Protein AF-A0A7T1BYD0-F1 (afdb_monomer_lite)

Radius of gyration: 29.26 Å; chains: 1; bounding box: 54×96×106 Å

pLDDT: mean 76.44, std 24.26, range [24.11, 98.69]

Secondary structure (DSSP, 8-state):
-----PPPEEEEEEESS-HHHHHHHHHH-HHHHS-TT--SSSS-EEEEEE-SSTT-EEEEEETT--EEEEEEEEEEETTTEEEEEE-B-TTSPBPSSSSS-EEEEEEEEE-TTSSEEEEEEEE-GGGG-HHHHHHHHHHHSSSTTHHHHHHHHHHHHHHHTT-SS-SS-EEEETTEEEEPPPSSSSS---EEEEEETTEEEEE---SSHHHHHHHHHHHHHHSTT--SEEE-SSS-HHHHTTHHHHTTTSEEEEEHHHHHHHHHHTTHHHHH-TTS---S------SEEESSEEEEEETTEEEEEEE--SSSSTT-EEEEETTTTEEE-SSS----S----GGGGGGS-S---S-----------------------------PPPPPPPPPPP----PPPP------

Sequence (408 aa):
MAPHAIPDVRKSVVVAASPDVCFRAFTERLSDWWPPTHVLLTTPRVGLAMEPRVGGRYHEWDAEGREAVWGRVLEWEPSRLLRLTWRVDGTFRPLPDDERASEIEVTFTPEPGGGTRVELAHTRLDKLGDSDGERIFKALDGPSPGETLARFAEAGVMAVAHTVAGPGLLEIADGVYAREQLPGGWCLNNAGLVAGGGRAVLVDTAATRARARHLAAAVDAVAPGGPDVVVNTHFHGDHVFGNVEFAPRATVVAHEQTRSDVAESGHGLCRLWPTVDWGDIPLVLPDVTFEDELTFHAGDLTAHLLHVGPAHTPGDVVAWVPERKVLFARGRRVVPGHAVRPDGLGAGLSGGTGAPARSPARGGGRRARTGVRHRGTGRHRGVPPPPRRRRPGRAARRPHPARRRTGG

Structure (mmCIF, N/CA/C/O backbone):
data_AF-A0A7T1BYD0-F1
#
_entry.id   AF-A0A7T1BYD0-F1
#
loop_
_atom_site.group_PDB
_atom_site.id
_atom_site.type_symbol
_atom_site.label_atom_id
_atom_site.label_alt_id
_atom_site.label_comp_id
_atom_site.label_asym_id
_atom_site.label_entity_id
_atom_site.label_seq_id
_atom_site.pdbx_PDB_ins_code
_atom_site.Cartn_x
_atom_site.Cartn_y
_atom_site.Cartn_z
_atom_site.occupancy
_atom_site.B_iso_or_equiv
_atom_site.auth_seq_id
_atom_site.auth_comp_id
_atom_site.auth_asym_id
_atom_site.auth_atom_id
_atom_site.pdbx_PDB_model_num
ATOM 1 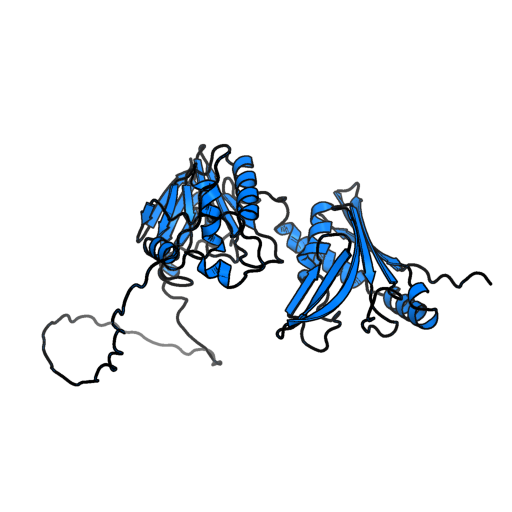N N . MET A 1 1 ? 23.513 -1.634 -48.567 1.00 43.38 1 MET A N 1
ATOM 2 C CA . MET A 1 1 ? 23.025 -2.809 -47.815 1.00 43.38 1 MET A CA 1
ATOM 3 C C . MET A 1 1 ? 21.963 -2.297 -46.864 1.00 43.38 1 MET A C 1
ATOM 5 O O . MET A 1 1 ? 22.208 -1.260 -46.260 1.00 43.38 1 MET A O 1
ATOM 9 N N . ALA A 1 2 ? 20.785 -2.922 -46.796 1.00 43.59 2 ALA A N 1
ATOM 10 C CA . ALA A 1 2 ? 19.831 -2.582 -45.741 1.00 43.59 2 ALA A CA 1
ATOM 11 C C . ALA A 1 2 ? 20.523 -2.826 -44.386 1.00 43.59 2 ALA A C 1
ATOM 13 O O . ALA A 1 2 ? 21.236 -3.830 -44.284 1.00 43.59 2 ALA A O 1
ATOM 1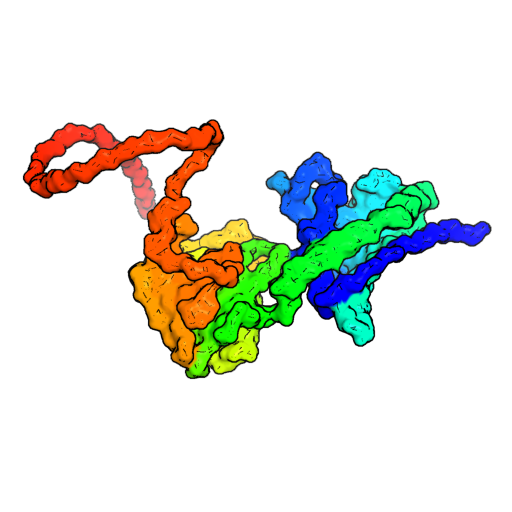4 N N . PRO A 1 3 ? 20.408 -1.918 -43.401 1.00 52.09 3 PRO A N 1
ATOM 15 C CA . PRO A 1 3 ? 20.984 -2.153 -42.083 1.00 52.09 3 PRO A CA 1
ATOM 16 C C . PRO A 1 3 ? 20.456 -3.489 -41.556 1.00 52.09 3 PRO A C 1
ATOM 18 O O . PRO A 1 3 ? 19.271 -3.791 -41.712 1.00 52.09 3 PRO A O 1
ATOM 21 N N . HIS A 1 4 ? 21.351 -4.317 -41.018 1.00 60.53 4 HIS A N 1
ATOM 22 C CA . HIS A 1 4 ? 20.994 -5.599 -40.425 1.00 60.53 4 HIS A CA 1
ATOM 23 C C . HIS A 1 4 ? 20.099 -5.319 -39.211 1.00 60.53 4 HIS A C 1
ATOM 25 O O . HIS A 1 4 ? 20.578 -4.947 -38.146 1.00 60.53 4 HIS A O 1
ATOM 31 N N . ALA A 1 5 ? 18.782 -5.381 -39.404 1.00 77.31 5 ALA A N 1
ATOM 32 C CA . ALA A 1 5 ? 17.825 -5.086 -38.351 1.00 77.31 5 ALA A CA 1
ATOM 33 C C . ALA A 1 5 ? 17.766 -6.285 -37.402 1.00 77.31 5 ALA A C 1
ATOM 35 O O . ALA A 1 5 ? 17.257 -7.346 -37.766 1.00 77.31 5 ALA A O 1
ATOM 36 N N . ILE A 1 6 ? 18.313 -6.113 -36.201 1.00 87.31 6 ILE A N 1
ATOM 37 C CA . ILE A 1 6 ? 18.219 -7.109 -35.135 1.00 87.31 6 ILE A CA 1
ATOM 38 C C . ILE A 1 6 ? 16.747 -7.173 -34.697 1.00 87.31 6 ILE A C 1
ATOM 40 O O . ILE A 1 6 ? 16.201 -6.129 -34.332 1.00 87.31 6 ILE A O 1
ATOM 44 N N . PRO A 1 7 ? 16.081 -8.342 -34.760 1.00 90.75 7 PRO A N 1
ATOM 45 C CA . PRO A 1 7 ? 14.666 -8.442 -34.419 1.00 90.75 7 PRO A CA 1
ATOM 46 C C . PRO A 1 7 ? 14.394 -8.137 -32.943 1.00 90.75 7 PRO A C 1
ATOM 48 O O . PRO A 1 7 ? 15.221 -8.414 -32.072 1.00 90.75 7 PRO A O 1
ATOM 51 N N . ASP A 1 8 ? 13.191 -7.639 -32.660 1.00 93.62 8 ASP A N 1
ATOM 52 C CA . ASP A 1 8 ? 12.688 -7.533 -31.293 1.00 93.62 8 ASP A CA 1
ATOM 53 C C . ASP A 1 8 ? 12.469 -8.928 -30.692 1.00 93.62 8 ASP A C 1
ATOM 55 O O . ASP A 1 8 ? 12.006 -9.850 -31.370 1.00 93.62 8 ASP A O 1
ATOM 59 N N . VAL A 1 9 ? 12.706 -9.063 -29.389 1.00 93.94 9 VAL A N 1
ATOM 60 C CA . VAL A 1 9 ? 12.379 -10.284 -28.644 1.00 93.94 9 VAL A CA 1
ATOM 61 C C . VAL A 1 9 ? 11.161 -10.027 -27.776 1.00 93.94 9 VAL A C 1
ATOM 63 O O . VAL A 1 9 ? 11.232 -9.244 -26.829 1.00 93.94 9 VAL A O 1
ATOM 66 N N . ARG A 1 10 ? 10.049 -10.707 -28.073 1.00 94.62 10 ARG A N 1
ATOM 67 C CA . ARG A 1 10 ? 8.765 -10.542 -27.373 1.00 94.62 10 ARG A CA 1
ATOM 68 C C . ARG A 1 10 ? 8.375 -11.817 -26.643 1.00 94.62 10 ARG A C 1
ATOM 70 O O . ARG A 1 10 ? 8.430 -12.907 -27.209 1.00 94.62 10 ARG A O 1
ATOM 77 N N . LYS A 1 11 ? 7.965 -11.684 -25.385 1.00 94.31 11 LYS A N 1
ATOM 78 C CA . LYS A 1 11 ? 7.408 -12.772 -24.571 1.00 94.31 11 LYS A CA 1
ATOM 79 C C . LYS A 1 11 ? 6.164 -12.241 -23.861 1.00 94.31 11 LYS A C 1
ATOM 81 O O . LYS A 1 11 ? 6.117 -11.069 -23.496 1.00 94.31 11 LYS A O 1
ATOM 86 N N . SER A 1 12 ? 5.157 -13.085 -23.655 1.00 94.31 12 SER A N 1
ATOM 87 C CA . SER A 1 12 ? 3.938 -12.688 -22.947 1.00 94.31 12 SER A CA 1
ATOM 88 C C . SER A 1 12 ? 3.458 -13.754 -21.975 1.00 94.31 12 SER A C 1
ATOM 90 O O . SER A 1 12 ? 3.772 -14.937 -22.112 1.00 94.31 12 SER A O 1
ATOM 92 N N . VAL A 1 13 ? 2.687 -13.311 -20.987 1.00 91.62 13 VAL A N 1
ATOM 93 C CA . VAL A 1 13 ? 1.990 -14.159 -20.022 1.00 91.62 13 VAL A CA 1
ATOM 94 C C . VAL A 1 13 ? 0.598 -13.590 -19.764 1.00 91.62 13 VAL A C 1
ATOM 96 O O . VAL A 1 13 ? 0.392 -12.380 -19.858 1.00 91.62 13 VAL A O 1
ATOM 99 N N . VAL A 1 14 ? -0.368 -14.451 -19.453 1.00 87.69 14 VAL A N 1
ATOM 100 C CA . VAL A 1 14 ? -1.706 -14.021 -19.029 1.00 87.69 14 VAL A CA 1
ATOM 101 C C . VAL A 1 14 ? -1.783 -14.112 -17.513 1.00 87.69 14 VAL A C 1
ATOM 103 O O . VAL A 1 14 ? -1.531 -15.167 -16.934 1.00 87.69 14 VAL A O 1
ATOM 106 N N . VAL A 1 15 ? -2.134 -13.000 -16.876 1.00 82.81 15 VAL A N 1
ATOM 107 C CA . VAL A 1 15 ? -2.310 -12.892 -15.428 1.00 82.81 15 VAL A CA 1
ATOM 108 C C . VAL A 1 15 ? -3.793 -12.720 -15.134 1.00 82.81 15 VAL A C 1
ATOM 110 O O . VAL A 1 15 ? -4.464 -11.902 -15.761 1.00 82.81 15 VAL A O 1
ATOM 113 N N . ALA A 1 16 ? -4.317 -13.467 -14.163 1.00 78.94 16 ALA A N 1
ATOM 114 C CA . ALA A 1 16 ? -5.714 -13.391 -13.734 1.00 78.94 16 ALA A CA 1
ATOM 115 C C . ALA A 1 16 ? -5.996 -12.130 -12.884 1.00 78.94 16 ALA A C 1
ATOM 117 O O . ALA A 1 16 ? -6.470 -12.220 -11.758 1.00 78.94 16 ALA A O 1
ATOM 118 N N . ALA A 1 17 ? -5.667 -10.949 -13.409 1.00 72.25 17 ALA A N 1
ATOM 119 C CA . ALA A 1 17 ? -5.840 -9.652 -12.763 1.00 72.25 17 ALA A CA 1
ATOM 120 C C . ALA A 1 17 ? -6.175 -8.563 -13.792 1.00 72.25 17 ALA A C 1
ATOM 122 O O . ALA A 1 17 ? -6.003 -8.768 -14.995 1.00 72.25 17 ALA A O 1
ATOM 123 N N . SER A 1 18 ? -6.645 -7.400 -13.331 1.00 79.31 18 SER A N 1
ATOM 124 C CA . SER A 1 18 ? -6.897 -6.251 -14.209 1.00 79.31 18 SER A CA 1
ATOM 125 C C . SER A 1 18 ? -5.588 -5.617 -14.712 1.00 79.31 18 SER A C 1
ATOM 127 O O . SER A 1 18 ? -4.536 -5.804 -14.085 1.00 79.31 18 SER A O 1
ATOM 129 N N . PRO A 1 19 ? -5.634 -4.827 -15.803 1.00 82.94 19 PRO A N 1
ATOM 130 C CA . PRO A 1 19 ? -4.445 -4.149 -16.310 1.00 82.94 19 PRO A CA 1
ATOM 131 C C . PRO A 1 19 ? -3.807 -3.200 -15.290 1.00 82.94 19 PRO A C 1
ATOM 133 O O . PRO A 1 19 ? -2.584 -3.143 -15.206 1.00 82.94 19 PRO A O 1
ATOM 136 N N . ASP A 1 20 ? -4.611 -2.532 -14.456 1.00 78.81 20 ASP A N 1
ATOM 137 C CA . ASP A 1 20 ? -4.125 -1.665 -13.370 1.00 78.81 20 ASP A CA 1
ATOM 138 C C . ASP A 1 20 ? -3.309 -2.442 -12.333 1.00 78.81 20 ASP A C 1
ATOM 140 O O . ASP A 1 20 ? -2.192 -2.054 -11.986 1.00 78.81 20 ASP A O 1
ATOM 144 N N . VAL A 1 21 ? -3.832 -3.590 -11.889 1.00 70.38 21 VAL A N 1
ATOM 145 C CA . VAL A 1 21 ? -3.144 -4.452 -10.920 1.00 70.38 21 VAL A CA 1
ATOM 146 C C . VAL A 1 21 ? -1.836 -4.971 -11.504 1.00 70.38 21 VAL A C 1
ATOM 148 O O . VAL A 1 21 ? -0.805 -4.928 -10.834 1.00 70.38 21 VAL A O 1
ATOM 151 N N . CYS A 1 22 ? -1.853 -5.416 -12.761 1.00 81.19 22 CYS A N 1
ATOM 152 C CA . CYS A 1 22 ? -0.649 -5.888 -13.435 1.00 81.19 22 CYS A CA 1
ATOM 153 C C . CYS A 1 22 ? 0.390 -4.770 -13.585 1.00 81.19 22 CYS A C 1
ATOM 155 O O . CYS A 1 22 ? 1.561 -4.988 -13.282 1.00 81.19 22 CYS A O 1
ATOM 157 N N . PHE A 1 23 ? -0.033 -3.571 -13.995 1.00 85.31 23 PHE A N 1
ATOM 158 C CA . PHE A 1 23 ? 0.844 -2.414 -14.173 1.00 85.31 23 PHE A CA 1
ATOM 159 C C . PHE A 1 23 ? 1.520 -2.007 -12.861 1.00 85.31 23 PHE A C 1
ATOM 161 O O . PHE A 1 23 ? 2.733 -1.796 -12.815 1.00 85.31 23 PHE A O 1
ATOM 168 N N . ARG A 1 24 ? 0.755 -1.949 -11.769 1.00 78.19 24 ARG A N 1
ATOM 169 C CA . ARG A 1 24 ? 1.276 -1.617 -10.438 1.00 78.19 24 ARG A CA 1
ATOM 170 C C . ARG A 1 24 ? 2.172 -2.714 -9.883 1.00 78.19 24 ARG A C 1
ATOM 172 O O . ARG A 1 24 ? 3.254 -2.422 -9.391 1.00 78.19 24 ARG A O 1
ATOM 179 N N . ALA A 1 25 ? 1.801 -3.986 -10.025 1.00 77.12 25 ALA A N 1
ATOM 180 C CA . ALA A 1 25 ? 2.678 -5.091 -9.635 1.00 77.12 25 ALA A CA 1
ATOM 181 C C . ALA A 1 25 ? 4.012 -5.050 -10.402 1.00 77.12 25 ALA A C 1
ATOM 183 O O . ALA A 1 25 ? 5.080 -5.260 -9.824 1.00 77.12 25 ALA A O 1
ATOM 184 N N . PHE A 1 26 ? 3.966 -4.721 -11.693 1.00 87.94 26 PHE A N 1
ATOM 185 C CA . PHE A 1 26 ? 5.161 -4.616 -12.518 1.00 87.94 26 PHE A CA 1
ATOM 186 C C . PHE A 1 26 ? 6.043 -3.429 -12.098 1.00 87.94 26 PHE A C 1
ATOM 188 O O . PHE A 1 26 ? 7.255 -3.569 -11.989 1.00 87.94 26 PHE A O 1
ATOM 195 N N . THR A 1 27 ? 5.459 -2.266 -11.813 1.00 86.31 27 THR A N 1
ATOM 196 C CA . THR A 1 27 ? 6.225 -1.022 -11.598 1.00 86.31 27 THR A CA 1
ATOM 197 C C . THR A 1 27 ? 6.510 -0.671 -10.136 1.00 86.31 27 THR A C 1
ATOM 199 O O . THR A 1 27 ? 7.466 0.046 -9.857 1.00 86.31 27 THR A O 1
ATOM 202 N N . GLU A 1 28 ? 5.731 -1.186 -9.187 1.00 79.12 28 GLU A N 1
ATOM 203 C CA . GLU A 1 28 ? 5.832 -0.853 -7.757 1.00 79.12 28 GLU A CA 1
ATOM 204 C C . GLU A 1 28 ? 6.387 -2.028 -6.935 1.00 79.12 28 GLU A C 1
ATOM 206 O O . GLU A 1 28 ? 6.937 -1.830 -5.853 1.00 79.12 28 GLU A O 1
ATOM 211 N N . ARG A 1 29 ? 6.288 -3.262 -7.454 1.00 74.81 29 ARG A N 1
ATOM 212 C CA . ARG A 1 29 ? 6.668 -4.498 -6.747 1.00 74.81 29 ARG A CA 1
ATOM 213 C C . ARG A 1 29 ? 7.781 -5.281 -7.445 1.00 74.81 29 ARG A C 1
ATOM 215 O O . ARG A 1 29 ? 7.804 -6.507 -7.382 1.00 74.81 29 ARG A O 1
ATOM 222 N N . LEU A 1 30 ? 8.730 -4.586 -8.080 1.00 82.25 30 LEU A N 1
ATOM 223 C CA . LEU A 1 30 ? 9.819 -5.221 -8.837 1.00 82.25 30 LEU A CA 1
ATOM 224 C C . LEU A 1 30 ? 10.556 -6.286 -8.013 1.00 82.25 30 LEU A C 1
ATOM 226 O O . LEU A 1 30 ? 10.807 -7.377 -8.508 1.00 82.25 30 LEU A O 1
ATOM 230 N N . SER A 1 31 ? 10.852 -6.005 -6.741 1.00 79.06 31 SER A N 1
ATOM 231 C CA . SER A 1 31 ? 11.568 -6.936 -5.853 1.00 79.06 31 SER A CA 1
ATOM 232 C C . SER A 1 31 ? 10.870 -8.289 -5.652 1.00 79.06 31 SER A C 1
ATOM 234 O O . SER A 1 31 ? 11.536 -9.254 -5.284 1.00 79.06 31 SER A O 1
ATOM 236 N N . ASP A 1 32 ? 9.559 -8.376 -5.893 1.00 76.06 32 ASP A N 1
ATOM 237 C CA . ASP A 1 32 ? 8.780 -9.590 -5.634 1.00 76.06 32 ASP A CA 1
ATOM 238 C C . ASP A 1 32 ? 8.872 -10.607 -6.775 1.00 76.06 32 ASP A C 1
ATOM 240 O O . ASP A 1 32 ? 8.750 -11.811 -6.547 1.00 76.06 32 ASP A O 1
ATOM 244 N N . TRP A 1 33 ? 9.106 -10.140 -8.002 1.00 80.94 33 TRP A N 1
ATOM 245 C CA . TRP A 1 33 ? 9.145 -10.991 -9.192 1.00 80.94 33 TRP A CA 1
ATOM 246 C C . TRP A 1 33 ? 10.476 -10.942 -9.941 1.00 80.94 33 TRP A C 1
ATOM 248 O O . TRP A 1 33 ? 10.842 -11.919 -10.600 1.00 80.94 33 TRP A O 1
ATOM 258 N N . TRP A 1 34 ? 11.229 -9.847 -9.821 1.00 84.50 34 TRP A N 1
ATOM 259 C CA . TRP A 1 34 ? 12.515 -9.685 -10.485 1.00 84.50 34 TRP A CA 1
ATOM 260 C C . TRP A 1 34 ? 13.544 -10.655 -9.889 1.00 84.50 34 TRP A C 1
ATOM 262 O O . TRP A 1 34 ? 13.792 -10.629 -8.677 1.00 84.50 34 TRP A O 1
ATOM 272 N N . PRO A 1 35 ? 14.188 -11.513 -10.700 1.00 84.69 35 PRO A N 1
ATOM 273 C CA . PRO A 1 35 ? 15.096 -12.519 -10.175 1.00 84.69 35 PRO A CA 1
ATOM 274 C C . PRO A 1 35 ? 16.245 -11.907 -9.349 1.00 84.69 35 PRO A C 1
ATOM 276 O O . PRO A 1 35 ? 16.912 -10.975 -9.809 1.00 84.69 35 PRO A O 1
ATOM 279 N N . PRO A 1 36 ? 16.565 -12.460 -8.162 1.00 79.69 36 PRO A N 1
ATOM 280 C CA . PRO A 1 36 ? 17.731 -12.047 -7.374 1.00 79.69 36 PRO A CA 1
ATOM 281 C C . PRO A 1 36 ? 19.063 -12.167 -8.127 1.00 79.69 36 PRO A C 1
ATOM 283 O O . PRO A 1 36 ? 20.016 -11.468 -7.811 1.00 79.69 36 PRO A O 1
ATOM 286 N N . THR A 1 37 ? 19.120 -13.044 -9.133 1.00 81.50 37 THR A N 1
ATOM 287 C CA . THR A 1 37 ? 20.292 -13.270 -9.989 1.00 81.50 37 THR A CA 1
ATOM 288 C C . THR A 1 37 ? 20.474 -12.210 -11.074 1.00 81.50 37 THR A C 1
ATOM 290 O O . THR A 1 37 ? 21.565 -12.093 -11.618 1.00 81.50 37 THR A O 1
ATOM 293 N N . HIS A 1 38 ? 19.427 -11.449 -11.408 1.00 85.38 38 HIS A N 1
ATOM 294 C CA . HIS A 1 38 ? 19.502 -10.362 -12.382 1.00 85.38 38 HIS A CA 1
ATOM 295 C C . HIS A 1 38 ? 19.867 -9.086 -11.629 1.00 85.38 38 HIS A C 1
ATOM 297 O O . HIS A 1 38 ? 18.977 -8.360 -11.186 1.00 85.38 38 HIS A O 1
ATOM 303 N N . VAL A 1 39 ? 21.165 -8.880 -11.415 1.00 87.06 39 VAL A N 1
ATOM 304 C CA . VAL A 1 39 ? 21.756 -7.819 -10.588 1.00 87.06 39 VAL A CA 1
ATOM 305 C C . VAL A 1 39 ? 22.944 -7.204 -11.337 1.00 87.06 39 VAL A C 1
ATOM 307 O O . VAL A 1 39 ? 23.724 -7.925 -11.957 1.00 87.06 39 VAL A O 1
ATOM 310 N N . LEU A 1 40 ? 23.054 -5.877 -11.318 1.00 87.00 40 LEU A N 1
ATOM 311 C CA . LEU A 1 40 ? 24.175 -5.105 -11.869 1.00 87.00 40 LEU A CA 1
ATOM 312 C C . LEU A 1 40 ? 25.229 -4.794 -10.799 1.00 87.00 40 LEU A C 1
ATOM 314 O O . LEU A 1 40 ? 26.400 -4.584 -11.122 1.00 87.00 40 LEU A O 1
ATOM 318 N N . LEU A 1 41 ? 24.824 -4.751 -9.529 1.00 83.88 41 LEU A N 1
ATOM 319 C CA . LEU A 1 41 ? 25.721 -4.598 -8.389 1.00 83.88 41 LEU A CA 1
ATOM 320 C C . LEU A 1 41 ? 26.604 -5.839 -8.199 1.00 83.88 41 LEU A C 1
ATOM 322 O O . LEU A 1 41 ? 26.185 -6.981 -8.381 1.00 83.88 41 LEU A O 1
ATOM 326 N N . THR A 1 42 ? 27.842 -5.609 -7.763 1.00 84.62 42 THR A N 1
ATOM 327 C CA . THR A 1 42 ? 28.782 -6.677 -7.377 1.00 84.62 42 THR A CA 1
ATOM 328 C C . THR A 1 42 ? 28.541 -7.199 -5.957 1.00 84.62 42 THR A C 1
ATOM 330 O O . THR A 1 42 ? 29.206 -8.134 -5.511 1.00 84.62 42 THR A O 1
ATOM 333 N N . THR A 1 43 ? 27.594 -6.595 -5.244 1.00 84.38 43 THR A N 1
ATOM 334 C CA . THR A 1 43 ? 27.196 -6.881 -3.866 1.00 84.38 43 THR A CA 1
ATOM 335 C C . THR A 1 43 ? 25.722 -7.276 -3.794 1.00 84.38 43 THR A C 1
ATOM 337 O O . THR A 1 43 ? 24.960 -7.001 -4.724 1.00 84.38 43 THR A O 1
ATOM 340 N N . PRO A 1 44 ? 25.289 -7.951 -2.711 1.00 82.56 44 PRO A N 1
ATOM 341 C CA . PRO A 1 44 ? 23.897 -8.351 -2.566 1.00 82.56 44 PRO A CA 1
ATOM 342 C C . PRO A 1 44 ? 22.951 -7.148 -2.607 1.00 82.56 44 PRO A C 1
ATOM 344 O O . PRO A 1 44 ? 23.050 -6.231 -1.790 1.00 82.56 44 PRO A O 1
ATOM 347 N N . ARG A 1 45 ? 21.998 -7.187 -3.539 1.00 84.06 45 ARG A N 1
ATOM 348 C CA . ARG A 1 45 ? 20.928 -6.198 -3.638 1.00 84.06 45 ARG A CA 1
ATOM 349 C C . ARG A 1 45 ? 20.049 -6.224 -2.388 1.00 84.06 45 ARG A C 1
ATOM 351 O O . ARG A 1 45 ? 19.561 -7.278 -1.986 1.00 84.06 45 ARG A O 1
ATOM 358 N N . VAL A 1 46 ? 19.797 -5.043 -1.836 1.00 75.88 46 VAL A N 1
ATOM 359 C CA . VAL A 1 46 ? 18.863 -4.808 -0.727 1.00 75.88 46 VAL A CA 1
ATOM 360 C C . VAL A 1 46 ? 17.539 -4.241 -1.226 1.00 75.88 46 VAL A C 1
ATOM 362 O O . VAL A 1 46 ? 16.498 -4.542 -0.644 1.00 75.88 46 VAL A O 1
ATOM 365 N N . GLY A 1 47 ? 17.543 -3.474 -2.317 1.00 75.56 47 GLY A N 1
ATOM 366 C CA . GLY A 1 47 ? 16.302 -2.983 -2.904 1.00 75.56 47 GLY A CA 1
ATOM 367 C C . GLY A 1 47 ? 16.380 -2.674 -4.392 1.00 75.56 47 GLY A C 1
ATOM 368 O O . GLY A 1 47 ? 17.456 -2.609 -4.983 1.00 75.56 47 GLY A O 1
ATOM 369 N N . LEU A 1 48 ? 15.195 -2.550 -4.986 1.00 82.69 48 LEU A N 1
ATOM 370 C CA . LEU A 1 48 ? 14.942 -2.297 -6.400 1.00 82.69 48 LEU A CA 1
ATOM 371 C C . LEU A 1 48 ? 13.673 -1.449 -6.503 1.00 82.69 48 LEU A C 1
ATOM 373 O O . LEU A 1 48 ? 12.655 -1.799 -5.899 1.00 82.69 48 LEU A O 1
ATOM 377 N N . ALA A 1 49 ? 13.725 -0.351 -7.253 1.00 81.56 49 ALA A N 1
ATOM 378 C CA . ALA A 1 49 ? 12.589 0.551 -7.414 1.00 81.56 49 ALA A CA 1
ATOM 379 C C . ALA A 1 49 ? 12.577 1.237 -8.782 1.00 81.56 49 ALA A C 1
ATOM 381 O O . ALA A 1 49 ? 13.599 1.322 -9.466 1.00 81.56 49 ALA A O 1
ATOM 382 N N . MET A 1 50 ? 11.410 1.773 -9.139 1.00 88.75 50 MET A N 1
ATOM 383 C CA . MET A 1 50 ? 11.175 2.585 -10.328 1.00 88.75 50 MET A CA 1
ATOM 384 C C . MET A 1 50 ? 10.505 3.901 -9.928 1.00 88.75 50 MET A C 1
ATOM 386 O O . MET A 1 50 ? 9.536 3.916 -9.174 1.00 88.75 50 MET A O 1
ATOM 390 N N . GLU A 1 51 ? 11.031 5.020 -10.417 1.00 82.25 51 GLU A N 1
ATOM 391 C CA . GLU A 1 51 ? 10.423 6.337 -10.228 1.00 82.25 51 GLU A CA 1
ATOM 392 C C . GLU A 1 51 ? 9.231 6.499 -11.203 1.00 82.25 51 GLU A C 1
ATOM 394 O O . GLU A 1 51 ? 9.444 6.428 -12.415 1.00 82.25 51 GLU A O 1
ATOM 399 N N . PRO A 1 52 ? 7.992 6.748 -10.726 1.00 87.06 52 PRO A N 1
ATOM 400 C CA . PRO A 1 52 ? 6.767 6.621 -11.526 1.00 87.06 52 PRO A CA 1
ATOM 401 C C . PRO A 1 52 ? 6.470 7.864 -12.380 1.00 87.06 52 PRO A C 1
ATOM 403 O O . PRO A 1 52 ? 5.470 8.559 -12.192 1.00 87.06 52 PRO A O 1
ATOM 406 N N . ARG A 1 53 ? 7.391 8.211 -13.279 1.00 82.88 53 ARG A N 1
ATOM 407 C CA . ARG A 1 53 ? 7.281 9.361 -14.188 1.00 82.88 53 ARG A CA 1
ATOM 408 C C . ARG A 1 53 ? 8.210 9.196 -15.380 1.00 82.88 53 ARG A C 1
ATOM 410 O O . ARG A 1 53 ? 9.272 8.592 -15.253 1.00 82.88 53 ARG A O 1
ATOM 417 N N . VAL A 1 54 ? 7.878 9.836 -16.498 1.00 94.06 54 VAL A N 1
ATOM 418 C CA . VAL A 1 54 ? 8.809 9.997 -17.625 1.00 94.06 54 VAL A CA 1
ATOM 419 C C . VAL A 1 54 ? 10.105 10.667 -17.144 1.00 94.06 54 VAL A C 1
ATOM 421 O O . VAL A 1 54 ? 10.080 11.615 -16.358 1.00 94.06 54 VAL A O 1
ATOM 424 N N . GLY A 1 55 ? 11.248 10.128 -17.571 1.00 92.00 55 GLY A N 1
ATOM 425 C CA . GLY A 1 55 ? 12.591 10.509 -17.124 1.00 92.00 55 GLY A CA 1
ATOM 426 C C . GLY A 1 55 ? 13.024 9.897 -15.784 1.00 92.00 55 GLY A C 1
ATOM 427 O O . GLY A 1 55 ? 14.204 9.993 -15.423 1.00 92.00 55 GLY A O 1
ATOM 428 N N . GLY A 1 56 ? 12.102 9.252 -15.064 1.00 89.38 56 GLY A N 1
ATOM 429 C CA . GLY A 1 56 ? 12.367 8.555 -13.811 1.00 89.38 56 GLY A CA 1
ATOM 430 C C . GLY A 1 56 ? 13.338 7.391 -13.991 1.00 89.38 56 GLY A C 1
ATOM 431 O O . GLY A 1 56 ? 13.364 6.751 -15.040 1.00 89.38 56 GLY A O 1
ATOM 432 N N . ARG A 1 57 ? 14.173 7.122 -12.986 1.00 92.19 57 ARG A N 1
ATOM 433 C CA . ARG A 1 57 ? 15.112 5.987 -13.005 1.00 92.19 57 ARG A CA 1
ATOM 434 C C . ARG A 1 57 ? 14.446 4.715 -12.498 1.00 92.19 57 ARG A C 1
ATOM 436 O O . ARG A 1 57 ? 13.653 4.774 -11.560 1.00 92.19 57 ARG A O 1
ATOM 443 N N . TYR A 1 58 ? 14.868 3.567 -13.016 1.00 92.88 58 TYR A N 1
ATOM 444 C CA . TYR A 1 58 ? 14.701 2.294 -12.317 1.00 92.88 58 TYR A CA 1
ATOM 445 C C . TYR A 1 58 ? 16.072 1.716 -11.979 1.00 92.88 58 TYR A C 1
ATOM 447 O O . TYR A 1 58 ? 16.981 1.674 -12.813 1.00 92.88 58 TYR A O 1
ATOM 455 N N . HIS A 1 59 ? 16.262 1.418 -10.699 1.00 88.62 59 HIS A N 1
ATOM 456 C CA . HIS A 1 59 ? 17.579 1.250 -10.099 1.00 88.62 59 HIS A CA 1
ATOM 457 C C . HIS A 1 59 ? 17.520 0.327 -8.887 1.00 88.62 59 HIS A C 1
ATOM 459 O O . HIS A 1 59 ? 16.476 0.169 -8.251 1.00 88.62 59 HIS A O 1
ATOM 465 N N . GLU A 1 60 ? 18.662 -0.269 -8.577 1.00 84.75 60 GLU A N 1
ATOM 466 C CA . GLU A 1 60 ? 18.875 -1.117 -7.411 1.00 84.75 60 GLU A CA 1
ATOM 467 C C . GLU A 1 60 ? 19.943 -0.539 -6.490 1.00 84.75 60 GLU A C 1
ATOM 469 O O . GLU A 1 60 ? 20.795 0.231 -6.935 1.00 84.75 60 GLU A O 1
ATOM 474 N N . TRP A 1 61 ? 19.903 -0.932 -5.217 1.00 85.19 61 TRP A N 1
ATOM 475 C CA . TRP A 1 61 ? 20.901 -0.555 -4.220 1.00 85.19 61 TRP A CA 1
ATOM 476 C C . TRP A 1 61 ? 21.250 -1.705 -3.276 1.00 85.19 61 TRP A C 1
ATOM 478 O O . TRP A 1 61 ? 20.454 -2.629 -3.077 1.00 85.19 61 TRP A O 1
ATOM 488 N N . ASP A 1 62 ? 22.439 -1.640 -2.680 1.00 81.31 62 ASP A N 1
ATOM 489 C CA . ASP A 1 62 ? 22.911 -2.574 -1.653 1.00 81.31 62 ASP A CA 1
ATOM 490 C C . ASP A 1 62 ? 22.805 -2.011 -0.224 1.00 81.31 62 ASP A C 1
ATOM 492 O O . ASP A 1 62 ? 22.251 -0.934 0.010 1.00 81.31 62 ASP A O 1
ATOM 496 N N . ALA A 1 63 ? 23.311 -2.767 0.756 1.00 73.62 63 ALA A N 1
ATOM 497 C CA . ALA A 1 63 ? 23.267 -2.403 2.173 1.00 73.62 63 ALA A CA 1
ATOM 498 C C . ALA A 1 63 ? 24.096 -1.151 2.501 1.00 73.62 63 ALA A C 1
ATOM 500 O O . ALA A 1 63 ? 23.821 -0.470 3.488 1.00 73.62 63 ALA A O 1
ATOM 501 N N . GLU A 1 64 ? 25.092 -0.839 1.672 1.00 74.06 64 GLU A N 1
ATOM 502 C CA . GLU A 1 64 ? 25.947 0.337 1.801 1.00 74.06 64 GLU A CA 1
ATOM 503 C C . GLU A 1 64 ? 25.381 1.562 1.061 1.00 74.06 64 GLU A C 1
ATOM 505 O O . GLU A 1 64 ? 25.968 2.643 1.129 1.00 74.06 64 GLU A O 1
ATOM 510 N N . GLY A 1 65 ? 24.243 1.417 0.373 1.00 73.56 65 GLY A N 1
ATOM 511 C CA . GLY A 1 65 ? 23.590 2.486 -0.382 1.00 73.56 65 GLY A CA 1
ATOM 512 C C . GLY A 1 65 ? 24.242 2.781 -1.734 1.00 73.56 65 GLY A C 1
ATOM 513 O O . GLY A 1 65 ? 23.995 3.841 -2.308 1.00 73.56 65 GLY A O 1
ATOM 514 N N . ARG A 1 66 ? 25.081 1.879 -2.259 1.00 82.81 66 ARG A N 1
ATOM 515 C CA . ARG A 1 66 ? 25.603 1.999 -3.628 1.00 82.81 66 ARG A CA 1
ATOM 516 C C . ARG A 1 66 ? 24.484 1.680 -4.607 1.00 82.81 66 ARG A C 1
ATOM 518 O O . ARG A 1 66 ? 23.841 0.645 -4.473 1.00 82.81 66 ARG A O 1
ATOM 525 N N . GLU A 1 67 ? 24.281 2.546 -5.595 1.00 87.56 67 GLU A N 1
ATOM 526 C CA . GLU A 1 67 ? 23.215 2.404 -6.591 1.00 87.56 67 GLU A CA 1
ATOM 527 C C . GLU A 1 67 ? 23.746 1.928 -7.950 1.00 87.56 67 GLU A C 1
ATOM 529 O O . GLU A 1 67 ? 24.807 2.364 -8.404 1.00 87.56 67 GLU A O 1
ATOM 534 N N . ALA A 1 68 ? 22.955 1.108 -8.645 1.00 88.12 68 ALA A N 1
ATOM 535 C CA . ALA A 1 68 ? 23.114 0.819 -10.068 1.00 88.12 68 ALA A CA 1
ATOM 536 C C . ALA A 1 68 ? 21.809 1.125 -10.816 1.00 88.12 68 ALA A C 1
ATOM 538 O O . ALA A 1 68 ? 20.726 0.700 -10.413 1.00 88.12 68 ALA A O 1
ATOM 539 N N . VAL A 1 69 ? 21.908 1.877 -11.914 1.00 92.88 69 VAL A N 1
ATOM 540 C CA . VAL A 1 69 ? 20.753 2.307 -12.716 1.00 92.88 69 VAL A CA 1
ATOM 541 C C . VAL A 1 69 ? 20.602 1.388 -13.920 1.00 92.88 69 VAL A C 1
ATOM 543 O O . VAL A 1 69 ? 21.462 1.372 -14.796 1.00 92.88 69 VAL A O 1
ATOM 546 N N . TRP A 1 70 ? 19.482 0.673 -13.987 1.00 95.38 70 TRP A N 1
ATOM 547 C CA . TRP A 1 70 ? 19.140 -0.190 -15.118 1.00 95.38 70 TRP A CA 1
ATOM 548 C C . TRP A 1 70 ? 18.690 0.611 -16.345 1.00 95.38 70 TRP A C 1
ATOM 550 O O . TRP A 1 70 ? 18.904 0.185 -17.476 1.00 95.38 70 TRP A O 1
ATOM 560 N N . GLY A 1 71 ? 18.099 1.787 -16.127 1.00 96.56 71 GLY A N 1
ATOM 561 C CA . GLY A 1 71 ? 17.724 2.721 -17.182 1.00 96.56 71 GLY A CA 1
ATOM 562 C C . GLY A 1 71 ? 16.723 3.773 -16.716 1.00 96.56 71 GLY A C 1
ATOM 563 O O . GLY A 1 71 ? 16.613 4.073 -15.520 1.00 96.56 71 GLY A O 1
ATOM 564 N N . ARG A 1 72 ? 15.999 4.353 -17.674 1.00 97.44 72 ARG A N 1
ATOM 565 C CA . ARG A 1 72 ? 15.028 5.430 -17.461 1.00 97.44 72 ARG A CA 1
ATOM 566 C C . ARG A 1 72 ? 13.693 5.142 -18.120 1.00 97.44 72 ARG A C 1
ATOM 568 O O . ARG A 1 72 ? 13.641 4.509 -19.165 1.00 97.44 72 ARG A O 1
ATOM 575 N N . VAL A 1 73 ? 12.631 5.677 -17.537 1.00 97.38 73 VAL A N 1
ATOM 576 C CA . VAL A 1 73 ? 11.281 5.644 -18.092 1.00 97.38 73 VAL A CA 1
ATOM 577 C C . VAL A 1 73 ? 11.186 6.606 -19.276 1.00 97.38 73 VAL A C 1
ATOM 579 O O . VAL A 1 73 ? 11.414 7.807 -19.127 1.00 97.38 73 VAL A O 1
ATOM 582 N N . LEU A 1 74 ? 10.837 6.075 -20.441 1.00 97.88 74 LEU A N 1
ATOM 583 C CA . LEU A 1 74 ? 10.569 6.820 -21.670 1.00 97.88 74 LEU A CA 1
ATOM 584 C C . LEU A 1 74 ? 9.084 7.165 -21.793 1.00 97.88 74 LEU A C 1
ATOM 586 O O . LEU A 1 74 ? 8.741 8.306 -22.086 1.00 97.88 74 LEU A O 1
ATOM 590 N N . GLU A 1 75 ? 8.210 6.199 -21.510 1.00 97.88 75 GLU A N 1
ATOM 591 C CA . GLU A 1 75 ? 6.756 6.369 -21.542 1.00 97.88 75 GLU A CA 1
ATOM 592 C C . GLU A 1 75 ? 6.137 5.719 -20.304 1.00 97.88 75 GLU A C 1
ATOM 594 O O . GLU A 1 75 ? 6.546 4.631 -19.891 1.00 97.88 75 GLU A O 1
ATOM 599 N N . TRP A 1 76 ? 5.160 6.404 -19.709 1.00 94.19 76 TRP A N 1
ATOM 600 C CA . TRP A 1 76 ? 4.448 5.962 -18.515 1.00 94.19 76 TRP A CA 1
ATOM 601 C C . TRP A 1 76 ? 2.953 6.180 -18.712 1.00 94.19 76 TRP A C 1
ATOM 603 O O . TRP A 1 76 ? 2.434 7.273 -18.479 1.00 94.19 76 TRP A O 1
ATOM 613 N N . GLU A 1 77 ? 2.261 5.135 -19.143 1.00 94.31 77 GLU A N 1
ATOM 614 C CA . GLU A 1 77 ? 0.817 5.145 -19.318 1.00 94.31 77 GLU A CA 1
ATOM 615 C C . GLU A 1 77 ? 0.193 4.066 -18.434 1.00 94.31 77 GLU A C 1
ATOM 617 O O . GLU A 1 77 ? 0.182 2.884 -18.805 1.00 94.31 77 GLU A O 1
ATOM 622 N N . PRO A 1 78 ? -0.309 4.457 -17.247 1.00 87.38 78 PRO A N 1
ATOM 623 C CA . PRO A 1 78 ? -0.876 3.526 -16.284 1.00 87.38 78 PRO A CA 1
ATOM 624 C C . PRO A 1 78 ? -1.883 2.574 -16.922 1.00 87.38 78 PRO A C 1
ATOM 626 O O . PRO A 1 78 ? -2.712 2.984 -17.733 1.00 87.38 78 PRO A O 1
ATOM 629 N N . SER A 1 79 ? -1.822 1.301 -16.529 1.00 87.25 79 SER A N 1
ATOM 630 C CA . SER A 1 79 ? -2.687 0.224 -17.036 1.00 87.25 79 SER A CA 1
ATOM 631 C C . SER A 1 79 ? -2.553 -0.106 -18.527 1.00 87.25 79 SER A C 1
ATOM 633 O O . SER A 1 79 ? -3.301 -0.958 -19.000 1.00 87.25 79 SER A O 1
ATOM 635 N N . ARG A 1 80 ? -1.647 0.537 -19.281 1.00 93.50 80 ARG A N 1
ATOM 636 C CA . ARG A 1 80 ? -1.560 0.358 -20.740 1.00 93.50 80 ARG A CA 1
ATOM 637 C C . ARG A 1 80 ? -0.153 0.063 -21.234 1.00 93.50 80 ARG A C 1
ATOM 639 O O . ARG A 1 80 ? 0.043 -0.945 -21.911 1.00 93.50 80 ARG A O 1
ATOM 646 N N . LEU A 1 81 ? 0.801 0.942 -20.934 1.00 97.06 81 LEU A N 1
ATOM 647 C CA . LEU A 1 81 ? 2.112 0.944 -21.575 1.00 97.06 81 LEU A CA 1
ATOM 648 C C . LEU A 1 81 ? 3.196 1.486 -20.641 1.00 97.06 81 LEU A C 1
ATOM 650 O O . LEU A 1 81 ? 3.043 2.528 -20.005 1.00 97.06 81 LEU A O 1
ATOM 654 N N . LEU A 1 82 ? 4.324 0.788 -20.617 1.00 97.94 82 LEU A N 1
ATOM 655 C CA . LEU A 1 82 ? 5.566 1.234 -20.007 1.00 97.94 82 LEU A CA 1
ATOM 656 C C . LEU A 1 82 ? 6.690 1.059 -21.027 1.00 97.94 82 LEU A C 1
ATOM 658 O O . LEU A 1 82 ? 6.892 -0.049 -21.521 1.00 97.94 82 LEU A O 1
ATOM 662 N N . ARG A 1 83 ? 7.450 2.119 -21.315 1.00 98.38 83 ARG A N 1
ATOM 663 C CA . ARG A 1 83 ? 8.701 2.009 -22.084 1.00 98.38 83 ARG A CA 1
ATOM 664 C C . ARG A 1 83 ? 9.874 2.500 -21.267 1.00 98.38 83 ARG A C 1
ATOM 666 O O . ARG A 1 83 ? 9.782 3.533 -20.606 1.00 98.38 83 ARG A O 1
ATOM 673 N N . LEU A 1 84 ? 10.975 1.764 -21.324 1.00 98.06 84 LEU A N 1
ATOM 674 C CA . LEU A 1 84 ? 12.184 1.992 -20.543 1.00 98.06 84 LEU A CA 1
ATOM 675 C C . LEU A 1 84 ? 13.411 1.939 -21.456 1.00 98.06 84 LEU A C 1
ATOM 677 O O . LEU A 1 84 ? 13.461 1.105 -22.355 1.00 98.06 84 LEU A O 1
ATOM 681 N N . THR A 1 85 ? 14.439 2.742 -21.190 1.00 98.25 85 THR A N 1
ATOM 682 C CA . THR A 1 85 ? 15.789 2.420 -21.679 1.00 98.25 85 THR A CA 1
ATOM 683 C C . THR A 1 85 ? 16.339 1.238 -20.896 1.00 98.25 85 THR A C 1
ATOM 685 O O . THR A 1 85 ? 16.027 1.094 -19.717 1.00 98.25 85 THR A O 1
ATOM 688 N N . TRP A 1 86 ? 17.179 0.414 -21.511 1.00 97.00 86 TRP A N 1
ATOM 689 C CA . TRP A 1 86 ? 17.857 -0.709 -20.874 1.00 97.00 86 TRP A CA 1
ATOM 690 C C . TRP A 1 86 ? 19.369 -0.599 -21.084 1.00 97.00 86 TRP A C 1
ATOM 692 O O . TRP A 1 86 ? 19.897 -0.761 -22.188 1.00 97.00 86 TRP A O 1
ATOM 702 N N . ARG A 1 87 ? 20.069 -0.242 -20.005 1.00 95.81 87 ARG A N 1
ATOM 703 C CA . ARG A 1 87 ? 21.494 0.113 -19.982 1.00 95.81 87 ARG A CA 1
ATOM 704 C C . ARG A 1 87 ? 22.368 -1.111 -19.758 1.00 95.81 87 ARG A C 1
ATOM 706 O O . ARG A 1 87 ? 23.114 -1.173 -18.784 1.00 95.81 87 ARG A O 1
ATOM 713 N N . VAL A 1 88 ? 22.266 -2.089 -20.647 1.00 93.81 88 VAL A N 1
ATOM 714 C CA . VAL A 1 88 ? 23.005 -3.348 -20.539 1.00 93.81 88 VAL A CA 1
ATOM 715 C C . VAL A 1 88 ? 23.697 -3.663 -21.861 1.00 93.81 88 VAL A C 1
ATOM 717 O O . VAL A 1 88 ? 23.073 -3.590 -22.915 1.00 93.81 88 VAL A O 1
ATOM 720 N N . ASP A 1 89 ? 24.990 -3.982 -21.806 1.00 91.88 89 ASP A N 1
ATOM 721 C CA . ASP A 1 89 ? 25.783 -4.365 -22.978 1.00 91.88 89 ASP A CA 1
ATOM 722 C C . ASP A 1 89 ? 25.673 -5.862 -23.328 1.00 91.88 89 ASP A C 1
ATOM 724 O O . ASP A 1 89 ? 25.061 -6.650 -22.605 1.00 91.88 89 ASP A O 1
ATOM 728 N N . GLY A 1 90 ? 26.328 -6.283 -24.417 1.00 88.50 90 GLY A N 1
ATOM 729 C CA . GLY A 1 90 ? 26.349 -7.676 -24.892 1.00 88.50 90 GLY A CA 1
ATOM 730 C C . GLY A 1 90 ? 26.944 -8.707 -23.925 1.00 88.50 90 GLY A C 1
ATOM 731 O O . GLY A 1 90 ? 26.917 -9.903 -24.216 1.00 88.50 90 GLY A O 1
ATOM 732 N N . THR A 1 91 ? 27.493 -8.264 -22.791 1.00 88.62 91 THR A N 1
ATOM 733 C CA . THR A 1 91 ? 28.069 -9.092 -21.722 1.00 88.62 91 THR A CA 1
ATOM 734 C C . THR A 1 91 ? 27.304 -8.983 -20.402 1.00 88.62 91 THR A C 1
ATOM 736 O O . THR A 1 91 ? 27.798 -9.440 -19.371 1.00 88.62 91 THR A O 1
ATOM 739 N N . PHE A 1 92 ? 26.098 -8.409 -20.429 1.00 89.12 92 PHE A N 1
ATOM 740 C CA . PHE A 1 92 ? 25.261 -8.152 -19.257 1.00 89.12 92 PHE A CA 1
ATOM 741 C C . PHE A 1 92 ? 25.879 -7.182 -18.237 1.00 89.12 92 PHE A C 1
ATOM 743 O O . PHE A 1 92 ? 25.609 -7.270 -17.039 1.00 89.12 92 PHE A O 1
ATOM 750 N N . ARG A 1 93 ? 26.709 -6.239 -18.698 1.00 90.31 93 ARG A N 1
ATOM 751 C CA . ARG A 1 93 ? 27.298 -5.194 -17.848 1.00 90.31 93 ARG A CA 1
ATOM 752 C C . ARG A 1 93 ? 26.581 -3.855 -18.019 1.00 90.31 93 ARG A C 1
ATOM 754 O O . ARG A 1 93 ? 26.046 -3.588 -19.096 1.00 90.31 93 ARG A O 1
ATOM 761 N N . PRO A 1 94 ? 26.571 -3.005 -16.975 1.00 91.88 94 PRO A N 1
ATOM 762 C CA . PRO A 1 94 ? 25.899 -1.716 -17.035 1.00 91.88 94 PRO A CA 1
ATOM 763 C C . PRO A 1 94 ? 26.573 -0.761 -18.028 1.00 91.88 94 PRO A C 1
ATOM 765 O O . PRO A 1 94 ? 27.793 -0.588 -18.010 1.00 91.88 94 PRO A O 1
ATOM 768 N N . LEU A 1 95 ? 25.764 -0.088 -18.845 1.00 92.88 95 LEU A N 1
ATOM 769 C CA . LEU A 1 95 ? 26.180 1.055 -19.661 1.00 92.88 95 LEU A CA 1
ATOM 770 C C . LEU A 1 95 ? 26.133 2.355 -18.830 1.00 92.88 95 LEU A C 1
ATOM 772 O O . LEU A 1 95 ? 25.261 2.502 -17.968 1.00 92.88 95 LEU A O 1
ATOM 776 N N . PRO A 1 96 ? 27.036 3.323 -19.078 1.00 90.44 96 PRO A N 1
ATOM 777 C CA . PRO A 1 96 ? 27.107 4.557 -18.287 1.00 90.44 96 PRO A CA 1
ATOM 778 C C . PRO A 1 96 ? 25.905 5.496 -18.509 1.00 90.44 96 PRO A C 1
ATOM 780 O O . PRO A 1 96 ? 25.492 6.218 -17.596 1.00 90.44 96 PRO A O 1
ATOM 783 N N . ASP A 1 97 ? 25.312 5.472 -19.702 1.00 91.62 97 ASP A N 1
ATOM 784 C CA . ASP A 1 97 ? 24.260 6.390 -20.141 1.00 91.62 97 ASP A CA 1
ATOM 785 C C . ASP A 1 97 ? 23.271 5.721 -21.120 1.00 91.62 97 ASP A C 1
ATOM 787 O O . ASP A 1 97 ? 23.279 4.503 -21.306 1.00 91.62 97 ASP A O 1
ATOM 791 N N . ASP A 1 98 ? 22.356 6.519 -21.683 1.00 93.31 98 ASP A N 1
ATOM 792 C CA . ASP A 1 98 ? 21.292 6.053 -22.582 1.00 93.31 98 ASP A CA 1
ATOM 793 C C . ASP A 1 98 ? 21.673 6.097 -24.078 1.00 93.31 98 ASP A C 1
ATOM 795 O O . ASP A 1 98 ? 20.859 5.696 -24.918 1.00 93.31 98 ASP A O 1
ATOM 799 N N . GLU A 1 99 ? 22.878 6.563 -24.445 1.00 93.19 99 GLU A N 1
ATOM 800 C CA . GLU A 1 99 ? 23.249 6.766 -25.856 1.00 93.19 99 GLU A CA 1
ATOM 801 C C . GLU A 1 99 ? 23.164 5.450 -26.636 1.00 93.19 99 GLU A C 1
ATOM 803 O O . GLU A 1 99 ? 22.487 5.364 -27.665 1.00 93.19 99 GLU A O 1
ATOM 808 N N . ARG A 1 100 ? 23.759 4.392 -26.074 1.00 93.81 100 ARG A N 1
ATOM 809 C CA . ARG A 1 100 ? 23.727 3.025 -26.620 1.00 93.81 100 ARG A CA 1
ATOM 810 C C . ARG A 1 100 ? 22.648 2.130 -26.016 1.00 93.81 100 ARG A C 1
ATOM 812 O O . ARG A 1 100 ? 22.503 0.995 -26.452 1.00 93.81 100 ARG A O 1
ATOM 819 N N . ALA A 1 101 ? 21.903 2.603 -25.017 1.00 95.56 101 ALA A N 1
ATOM 820 C CA . ALA A 1 101 ? 20.905 1.775 -24.346 1.00 95.56 101 ALA A CA 1
ATOM 821 C C . ALA A 1 101 ? 19.819 1.324 -25.332 1.00 95.56 101 ALA A C 1
ATOM 823 O O . ALA A 1 101 ? 19.276 2.149 -26.076 1.00 95.56 101 ALA A O 1
ATOM 824 N N . SER A 1 102 ? 19.507 0.030 -25.311 1.00 96.62 102 SER A N 1
ATOM 825 C CA . SER A 1 102 ? 18.339 -0.531 -25.997 1.00 96.62 102 SER A CA 1
ATOM 826 C C . SER A 1 102 ? 17.064 -0.182 -25.218 1.00 96.62 102 SER A C 1
ATOM 828 O O . SER A 1 102 ? 17.110 0.609 -24.271 1.00 96.62 102 SER A O 1
ATOM 830 N N . GLU A 1 103 ? 15.909 -0.708 -25.618 1.00 97.56 103 GLU A N 1
ATOM 831 C CA . GLU A 1 103 ? 14.627 -0.360 -25.007 1.00 97.56 103 GLU A CA 1
ATOM 832 C C . GLU A 1 103 ? 13.854 -1.604 -24.558 1.00 97.56 103 GLU A C 1
ATOM 834 O O . GLU A 1 103 ? 13.912 -2.660 -25.187 1.00 97.56 103 GLU A O 1
ATOM 839 N N . ILE A 1 104 ? 13.092 -1.466 -23.476 1.00 97.31 104 ILE A N 1
ATOM 840 C CA . ILE A 1 104 ? 12.095 -2.441 -23.036 1.00 97.31 104 ILE A CA 1
ATOM 841 C C . ILE A 1 104 ? 10.724 -1.789 -23.160 1.00 97.31 104 ILE A C 1
ATOM 843 O O . ILE A 1 104 ? 10.504 -0.694 -22.648 1.00 97.31 104 ILE A O 1
ATOM 847 N N . GLU A 1 105 ? 9.802 -2.477 -23.814 1.00 98.00 105 GLU A N 1
ATOM 848 C CA . GLU A 1 105 ? 8.394 -2.115 -23.912 1.00 98.00 105 GLU A CA 1
ATOM 849 C C . GLU A 1 105 ? 7.562 -3.162 -23.173 1.00 98.00 105 GLU A C 1
ATOM 851 O O . GLU A 1 105 ? 7.764 -4.361 -23.353 1.00 98.00 105 GLU A O 1
ATOM 856 N N . VAL A 1 106 ? 6.635 -2.713 -22.331 1.00 97.94 106 VAL A N 1
ATOM 857 C CA . VAL A 1 106 ? 5.707 -3.581 -21.607 1.00 97.94 106 VAL A CA 1
ATOM 858 C C . VAL A 1 106 ? 4.287 -3.100 -21.842 1.00 97.94 106 VAL A C 1
ATOM 860 O O . VAL A 1 106 ? 3.970 -1.941 -21.565 1.00 97.94 106 VAL A O 1
ATOM 863 N N . THR A 1 107 ? 3.428 -3.987 -22.335 1.00 97.94 107 THR A N 1
ATOM 864 C CA . THR A 1 107 ? 2.014 -3.698 -22.595 1.00 97.94 107 THR A CA 1
ATOM 865 C C . THR A 1 107 ? 1.105 -4.518 -21.690 1.00 97.94 107 THR A C 1
ATOM 867 O O . THR A 1 107 ? 1.417 -5.653 -21.329 1.00 97.94 107 THR A O 1
ATOM 870 N N . PHE A 1 108 ? -0.032 -3.928 -21.320 1.00 95.56 108 PHE A N 1
ATOM 871 C CA . PHE A 1 108 ? -1.027 -4.522 -20.427 1.00 95.56 108 PHE A CA 1
ATOM 872 C C . PHE A 1 108 ? -2.379 -4.534 -21.141 1.00 95.56 108 PHE A C 1
ATOM 874 O O . PHE A 1 108 ? -3.089 -3.531 -21.173 1.00 95.56 108 PHE A O 1
ATOM 881 N N . THR A 1 109 ? -2.721 -5.663 -21.761 1.00 96.44 109 THR A N 1
ATOM 882 C CA . THR A 1 109 ? -3.915 -5.778 -22.609 1.00 96.44 109 THR A CA 1
ATOM 883 C C . THR A 1 109 ? -4.974 -6.644 -21.927 1.00 96.44 109 THR A C 1
ATOM 885 O O . THR A 1 109 ? -4.673 -7.789 -21.591 1.00 96.44 109 THR A O 1
ATOM 888 N N . PRO A 1 110 ? -6.208 -6.155 -21.706 1.00 90.12 110 PRO A N 1
ATOM 889 C CA . PRO A 1 110 ? -7.277 -6.978 -21.146 1.00 90.12 110 PRO A CA 1
ATOM 890 C C . PRO A 1 110 ? -7.651 -8.120 -22.102 1.00 90.12 110 PRO A C 1
ATOM 892 O O . PRO A 1 110 ? -7.784 -7.911 -23.308 1.00 90.12 110 PRO A O 1
ATOM 895 N N . GLU A 1 111 ? -7.844 -9.323 -21.562 1.00 88.75 111 GLU A N 1
ATOM 896 C CA . GLU A 1 111 ? -8.230 -10.506 -22.339 1.00 88.75 111 GLU A CA 1
ATOM 897 C C . GLU A 1 111 ? -9.759 -10.711 -22.326 1.00 88.75 111 GLU A C 1
ATOM 899 O O . GLU A 1 111 ? -10.387 -10.550 -21.275 1.00 88.75 111 GLU A O 1
ATOM 904 N N . PRO A 1 112 ? -10.389 -11.123 -23.448 1.00 80.38 112 PRO A N 1
ATOM 905 C CA . PRO A 1 112 ? -11.842 -11.329 -23.524 1.00 80.38 112 PRO A CA 1
ATOM 906 C C . PRO A 1 112 ? -12.401 -12.343 -22.512 1.00 80.38 112 PRO A C 1
ATOM 908 O O . PRO A 1 112 ? -13.561 -12.245 -22.122 1.00 80.38 112 PRO A O 1
ATOM 911 N N . GLY A 1 113 ? -11.585 -13.313 -22.084 1.00 76.62 113 GLY A N 1
ATOM 912 C CA . GLY A 1 113 ? -11.935 -14.327 -21.079 1.00 76.62 113 GLY A CA 1
ATOM 913 C C . GLY A 1 113 ? -11.690 -13.902 -19.627 1.00 76.62 113 GLY A C 1
ATOM 914 O O . GLY A 1 113 ? -11.825 -14.728 -18.726 1.00 76.62 113 GLY A O 1
ATOM 915 N N . GLY A 1 114 ? -11.321 -12.638 -19.398 1.00 77.44 114 GLY A N 1
ATOM 916 C CA . GLY A 1 114 ? -10.863 -12.132 -18.109 1.00 77.44 114 GLY A CA 1
ATOM 917 C C . GLY A 1 114 ? -9.344 -12.228 -17.946 1.00 77.44 114 GLY A C 1
ATOM 918 O O . GLY A 1 114 ? -8.671 -13.046 -18.572 1.00 77.44 114 GLY A O 1
ATOM 919 N N . GLY A 1 115 ? -8.801 -11.367 -17.085 1.00 82.69 115 GLY A N 1
ATOM 920 C CA . GLY A 1 115 ? -7.361 -11.218 -16.890 1.00 82.69 115 GLY A CA 1
ATOM 921 C C . GLY A 1 115 ? -6.707 -10.236 -17.866 1.00 82.69 115 GLY A C 1
ATOM 922 O O . GLY A 1 115 ? -7.374 -9.526 -18.620 1.00 82.69 115 GLY A O 1
ATOM 923 N N . THR A 1 116 ? -5.379 -10.190 -17.819 1.00 88.12 116 THR A N 1
ATOM 924 C CA . THR A 1 116 ? -4.542 -9.273 -18.596 1.00 88.12 116 THR A CA 1
ATOM 925 C C . THR A 1 116 ? -3.388 -10.038 -19.219 1.00 88.12 116 THR A C 1
ATOM 927 O O . THR A 1 116 ? -2.635 -10.717 -18.519 1.00 88.12 116 THR A O 1
ATOM 930 N N . ARG A 1 117 ? -3.204 -9.887 -20.528 1.00 94.12 117 ARG A N 1
ATOM 931 C CA . ARG A 1 117 ? -1.960 -10.238 -21.203 1.00 94.12 117 ARG A CA 1
ATOM 932 C C . ARG A 1 117 ? -0.925 -9.162 -20.920 1.00 94.12 117 ARG A C 1
ATOM 934 O O . ARG A 1 117 ? -1.092 -8.014 -21.329 1.00 94.12 117 ARG A O 1
ATOM 941 N N . VAL A 1 118 ? 0.140 -9.560 -20.238 1.00 95.00 118 VAL A N 1
ATOM 942 C CA . VAL A 1 118 ? 1.335 -8.745 -20.046 1.00 95.00 118 VAL A CA 1
ATOM 943 C C . VAL A 1 118 ? 2.375 -9.213 -21.049 1.00 95.00 118 VAL A C 1
ATOM 945 O O . VAL A 1 118 ? 2.824 -10.359 -20.989 1.00 95.00 118 VAL A O 1
ATOM 948 N N . GLU A 1 119 ? 2.721 -8.353 -22.000 1.00 96.81 119 GLU A N 1
ATOM 949 C CA . GLU A 1 119 ? 3.753 -8.622 -23.002 1.00 96.81 119 GLU A CA 1
ATOM 950 C C . GLU A 1 119 ? 4.958 -7.727 -22.744 1.00 96.81 119 GLU A C 1
ATOM 952 O O . GLU A 1 119 ? 4.805 -6.518 -22.610 1.00 96.81 119 GLU A O 1
ATOM 957 N N . LEU A 1 120 ? 6.144 -8.331 -22.683 1.00 96.19 120 LEU A N 1
ATOM 958 C CA . LEU A 1 120 ? 7.425 -7.646 -22.574 1.00 96.19 120 LEU A CA 1
ATOM 959 C C . LEU A 1 120 ? 8.211 -7.859 -23.864 1.00 96.19 120 LEU A C 1
ATOM 961 O O . LEU A 1 120 ? 8.456 -8.996 -24.280 1.00 96.19 120 LEU A O 1
ATOM 965 N N . ALA A 1 121 ? 8.639 -6.756 -24.461 1.00 95.81 121 ALA A N 1
ATOM 966 C CA . ALA A 1 121 ? 9.444 -6.709 -25.663 1.00 95.81 121 ALA A CA 1
ATOM 967 C C . ALA A 1 121 ? 10.782 -6.024 -25.382 1.00 95.81 121 ALA A C 1
ATOM 969 O O . ALA A 1 121 ? 10.817 -4.888 -24.916 1.00 95.81 121 ALA A O 1
ATOM 970 N N . HIS A 1 122 ? 11.884 -6.697 -25.702 1.00 95.88 122 HIS A N 1
ATOM 971 C CA . HIS A 1 122 ? 13.172 -6.029 -25.865 1.00 95.88 122 HIS A CA 1
ATOM 972 C C . HIS A 1 122 ? 13.268 -5.547 -27.304 1.00 95.88 122 HIS A C 1
ATOM 974 O O . HIS A 1 122 ? 13.161 -6.344 -28.238 1.00 95.88 122 HIS A O 1
ATOM 980 N N . THR A 1 123 ? 13.448 -4.245 -27.463 1.00 95.75 123 THR A N 1
ATOM 981 C CA . THR A 1 123 ? 13.438 -3.553 -28.748 1.00 95.75 123 THR A CA 1
ATOM 982 C C . THR A 1 123 ? 14.698 -2.711 -28.892 1.00 95.75 123 THR A C 1
ATOM 984 O O . THR A 1 123 ? 15.441 -2.492 -27.929 1.00 95.75 123 THR A O 1
ATOM 987 N N . ARG A 1 124 ? 14.962 -2.228 -30.108 1.00 94.31 124 ARG A N 1
ATOM 988 C CA . ARG A 1 124 ? 16.101 -1.337 -30.391 1.00 94.31 124 ARG A CA 1
ATOM 989 C C . ARG A 1 124 ? 17.461 -1.940 -30.011 1.00 94.31 124 ARG A C 1
ATOM 991 O O . ARG A 1 124 ? 18.362 -1.234 -29.553 1.00 94.31 124 ARG A O 1
ATOM 998 N N . LEU A 1 125 ? 17.613 -3.257 -30.180 1.00 93.88 125 LEU A N 1
ATOM 999 C CA . LEU A 1 125 ? 18.866 -3.972 -29.901 1.00 93.88 125 LEU A CA 1
ATOM 1000 C C . LEU A 1 125 ? 20.012 -3.524 -30.822 1.00 93.88 125 LEU A C 1
ATOM 1002 O O . LEU A 1 125 ? 21.176 -3.621 -30.444 1.00 93.88 125 LEU A O 1
ATOM 1006 N N . ASP A 1 126 ? 19.688 -2.954 -31.983 1.00 91.06 126 ASP A N 1
ATOM 1007 C CA . ASP A 1 126 ? 20.625 -2.299 -32.900 1.00 91.06 126 ASP A CA 1
ATOM 1008 C C . ASP A 1 126 ? 21.411 -1.153 -32.238 1.00 91.06 126 ASP A C 1
ATOM 1010 O O . ASP A 1 126 ? 22.568 -0.923 -32.590 1.00 91.06 126 ASP A O 1
ATOM 1014 N N . LYS A 1 127 ? 20.849 -0.481 -31.219 1.00 93.19 127 LYS A N 1
ATOM 1015 C CA . LYS A 1 127 ? 21.547 0.591 -30.482 1.00 93.19 127 LYS A CA 1
ATOM 1016 C C . LYS A 1 127 ? 22.786 0.105 -29.725 1.00 93.19 127 LYS A C 1
ATOM 1018 O O . LYS A 1 127 ? 23.693 0.896 -29.459 1.00 93.19 127 LYS A O 1
ATOM 1023 N N . LEU A 1 128 ? 22.853 -1.189 -29.413 1.00 90.69 128 LEU A N 1
ATOM 1024 C CA . LEU A 1 128 ? 24.025 -1.802 -28.793 1.00 90.69 128 LEU A CA 1
ATOM 1025 C C . LEU A 1 128 ? 25.176 -1.976 -29.798 1.00 90.69 128 LEU A C 1
ATOM 1027 O O . LEU A 1 128 ? 26.318 -2.144 -29.378 1.00 90.69 128 LEU A O 1
ATOM 1031 N N . GLY A 1 129 ? 24.907 -1.874 -31.102 1.00 89.88 129 GLY A N 1
ATOM 1032 C CA . GLY A 1 129 ? 25.819 -2.242 -32.182 1.00 89.88 129 GLY A CA 1
ATOM 1033 C C . GLY A 1 129 ? 25.755 -3.740 -32.493 1.00 89.88 129 GLY A C 1
ATOM 1034 O O . GLY A 1 129 ? 25.504 -4.548 -31.600 1.00 89.88 129 GLY A O 1
ATOM 1035 N N . ASP A 1 130 ? 26.010 -4.107 -33.752 1.00 85.75 130 ASP A N 1
ATOM 1036 C CA . ASP A 1 130 ? 25.727 -5.437 -34.320 1.00 85.75 130 ASP A CA 1
ATOM 1037 C C . ASP A 1 130 ? 26.178 -6.611 -33.431 1.00 85.75 130 ASP A C 1
ATOM 1039 O O . ASP A 1 130 ? 25.391 -7.493 -33.099 1.00 85.75 130 ASP A O 1
ATOM 1043 N N . SER A 1 131 ? 27.430 -6.587 -32.961 1.00 88.94 131 SER A N 1
ATOM 1044 C CA . SER A 1 131 ? 28.008 -7.662 -32.137 1.00 88.94 131 SER A CA 1
ATOM 1045 C C . SER A 1 131 ? 27.315 -7.832 -30.779 1.00 88.94 131 SER A C 1
ATOM 1047 O O . SER A 1 131 ? 27.000 -8.953 -30.373 1.00 88.94 131 SER A O 1
ATOM 1049 N N . ASP A 1 132 ? 27.073 -6.734 -30.059 1.00 91.06 132 ASP A N 1
ATOM 1050 C CA . ASP A 1 132 ? 26.450 -6.786 -28.732 1.00 91.06 132 ASP A CA 1
ATOM 1051 C C . ASP A 1 132 ? 24.944 -7.041 -28.844 1.00 91.06 132 ASP A C 1
ATOM 1053 O O . ASP A 1 132 ? 24.396 -7.834 -28.077 1.00 91.06 132 ASP A O 1
ATOM 1057 N N . GLY A 1 133 ? 24.292 -6.436 -29.838 1.00 91.31 133 GLY A N 1
ATOM 1058 C CA . GLY A 1 133 ? 22.879 -6.646 -30.121 1.00 91.31 133 GLY A CA 1
ATOM 1059 C C . GLY A 1 133 ? 22.572 -8.097 -30.493 1.00 91.31 133 GLY A C 1
ATOM 1060 O O . GLY A 1 133 ? 21.634 -8.671 -29.947 1.00 91.31 133 GLY A O 1
ATOM 1061 N N . GLU A 1 134 ? 23.385 -8.739 -31.341 1.00 91.69 134 GLU A N 1
ATOM 1062 C CA . GLU A 1 134 ? 23.206 -10.155 -31.690 1.00 91.69 134 GLU A CA 1
ATOM 1063 C C . GLU A 1 134 ? 23.403 -11.088 -30.487 1.00 91.69 134 GLU A C 1
ATOM 1065 O O . GLU A 1 134 ? 22.711 -12.104 -30.365 1.00 91.69 134 GLU A O 1
ATOM 1070 N N . ARG A 1 135 ? 24.352 -10.772 -29.594 1.00 91.88 135 ARG A N 1
ATOM 1071 C CA . ARG A 1 135 ? 24.572 -11.543 -28.358 1.00 91.88 135 ARG A CA 1
ATOM 1072 C C . ARG A 1 135 ? 23.374 -11.445 -27.427 1.00 91.88 135 ARG A C 1
ATOM 1074 O O . ARG A 1 135 ? 22.908 -12.476 -26.946 1.00 91.88 135 ARG A O 1
ATOM 1081 N N . ILE A 1 136 ? 22.870 -10.230 -27.208 1.00 91.81 136 ILE A N 1
ATOM 1082 C CA . ILE A 1 136 ? 21.668 -10.000 -26.405 1.00 91.81 136 ILE A CA 1
ATOM 1083 C C . ILE A 1 136 ? 20.463 -10.697 -27.029 1.00 91.81 136 ILE A C 1
ATOM 1085 O O . ILE A 1 136 ? 19.768 -11.421 -26.324 1.00 91.81 136 ILE A O 1
ATOM 1089 N N . PHE A 1 137 ? 20.255 -10.558 -28.341 1.00 92.19 137 PHE A N 1
ATOM 1090 C CA . PHE A 1 137 ? 19.170 -11.234 -29.049 1.00 92.19 137 PHE A CA 1
ATOM 1091 C C . PHE A 1 137 ? 19.197 -12.744 -28.789 1.00 92.19 137 PHE A C 1
ATOM 1093 O O . PHE A 1 137 ? 18.216 -13.298 -28.305 1.00 92.19 137 PHE A O 1
ATOM 1100 N N . LYS A 1 138 ? 20.344 -13.405 -29.003 1.00 90.06 138 LYS A N 1
ATOM 1101 C CA . LYS A 1 138 ? 20.491 -14.854 -28.765 1.00 90.06 138 LYS A CA 1
ATOM 1102 C C . LYS A 1 138 ? 20.249 -15.247 -27.307 1.00 90.06 138 LYS A C 1
ATOM 1104 O O . LYS A 1 138 ? 19.712 -16.321 -27.053 1.00 90.06 138 LYS A O 1
ATOM 1109 N N . ALA A 1 139 ? 20.651 -14.406 -26.355 1.00 88.06 139 ALA A N 1
ATOM 1110 C CA . ALA A 1 139 ? 20.430 -14.666 -24.936 1.00 88.06 139 ALA A CA 1
ATOM 1111 C C . ALA A 1 139 ? 18.947 -14.536 -24.540 1.00 88.06 139 ALA A C 1
ATOM 1113 O O . ALA A 1 139 ? 18.465 -15.328 -23.733 1.00 88.06 139 ALA A O 1
ATOM 1114 N N . LEU A 1 140 ? 18.233 -13.566 -25.121 1.00 87.94 140 LEU A N 1
ATOM 1115 C CA . LEU A 1 140 ? 16.823 -13.283 -24.834 1.00 87.94 140 LEU A CA 1
ATOM 1116 C C . LEU A 1 140 ? 15.841 -14.157 -25.634 1.00 87.94 140 LEU A C 1
ATOM 1118 O O . LEU A 1 140 ? 14.704 -14.371 -25.213 1.00 87.94 140 LEU A O 1
ATOM 1122 N N . ASP A 1 141 ? 16.243 -14.656 -26.804 1.00 85.75 141 ASP A N 1
ATOM 1123 C CA . ASP A 1 141 ? 15.407 -15.543 -27.624 1.00 85.75 141 ASP A CA 1
ATOM 1124 C C . ASP A 1 141 ? 15.194 -16.918 -26.950 1.00 85.75 141 ASP A C 1
ATOM 1126 O O . ASP A 1 141 ? 14.236 -1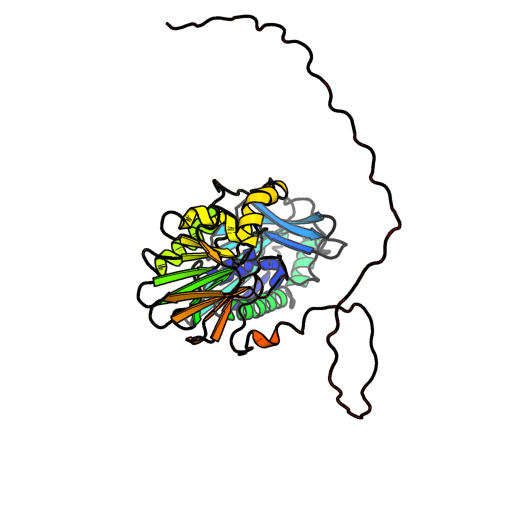7.639 -27.237 1.00 85.75 141 ASP A O 1
ATOM 1130 N N . GLY A 1 142 ? 16.020 -17.233 -25.947 1.00 82.00 142 GLY A N 1
ATOM 1131 C CA . GLY A 1 142 ? 15.871 -18.376 -25.051 1.00 82.00 142 GLY A CA 1
ATOM 1132 C C . GLY A 1 142 ? 14.715 -18.274 -24.029 1.00 82.00 142 GLY A C 1
ATOM 1133 O O . GLY A 1 142 ? 13.721 -17.568 -24.237 1.00 82.00 142 GLY A O 1
ATOM 1134 N N . PRO A 1 143 ? 14.802 -19.029 -22.911 1.00 78.00 143 PRO A N 1
ATOM 1135 C CA . PRO A 1 143 ? 13.754 -19.082 -21.885 1.00 78.00 143 PRO A CA 1
ATOM 1136 C C . PRO A 1 143 ? 13.544 -17.759 -21.137 1.00 78.00 143 PRO A C 1
ATOM 1138 O O . PRO A 1 143 ? 12.409 -17.397 -20.840 1.00 78.00 143 PRO A O 1
ATOM 1141 N N . SER A 1 144 ? 14.613 -17.012 -20.848 1.00 72.88 144 SER A N 1
ATOM 1142 C CA . SER A 1 144 ? 14.546 -15.641 -20.320 1.00 72.88 144 SER A CA 1
ATOM 1143 C C . SER A 1 144 ? 14.397 -14.665 -21.490 1.00 72.88 144 SER A C 1
ATOM 1145 O O . SER A 1 144 ? 15.108 -14.851 -22.469 1.00 72.88 144 SER A O 1
ATOM 1147 N N . PRO A 1 145 ? 13.501 -13.659 -21.441 1.00 75.25 145 PRO A N 1
ATOM 1148 C CA . PRO A 1 145 ? 12.792 -13.141 -20.263 1.00 75.25 145 PRO A CA 1
ATOM 1149 C C . PRO A 1 145 ? 11.457 -13.839 -19.945 1.00 75.25 145 PRO A C 1
ATOM 1151 O O . PRO A 1 145 ? 10.756 -13.417 -19.028 1.00 75.25 145 PRO A O 1
ATOM 1154 N N . GLY A 1 146 ? 11.089 -14.904 -20.664 1.00 79.69 146 GLY A N 1
ATOM 1155 C CA . GLY A 1 146 ? 9.855 -15.663 -20.426 1.00 79.69 146 GLY A CA 1
ATOM 1156 C C . GLY A 1 146 ? 9.763 -16.253 -19.014 1.00 79.69 146 GLY A C 1
ATOM 1157 O O . GLY A 1 146 ? 8.725 -16.131 -18.376 1.00 79.69 146 GLY A O 1
ATOM 1158 N N . GLU A 1 147 ? 10.854 -16.801 -18.477 1.00 83.88 147 GLU A N 1
ATOM 1159 C CA . GLU A 1 147 ? 10.924 -17.270 -17.081 1.00 83.88 147 GLU A CA 1
ATOM 1160 C C . GLU A 1 147 ? 10.726 -16.130 -16.070 1.00 83.88 147 GLU A C 1
ATOM 1162 O O . GLU A 1 147 ? 10.044 -16.299 -15.060 1.00 83.88 147 GLU A O 1
ATOM 1167 N N . THR A 1 148 ? 11.268 -14.942 -16.351 1.00 83.25 148 THR A N 1
ATOM 1168 C CA . THR A 1 148 ? 11.052 -13.743 -15.527 1.00 83.25 148 THR A CA 1
ATOM 1169 C C . THR A 1 148 ? 9.586 -13.309 -15.559 1.00 83.25 148 THR A C 1
ATOM 1171 O O . THR A 1 148 ? 9.018 -12.997 -14.514 1.00 83.25 148 THR A O 1
ATOM 1174 N N . LEU A 1 149 ? 8.941 -13.354 -16.729 1.00 84.44 149 LEU A N 1
ATOM 1175 C CA . LEU A 1 149 ? 7.503 -13.101 -16.850 1.00 84.44 149 LEU A CA 1
ATOM 1176 C C . LEU A 1 149 ? 6.653 -14.180 -16.172 1.00 84.44 149 LEU A C 1
ATOM 1178 O O . LEU A 1 149 ? 5.628 -13.855 -15.581 1.00 84.44 149 LEU A O 1
ATOM 1182 N N . ALA A 1 150 ? 7.071 -15.445 -16.205 1.00 84.38 150 ALA A N 1
ATOM 1183 C CA . ALA A 1 150 ? 6.397 -16.515 -15.479 1.00 84.38 150 ALA A CA 1
ATOM 1184 C C . ALA A 1 150 ? 6.468 -16.274 -13.964 1.00 84.38 150 ALA A C 1
ATOM 1186 O O . ALA A 1 150 ? 5.443 -16.338 -13.294 1.00 84.38 150 ALA A O 1
ATOM 1187 N N . ARG A 1 151 ? 7.632 -15.866 -13.436 1.00 81.88 151 ARG A N 1
ATOM 1188 C CA . ARG A 1 151 ? 7.767 -15.431 -12.033 1.00 81.88 151 ARG A CA 1
ATOM 1189 C C . ARG A 1 151 ? 6.893 -14.226 -11.714 1.00 81.88 151 ARG A C 1
ATOM 1191 O O . ARG A 1 151 ? 6.311 -14.179 -10.638 1.00 81.88 151 ARG A O 1
ATOM 1198 N N . PHE A 1 152 ? 6.780 -13.269 -12.633 1.00 84.00 152 PHE A N 1
ATOM 1199 C CA . PHE A 1 152 ? 5.838 -12.159 -12.498 1.00 84.00 152 PHE A CA 1
ATOM 1200 C C . PHE A 1 152 ? 4.388 -12.643 -12.449 1.00 84.00 152 PHE A C 1
ATOM 1202 O O . PHE A 1 152 ? 3.635 -12.167 -11.608 1.00 84.00 152 PHE A O 1
ATOM 1209 N N . ALA A 1 153 ? 3.995 -13.613 -13.272 1.00 78.12 153 ALA A N 1
ATOM 1210 C CA . ALA A 1 153 ? 2.656 -14.184 -13.214 1.00 78.12 153 ALA A CA 1
ATOM 1211 C C . ALA A 1 153 ? 2.416 -14.976 -11.921 1.00 78.12 153 ALA A C 1
ATOM 1213 O O . ALA A 1 153 ? 1.359 -14.829 -11.321 1.00 78.12 153 ALA A O 1
ATOM 1214 N N . GLU A 1 154 ? 3.389 -15.747 -11.432 1.00 69.00 154 GLU A N 1
ATOM 1215 C CA . GLU A 1 154 ? 3.299 -16.484 -10.162 1.00 69.00 154 GLU A CA 1
ATOM 1216 C C . GLU A 1 154 ? 3.244 -15.544 -8.945 1.00 69.00 154 GLU A C 1
ATOM 1218 O O . GLU A 1 154 ? 2.377 -15.682 -8.078 1.00 69.00 154 GLU A O 1
ATOM 1223 N N . ALA A 1 155 ? 4.124 -14.540 -8.898 1.00 62.44 155 ALA A N 1
ATOM 1224 C CA . ALA A 1 155 ? 4.096 -13.483 -7.888 1.00 62.44 155 ALA A CA 1
ATOM 1225 C C . ALA A 1 155 ? 2.824 -12.629 -8.010 1.00 62.44 155 ALA A C 1
ATOM 1227 O O . ALA A 1 155 ? 2.260 -12.215 -7.000 1.00 62.44 155 ALA A O 1
ATOM 1228 N N . GLY A 1 156 ? 2.338 -12.424 -9.236 1.00 50.97 156 GLY A N 1
ATOM 1229 C CA . GLY A 1 156 ? 1.073 -11.780 -9.565 1.00 50.97 156 GLY A CA 1
ATOM 1230 C C . GLY A 1 156 ? -0.119 -12.569 -9.032 1.00 50.97 156 GLY A C 1
ATOM 1231 O O . GLY A 1 156 ? -1.001 -11.977 -8.432 1.00 50.97 156 GLY A O 1
ATOM 1232 N N . VAL A 1 157 ? -0.117 -13.900 -9.121 1.00 46.91 157 VAL A N 1
ATOM 1233 C CA . VAL A 1 157 ? -1.159 -14.776 -8.553 1.00 46.91 157 VAL A CA 1
ATOM 1234 C C . VAL A 1 157 ? -1.140 -14.761 -7.017 1.00 46.91 157 VAL A C 1
ATOM 1236 O O . VAL A 1 157 ? -2.201 -14.723 -6.393 1.00 46.91 157 VAL A O 1
ATOM 1239 N N . MET A 1 158 ? 0.037 -14.684 -6.385 1.00 41.34 158 MET A N 1
ATOM 1240 C CA . MET A 1 158 ? 0.148 -14.517 -4.925 1.00 41.34 158 MET A CA 1
ATOM 1241 C C . MET A 1 158 ? -0.181 -13.097 -4.446 1.00 41.34 158 MET A C 1
ATOM 1243 O O . MET A 1 158 ? -0.684 -12.925 -3.335 1.00 41.34 158 MET A O 1
ATOM 1247 N N . ALA A 1 159 ? 0.036 -12.082 -5.284 1.00 42.34 159 ALA A N 1
ATOM 1248 C CA . ALA A 1 159 ? -0.490 -10.743 -5.063 1.00 42.34 159 ALA A CA 1
ATOM 1249 C C . ALA A 1 159 ? -2.019 -10.717 -5.233 1.00 42.34 159 ALA A C 1
ATOM 1251 O O . ALA A 1 159 ? -2.688 -9.997 -4.505 1.00 42.34 159 ALA A O 1
ATOM 1252 N N . VAL A 1 160 ? -2.601 -11.537 -6.110 1.00 42.03 160 VAL A N 1
ATOM 1253 C CA . VAL A 1 160 ? -4.039 -11.534 -6.444 1.00 42.03 160 VAL A CA 1
ATOM 1254 C C . VAL A 1 160 ? -4.922 -12.256 -5.420 1.00 42.03 160 VAL A C 1
ATOM 1256 O O . VAL A 1 160 ? -6.102 -11.936 -5.328 1.00 42.03 160 VAL A O 1
ATOM 1259 N N . ALA A 1 161 ? -4.371 -13.091 -4.534 1.00 34.50 161 ALA A N 1
ATOM 1260 C CA . ALA A 1 161 ? -5.094 -13.475 -3.312 1.00 34.50 161 ALA A CA 1
ATOM 1261 C C . ALA A 1 161 ? -5.275 -12.293 -2.325 1.00 34.50 161 ALA A C 1
ATOM 1263 O O . ALA A 1 161 ? -6.150 -12.346 -1.467 1.00 34.50 161 ALA A O 1
ATOM 1264 N N . HIS A 1 162 ? -4.487 -11.216 -2.470 1.00 35.12 162 HIS A N 1
ATOM 1265 C CA . HIS A 1 162 ? -4.537 -9.993 -1.650 1.00 35.12 162 HIS A CA 1
ATOM 1266 C C . HIS A 1 162 ? -4.951 -8.724 -2.427 1.00 35.12 162 HIS A C 1
ATOM 1268 O O . HIS A 1 162 ? -5.125 -7.667 -1.828 1.00 35.12 162 HIS A O 1
ATOM 1274 N N . THR A 1 163 ? -5.147 -8.803 -3.749 1.00 37.38 163 THR A N 1
ATOM 1275 C CA . THR A 1 163 ? -5.391 -7.639 -4.625 1.00 37.38 163 THR A CA 1
ATOM 1276 C C . THR A 1 163 ? -6.674 -7.821 -5.441 1.00 37.38 163 THR A C 1
ATOM 1278 O O . THR A 1 163 ? -6.671 -7.737 -6.665 1.00 37.38 163 THR A O 1
ATOM 1281 N N . VAL A 1 164 ? -7.789 -8.095 -4.755 1.00 33.59 164 VAL A N 1
ATOM 1282 C CA . VAL A 1 164 ? -9.149 -7.914 -5.308 1.00 33.59 164 VAL A CA 1
ATOM 1283 C C . VAL A 1 164 ? -9.734 -6.547 -4.916 1.00 33.59 164 VAL A C 1
ATOM 1285 O O . VAL A 1 164 ? -10.700 -6.092 -5.520 1.00 33.59 164 VAL A O 1
ATOM 1288 N N . ALA A 1 165 ? -9.116 -5.813 -3.988 1.00 34.75 165 ALA A N 1
ATOM 1289 C CA . ALA A 1 165 ? -9.484 -4.427 -3.722 1.00 34.75 165 ALA A CA 1
ATOM 1290 C C . ALA A 1 165 ? -8.515 -3.482 -4.441 1.00 34.75 165 ALA A C 1
ATOM 1292 O O . ALA A 1 165 ? -7.302 -3.669 -4.384 1.00 34.75 165 ALA A O 1
ATOM 1293 N N . GLY A 1 166 ? -9.047 -2.468 -5.128 1.00 45.72 166 GLY A N 1
ATOM 1294 C CA . GLY A 1 166 ? -8.259 -1.360 -5.678 1.00 45.72 166 GLY A CA 1
ATOM 1295 C C . GLY A 1 166 ? -7.573 -0.523 -4.574 1.00 45.72 166 GLY A C 1
ATOM 1296 O O . GLY A 1 166 ? -7.270 -1.033 -3.503 1.00 45.72 166 GLY A O 1
ATOM 1297 N N . PRO A 1 167 ? -7.339 0.792 -4.747 1.00 52.06 167 PRO A N 1
ATOM 1298 C CA . PRO A 1 167 ? -6.750 1.650 -3.697 1.00 52.06 167 PRO A CA 1
ATOM 1299 C C . PRO A 1 167 ? -7.585 1.765 -2.397 1.00 52.06 167 PRO A C 1
ATOM 1301 O O . PRO A 1 167 ? -7.179 2.470 -1.465 1.00 52.06 167 PRO A O 1
ATOM 1304 N N . GLY A 1 168 ? -8.750 1.113 -2.358 1.00 67.19 168 GLY A N 1
ATOM 1305 C CA . GLY A 1 168 ? -9.707 1.111 -1.264 1.00 67.19 168 GLY A CA 1
ATOM 1306 C C . GLY A 1 168 ? -9.419 0.076 -0.176 1.00 67.19 168 GLY A C 1
ATOM 1307 O O . GLY A 1 168 ? -8.346 -0.517 -0.094 1.00 67.19 168 GLY A O 1
ATOM 1308 N N . LEU A 1 169 ? -10.406 -0.105 0.690 1.00 78.81 169 LEU A N 1
ATOM 1309 C CA . LEU A 1 169 ? -10.404 -1.105 1.749 1.00 78.81 169 LEU A CA 1
ATOM 1310 C C . LEU A 1 169 ? -10.767 -2.484 1.175 1.00 78.81 169 LEU A C 1
ATOM 1312 O O . LEU A 1 169 ? -11.747 -2.610 0.444 1.00 78.81 169 LEU A O 1
ATOM 1316 N N . LEU A 1 170 ? -9.988 -3.511 1.514 1.00 81.19 170 LEU A N 1
ATOM 1317 C CA . LEU A 1 170 ? -10.285 -4.912 1.219 1.00 81.19 170 LEU A CA 1
ATOM 1318 C C . LEU A 1 170 ? -11.167 -5.482 2.320 1.00 81.19 170 LEU A C 1
ATOM 1320 O O . LEU A 1 170 ? -10.733 -5.548 3.466 1.00 81.19 170 LEU A O 1
ATOM 1324 N N . GLU A 1 171 ? -12.368 -5.937 1.984 1.00 84.00 171 GLU A N 1
ATOM 1325 C CA . GLU A 1 171 ? -13.190 -6.693 2.926 1.00 84.00 171 GLU A CA 1
ATOM 1326 C C . GLU A 1 171 ? -12.570 -8.080 3.157 1.00 84.00 171 GLU A C 1
ATOM 1328 O O . GLU A 1 171 ? -12.445 -8.884 2.234 1.00 84.00 171 GLU A O 1
ATOM 1333 N N . ILE A 1 172 ? -12.124 -8.340 4.387 1.00 83.12 172 ILE A N 1
ATOM 1334 C CA . ILE A 1 172 ? -11.460 -9.593 4.792 1.00 83.12 172 ILE A CA 1
ATOM 1335 C C . ILE A 1 172 ? -12.408 -10.536 5.540 1.00 83.12 172 ILE A C 1
ATOM 1337 O O . ILE A 1 172 ? -12.141 -11.732 5.654 1.00 83.12 172 ILE A O 1
ATOM 1341 N N . ALA A 1 173 ? -13.510 -9.993 6.049 1.00 81.19 173 ALA A N 1
ATOM 1342 C CA . ALA A 1 173 ? -14.681 -10.698 6.543 1.00 81.19 173 ALA A CA 1
A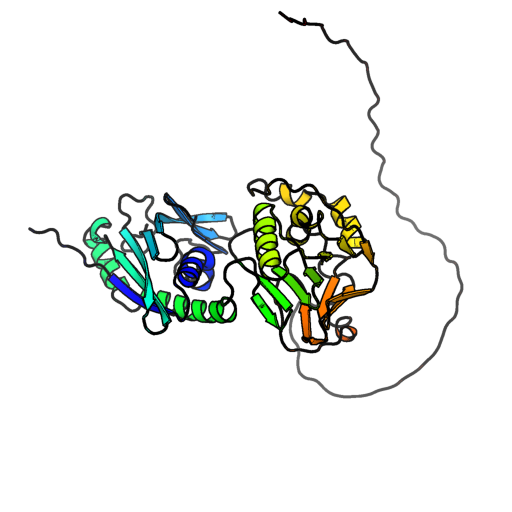TOM 1343 C C . ALA A 1 173 ? -15.868 -9.725 6.497 1.00 81.19 173 ALA A C 1
ATOM 1345 O O . ALA A 1 173 ? -15.651 -8.521 6.471 1.00 81.19 173 ALA A O 1
ATOM 1346 N N . ASP A 1 174 ? -17.100 -10.228 6.519 1.00 87.56 174 ASP A N 1
ATOM 1347 C CA . ASP A 1 174 ? -18.308 -9.389 6.463 1.00 87.56 174 ASP A CA 1
ATOM 1348 C C . ASP A 1 174 ? -18.277 -8.260 7.514 1.00 87.56 174 ASP A C 1
ATOM 1350 O O . ASP A 1 174 ? -18.197 -8.536 8.717 1.00 87.56 174 ASP A O 1
ATOM 1354 N N . GLY A 1 175 ? -18.272 -7.005 7.052 1.00 89.50 175 GLY A N 1
ATOM 1355 C CA . GLY A 1 175 ? -18.183 -5.805 7.895 1.00 89.50 175 GLY A CA 1
ATOM 1356 C C . GLY A 1 175 ? -16.792 -5.512 8.484 1.00 89.50 175 GLY A C 1
ATOM 1357 O O . GLY A 1 175 ? -16.644 -4.620 9.322 1.00 89.50 175 GLY A O 1
ATOM 1358 N N . VAL A 1 176 ? -15.749 -6.233 8.063 1.00 93.31 176 VAL A N 1
ATOM 1359 C CA . VAL A 1 176 ? -14.366 -6.073 8.533 1.00 93.31 176 VAL A CA 1
ATOM 1360 C C . VAL A 1 176 ? -13.416 -5.954 7.350 1.00 93.31 176 VAL A C 1
ATOM 1362 O O . VAL A 1 176 ? -13.295 -6.849 6.514 1.00 93.31 176 VAL A O 1
ATOM 1365 N N . TYR A 1 177 ? -12.667 -4.861 7.321 1.00 91.31 177 TYR A N 1
ATOM 1366 C CA . TYR A 1 177 ? -11.841 -4.477 6.195 1.00 91.31 177 TYR A CA 1
ATOM 1367 C C . TYR A 1 177 ? -10.393 -4.231 6.609 1.00 91.31 177 TYR A C 1
ATOM 1369 O O . TYR A 1 177 ? -10.103 -3.832 7.737 1.00 91.31 177 TYR A O 1
ATOM 1377 N N . ALA A 1 178 ? -9.476 -4.417 5.668 1.00 89.50 178 ALA A N 1
ATOM 1378 C CA . ALA A 1 178 ? -8.067 -4.098 5.803 1.00 89.50 178 ALA A CA 1
ATOM 1379 C C . ALA A 1 178 ? -7.605 -3.227 4.635 1.00 89.50 178 ALA A C 1
ATOM 1381 O O . ALA A 1 178 ? -8.027 -3.396 3.494 1.00 89.50 178 ALA A O 1
ATOM 1382 N N . ARG A 1 179 ? -6.691 -2.305 4.912 1.00 83.00 179 ARG A N 1
ATOM 1383 C CA . ARG A 1 179 ? -5.928 -1.587 3.900 1.00 83.00 179 ARG A CA 1
ATOM 1384 C C . ARG A 1 179 ? -4.470 -1.947 4.060 1.00 83.00 179 ARG A C 1
ATOM 1386 O O . ARG A 1 179 ? -3.842 -1.576 5.052 1.00 83.00 179 ARG A O 1
ATOM 1393 N N . GLU A 1 180 ? -3.934 -2.628 3.062 1.00 77.44 180 GLU A N 1
ATOM 1394 C CA . GLU A 1 180 ? -2.499 -2.832 2.956 1.00 77.44 180 GLU A CA 1
ATOM 1395 C C . GLU A 1 180 ? -1.879 -1.635 2.247 1.00 77.44 180 GLU A C 1
ATOM 1397 O O . GLU A 1 180 ? -2.304 -1.243 1.155 1.00 77.44 180 GLU A O 1
ATOM 1402 N N . GLN A 1 181 ? -0.889 -1.011 2.880 1.00 66.50 181 GLN A N 1
ATOM 1403 C CA . GLN A 1 181 ? -0.112 0.012 2.200 1.00 66.50 181 GLN A CA 1
ATOM 1404 C C . GLN A 1 181 ? 0.943 -0.677 1.347 1.00 66.50 181 GLN A C 1
ATOM 1406 O O . GLN A 1 181 ? 1.696 -1.522 1.830 1.00 66.50 181 GLN A O 1
ATOM 1411 N N . LEU A 1 182 ? 0.968 -0.330 0.062 1.00 53.59 182 LEU A N 1
ATOM 1412 C CA . LEU A 1 182 ? 1.866 -0.973 -0.882 1.00 53.59 182 LEU A CA 1
ATOM 1413 C C . LEU A 1 182 ? 3.339 -0.832 -0.461 1.00 53.59 182 LEU A C 1
ATOM 1415 O O . LEU A 1 182 ? 3.730 0.227 0.043 1.00 53.59 182 LEU A O 1
ATOM 1419 N N . PRO A 1 183 ? 4.169 -1.856 -0.729 1.00 46.38 183 PRO A N 1
ATOM 1420 C CA . PRO A 1 183 ? 5.621 -1.751 -0.624 1.00 46.38 183 PRO A CA 1
ATOM 1421 C C . PRO A 1 183 ? 6.183 -0.608 -1.490 1.00 46.38 183 PRO A C 1
ATOM 1423 O O . PRO A 1 183 ? 5.558 -0.198 -2.462 1.00 46.38 183 PRO A O 1
ATOM 1426 N N . GLY A 1 184 ? 7.383 -0.114 -1.162 1.00 40.97 184 GLY A N 1
ATOM 1427 C CA . GLY A 1 184 ? 8.088 0.891 -1.981 1.00 40.97 184 GLY A CA 1
ATOM 1428 C C . GLY A 1 184 ? 8.290 2.263 -1.328 1.00 40.97 184 GLY A C 1
ATOM 1429 O O . GLY A 1 184 ? 8.641 3.224 -2.006 1.00 40.97 184 GLY A O 1
ATOM 1430 N N . GLY A 1 185 ? 8.102 2.378 -0.010 1.00 51.50 185 GLY A N 1
ATOM 1431 C CA . GLY A 1 185 ? 8.389 3.606 0.732 1.00 51.50 185 GLY A CA 1
ATOM 1432 C C . GLY A 1 185 ? 8.707 3.364 2.206 1.00 51.50 185 GLY A C 1
ATOM 1433 O O . GLY A 1 185 ? 8.694 2.234 2.686 1.00 51.50 185 GLY A O 1
ATOM 1434 N N . TRP A 1 186 ? 8.987 4.447 2.928 1.00 55.59 186 TRP A N 1
ATOM 1435 C CA . TRP A 1 186 ? 9.215 4.437 4.376 1.00 55.59 186 TRP A CA 1
ATOM 1436 C C . TRP A 1 186 ? 7.891 4.570 5.142 1.00 55.59 186 TRP A C 1
ATOM 1438 O O . TRP A 1 186 ? 6.890 5.013 4.565 1.00 55.59 186 TRP A O 1
ATOM 1448 N N . CYS A 1 187 ? 7.899 4.225 6.438 1.00 68.88 187 CYS A N 1
ATOM 1449 C CA . CYS A 1 187 ? 6.754 4.420 7.342 1.00 68.88 187 CYS A CA 1
ATOM 1450 C C . CYS A 1 187 ? 5.467 3.761 6.800 1.00 68.88 187 CYS A C 1
ATOM 1452 O O . CYS A 1 187 ? 4.466 4.437 6.559 1.00 68.88 187 CYS A O 1
ATOM 1454 N N . LEU A 1 188 ? 5.551 2.459 6.498 1.00 74.31 188 LEU A N 1
ATOM 1455 C CA . LEU A 1 188 ? 4.439 1.666 5.974 1.00 74.31 188 LEU A CA 1
ATOM 1456 C C . LEU A 1 188 ? 3.666 1.028 7.125 1.00 74.31 188 LEU A C 1
ATOM 1458 O O . LEU A 1 188 ? 4.216 0.197 7.846 1.00 74.31 188 LEU A O 1
ATOM 1462 N N . ASN A 1 189 ? 2.378 1.339 7.210 1.00 79.88 189 ASN A N 1
ATOM 1463 C CA . ASN A 1 189 ? 1.438 0.665 8.090 1.00 79.88 189 ASN A CA 1
ATOM 1464 C C . ASN A 1 189 ? 0.287 0.065 7.277 1.00 79.88 189 ASN A C 1
ATOM 1466 O O . ASN A 1 189 ? -0.085 0.571 6.217 1.00 79.88 189 ASN A O 1
ATOM 1470 N N . ASN A 1 190 ? -0.338 -0.966 7.831 1.00 84.81 190 ASN A N 1
ATOM 1471 C CA . ASN A 1 190 ? -1.683 -1.342 7.420 1.00 84.81 190 ASN A CA 1
ATOM 1472 C C . ASN A 1 190 ? -2.698 -0.583 8.281 1.00 84.81 190 ASN A C 1
ATOM 1474 O O . ASN A 1 190 ? -2.387 -0.203 9.411 1.00 84.81 190 ASN A O 1
ATOM 1478 N N . ALA A 1 191 ? -3.903 -0.395 7.753 1.00 91.56 191 ALA A N 1
ATOM 1479 C CA . ALA A 1 191 ? -5.050 0.086 8.519 1.00 91.56 191 ALA A CA 1
ATOM 1480 C C . ALA A 1 191 ? -6.168 -0.963 8.500 1.00 91.56 191 ALA A C 1
ATOM 1482 O O . ALA A 1 191 ? -6.238 -1.779 7.579 1.00 91.56 191 ALA A O 1
ATOM 1483 N N . GLY A 1 192 ? -7.038 -0.952 9.503 1.00 94.00 192 GLY A N 1
ATOM 1484 C CA . GLY A 1 192 ? -8.209 -1.832 9.585 1.00 94.00 192 GLY A CA 1
ATOM 1485 C C . GLY A 1 192 ? -9.489 -1.031 9.776 1.00 94.00 192 GLY A C 1
ATOM 1486 O O . GLY A 1 192 ? -9.446 0.014 10.407 1.00 94.00 192 GLY A O 1
ATOM 1487 N N . LEU A 1 193 ? -10.625 -1.494 9.265 1.00 96.44 193 LEU A N 1
ATOM 1488 C CA . LEU A 1 193 ? -11.931 -0.880 9.519 1.00 96.44 193 LEU A CA 1
ATOM 1489 C C . LEU A 1 193 ? -12.917 -1.956 9.969 1.00 96.44 193 LEU A C 1
ATOM 1491 O O . LEU A 1 193 ? -13.050 -2.981 9.310 1.00 96.44 193 LEU A O 1
ATOM 1495 N N . VAL A 1 194 ? -13.632 -1.711 11.059 1.00 97.25 194 VAL A N 1
ATOM 1496 C CA . VAL A 1 194 ? -14.793 -2.508 11.474 1.00 97.25 194 VAL A CA 1
ATOM 1497 C C . VAL A 1 194 ? -16.022 -1.634 11.279 1.00 97.25 194 VAL A C 1
ATOM 1499 O O . VAL A 1 194 ? -16.101 -0.577 11.900 1.00 97.25 194 VAL A O 1
ATOM 1502 N N . ALA A 1 195 ? -16.948 -2.030 10.409 1.00 96.56 195 ALA A N 1
ATOM 1503 C CA . ALA A 1 195 ? -18.129 -1.250 10.053 1.00 96.56 195 ALA A CA 1
ATOM 1504 C C . ALA A 1 195 ? -19.396 -2.110 10.132 1.00 96.56 195 ALA A C 1
ATOM 1506 O O . ALA A 1 195 ? -19.502 -3.141 9.475 1.00 96.56 195 ALA A O 1
ATOM 1507 N N . GLY A 1 196 ? -20.369 -1.661 10.923 1.00 93.81 196 GLY A N 1
ATOM 1508 C CA . GLY A 1 196 ? -21.618 -2.381 11.160 1.00 93.81 196 GLY A CA 1
ATOM 1509 C C . GLY A 1 196 ? -22.650 -1.501 11.859 1.00 93.81 196 GLY A C 1
ATOM 1510 O O . GLY A 1 196 ? -22.307 -0.590 12.614 1.00 93.81 196 GLY A O 1
ATOM 1511 N N . GLY A 1 197 ? -23.938 -1.718 11.570 1.00 90.19 197 GLY A N 1
ATOM 1512 C CA . GLY A 1 197 ? -25.041 -0.970 12.196 1.00 90.19 197 GLY A CA 1
ATOM 1513 C C . GLY A 1 197 ? -24.969 0.556 12.041 1.00 90.19 197 GLY A C 1
ATOM 1514 O O . GLY A 1 197 ? -25.417 1.274 12.931 1.00 90.19 197 GLY A O 1
ATOM 1515 N N . GLY A 1 198 ? -24.373 1.055 10.951 1.00 91.62 198 GLY A N 1
ATOM 1516 C CA . GLY A 1 198 ? -24.181 2.492 10.707 1.00 91.62 198 GLY A CA 1
ATOM 1517 C C . GLY A 1 198 ? -23.060 3.141 11.527 1.00 91.62 198 GLY A C 1
ATOM 1518 O O . GLY A 1 198 ? -22.982 4.364 11.572 1.00 91.62 198 GLY A O 1
ATOM 1519 N N . ARG A 1 199 ? -22.212 2.339 12.179 1.00 95.44 199 ARG A N 1
ATOM 1520 C CA . ARG A 1 199 ? -21.062 2.777 12.978 1.00 95.44 199 ARG A CA 1
ATOM 1521 C C . ARG A 1 199 ? -19.776 2.198 12.407 1.00 95.44 199 ARG A C 1
ATOM 1523 O O . ARG A 1 199 ? -19.802 1.115 11.818 1.00 95.44 199 ARG A O 1
ATOM 1530 N N . ALA A 1 200 ? -18.656 2.882 12.612 1.00 97.19 200 ALA A N 1
ATOM 1531 C CA . ALA A 1 200 ? -17.358 2.404 12.156 1.00 97.19 200 ALA A CA 1
ATOM 1532 C C . ALA A 1 200 ? -16.196 2.741 13.105 1.00 97.19 200 ALA A C 1
ATOM 1534 O O . ALA A 1 200 ? -16.088 3.853 13.625 1.00 97.19 200 ALA A O 1
ATOM 1535 N N . VAL A 1 201 ? -15.297 1.770 13.278 1.00 98.12 201 VAL A N 1
ATOM 1536 C CA . VAL A 1 201 ? -14.060 1.861 14.065 1.00 98.12 201 VAL A CA 1
ATOM 1537 C C . VAL A 1 201 ? -12.873 1.655 13.130 1.00 98.12 201 VAL A C 1
ATOM 1539 O O . VAL A 1 201 ? -12.718 0.581 12.548 1.00 98.12 201 VAL A O 1
ATOM 1542 N N . LEU A 1 202 ? -12.040 2.681 12.976 1.00 98.00 202 LEU A N 1
ATOM 1543 C CA . LEU A 1 202 ? -10.809 2.636 12.186 1.00 98.00 202 LEU A CA 1
ATOM 1544 C C . LEU A 1 202 ? -9.618 2.308 13.091 1.00 98.00 202 LEU A C 1
ATOM 1546 O O . LEU A 1 202 ? -9.483 2.883 14.163 1.00 98.00 202 LEU A O 1
ATOM 1550 N N . VAL A 1 203 ? -8.729 1.430 12.643 1.00 97.50 203 VAL A N 1
ATOM 1551 C CA . VAL A 1 203 ? -7.477 1.058 13.307 1.00 97.50 203 VAL A CA 1
ATOM 1552 C C . VAL A 1 203 ? -6.313 1.630 12.495 1.00 97.50 203 VAL A C 1
ATOM 1554 O O . VAL A 1 203 ? -6.094 1.195 11.364 1.00 97.50 203 VAL A O 1
ATOM 1557 N N . ASP A 1 204 ? -5.574 2.569 13.095 1.00 96.69 204 ASP A N 1
ATOM 1558 C CA . ASP A 1 204 ? -4.421 3.318 12.561 1.00 96.69 204 ASP A CA 1
ATOM 1559 C C . ASP A 1 204 ? -4.692 4.222 11.334 1.00 96.69 204 ASP A C 1
ATOM 1561 O O . ASP A 1 204 ? -5.653 4.037 10.589 1.00 96.69 204 ASP A O 1
ATOM 1565 N N . THR A 1 205 ? -3.849 5.249 11.121 1.00 95.06 205 THR A N 1
ATOM 1566 C CA . THR A 1 205 ? -4.183 6.378 10.215 1.00 95.06 205 THR A CA 1
ATOM 1567 C C . THR A 1 205 ? -3.159 6.741 9.135 1.00 95.06 205 THR A C 1
ATOM 1569 O O . THR A 1 205 ? -3.407 7.661 8.354 1.00 95.06 205 THR A O 1
ATOM 1572 N N . ALA A 1 206 ? -2.071 5.982 8.989 1.00 91.69 206 ALA A N 1
ATOM 1573 C CA . ALA A 1 206 ? -0.979 6.238 8.042 1.00 91.69 206 ALA A CA 1
ATOM 1574 C C . ALA A 1 206 ? -0.068 7.436 8.364 1.00 91.69 206 ALA A C 1
ATOM 1576 O O . ALA A 1 206 ? -0.364 8.283 9.200 1.00 91.69 206 ALA A O 1
ATOM 1577 N N . ALA A 1 207 ? 1.085 7.473 7.685 1.00 89.69 207 ALA A N 1
ATOM 1578 C CA . ALA A 1 207 ? 2.209 8.347 8.030 1.00 89.69 207 ALA A CA 1
ATOM 1579 C C . ALA A 1 207 ? 2.151 9.775 7.462 1.00 89.69 207 ALA A C 1
ATOM 1581 O O . ALA A 1 207 ? 2.652 10.707 8.082 1.00 89.69 207 ALA A O 1
ATOM 1582 N N . THR A 1 208 ? 1.621 9.954 6.249 1.00 88.31 208 THR A N 1
ATOM 1583 C CA . THR A 1 208 ? 1.644 11.251 5.548 1.00 88.31 208 THR A CA 1
ATOM 1584 C C . THR A 1 208 ? 0.236 11.761 5.306 1.00 88.31 208 THR A C 1
ATOM 1586 O O . THR A 1 208 ? -0.694 10.969 5.129 1.00 88.31 208 THR A O 1
ATOM 1589 N N . ARG A 1 209 ? 0.079 13.087 5.211 1.00 87.50 209 ARG A N 1
ATOM 1590 C CA . ARG A 1 209 ? -1.218 13.719 4.925 1.00 87.50 209 ARG A CA 1
ATOM 1591 C C . ARG A 1 209 ? -1.859 13.152 3.657 1.00 87.50 209 ARG A C 1
ATOM 1593 O O . ARG A 1 209 ? -3.039 12.830 3.655 1.00 87.50 209 ARG A O 1
ATOM 1600 N N . ALA A 1 210 ? -1.077 12.957 2.594 1.00 82.62 210 ALA A N 1
ATOM 1601 C CA . ALA A 1 210 ? -1.569 12.372 1.347 1.00 82.62 210 ALA A CA 1
ATOM 1602 C C . ALA A 1 210 ? -2.077 10.927 1.531 1.00 82.62 210 ALA A C 1
ATOM 1604 O O . ALA A 1 210 ? -3.164 10.582 1.066 1.00 82.62 210 ALA A O 1
ATOM 1605 N N . ARG A 1 211 ? -1.331 10.080 2.258 1.00 85.50 211 ARG A N 1
ATOM 1606 C CA . ARG A 1 211 ? -1.740 8.691 2.539 1.00 85.50 211 ARG A CA 1
ATOM 1607 C C . ARG A 1 211 ? -2.987 8.625 3.419 1.00 85.50 211 ARG A C 1
ATOM 1609 O O . ARG A 1 211 ? -3.839 7.768 3.170 1.00 85.50 211 ARG A O 1
ATOM 1616 N N . ALA A 1 212 ? -3.091 9.527 4.394 1.00 91.31 212 ALA A N 1
ATOM 1617 C CA . ALA A 1 212 ? -4.244 9.664 5.274 1.00 91.31 212 ALA A CA 1
ATOM 1618 C C . ALA A 1 212 ? -5.498 10.111 4.501 1.00 91.31 212 ALA A C 1
ATOM 1620 O O . ALA A 1 212 ? -6.554 9.523 4.693 1.00 91.31 212 ALA A O 1
ATOM 1621 N N . ARG A 1 213 ? -5.385 11.041 3.537 1.00 85.75 213 ARG A N 1
ATOM 1622 C CA . ARG A 1 213 ? -6.498 11.412 2.629 1.00 85.75 213 ARG A CA 1
ATOM 1623 C C . ARG A 1 213 ? -7.000 10.244 1.810 1.00 85.75 213 ARG A C 1
ATOM 1625 O O . ARG A 1 213 ? -8.203 10.043 1.691 1.00 85.75 213 ARG A O 1
ATOM 1632 N N . HIS A 1 214 ? -6.079 9.465 1.249 1.00 83.50 214 HIS A N 1
ATOM 1633 C CA . HIS A 1 214 ? -6.456 8.277 0.492 1.00 83.50 214 HIS A CA 1
ATOM 1634 C C . HIS A 1 214 ? -7.127 7.228 1.387 1.00 83.50 214 HIS A C 1
ATOM 1636 O O . HIS A 1 214 ? -8.066 6.572 0.948 1.00 83.50 214 HIS A O 1
ATOM 1642 N N . LEU A 1 215 ? -6.677 7.081 2.641 1.00 89.94 215 LEU A N 1
ATOM 1643 C CA . LEU A 1 215 ? -7.356 6.230 3.618 1.00 89.94 215 LEU A CA 1
ATOM 1644 C C . LEU A 1 215 ? -8.756 6.769 3.940 1.00 89.94 215 LEU A C 1
ATOM 1646 O O . LEU A 1 215 ? -9.702 5.995 3.924 1.00 89.94 215 LEU A O 1
ATOM 1650 N N . ALA A 1 216 ? -8.904 8.073 4.177 1.00 90.62 216 ALA A N 1
ATOM 1651 C CA . ALA A 1 216 ? -10.189 8.699 4.479 1.00 90.62 216 ALA A CA 1
ATOM 1652 C C . ALA A 1 216 ? -11.200 8.511 3.342 1.00 90.62 216 ALA A C 1
ATOM 1654 O O . ALA A 1 216 ? -12.318 8.080 3.597 1.00 90.62 216 ALA A O 1
ATOM 1655 N N . ALA A 1 217 ? -10.779 8.711 2.090 1.00 85.38 217 ALA A N 1
ATOM 1656 C CA . ALA A 1 217 ? -11.620 8.453 0.923 1.00 85.38 217 ALA A CA 1
ATOM 1657 C C . ALA A 1 217 ? -12.040 6.974 0.817 1.00 85.38 217 ALA A C 1
ATOM 1659 O O . ALA A 1 217 ? -13.181 6.676 0.470 1.00 85.38 217 ALA A O 1
ATOM 1660 N N . ALA A 1 218 ? -11.137 6.042 1.141 1.00 86.00 218 ALA A N 1
ATOM 1661 C CA . ALA A 1 218 ? -11.457 4.616 1.175 1.00 86.00 218 ALA A CA 1
ATOM 1662 C C . ALA A 1 218 ? -12.454 4.271 2.292 1.00 86.00 218 ALA A C 1
ATOM 1664 O O . ALA A 1 218 ? -13.360 3.473 2.070 1.00 86.00 218 ALA A O 1
ATOM 1665 N N . VAL A 1 219 ? -12.309 4.886 3.470 1.00 93.50 219 VAL A N 1
ATOM 1666 C CA . VAL A 1 219 ? -13.260 4.738 4.580 1.00 93.50 219 VAL A CA 1
ATOM 1667 C C . VAL A 1 219 ? -14.619 5.320 4.204 1.00 93.50 219 VAL A C 1
ATOM 1669 O O . VAL A 1 219 ? -15.619 4.654 4.426 1.00 93.50 219 VAL A O 1
ATOM 1672 N N . ASP A 1 220 ? -14.670 6.493 3.572 1.00 89.69 220 ASP A N 1
ATOM 1673 C CA . ASP A 1 220 ? -15.922 7.142 3.158 1.00 89.69 220 ASP A CA 1
ATOM 1674 C C . ASP A 1 220 ? -16.720 6.306 2.152 1.00 89.69 220 ASP A C 1
ATOM 1676 O O . ASP A 1 220 ? -17.949 6.333 2.167 1.00 89.69 220 ASP A O 1
ATOM 1680 N N . ALA A 1 221 ? -16.036 5.539 1.300 1.00 86.50 221 ALA A N 1
ATOM 1681 C CA . ALA A 1 221 ? -16.680 4.634 0.353 1.00 86.50 221 ALA A CA 1
ATOM 1682 C C . ALA A 1 221 ? -17.373 3.436 1.033 1.00 86.50 221 ALA A C 1
ATOM 1684 O O . ALA A 1 221 ? -18.325 2.895 0.475 1.00 86.50 221 ALA A O 1
ATOM 1685 N N . VAL A 1 222 ? -16.904 3.025 2.216 1.00 88.62 222 VAL A N 1
ATOM 1686 C CA . VAL A 1 222 ? -17.430 1.872 2.972 1.00 88.62 222 VAL A CA 1
ATOM 1687 C C . VAL A 1 222 ? -18.391 2.309 4.078 1.00 88.62 222 VAL A C 1
ATOM 1689 O O . VAL A 1 222 ? -19.446 1.712 4.271 1.00 88.62 222 VAL A O 1
ATOM 1692 N N . ALA A 1 223 ? -18.036 3.366 4.802 1.00 92.31 223 ALA A N 1
ATOM 1693 C CA . ALA A 1 223 ? -18.770 3.913 5.931 1.00 92.31 223 ALA A CA 1
ATOM 1694 C C . ALA A 1 223 ? -18.949 5.433 5.749 1.00 92.31 223 ALA A C 1
ATOM 1696 O O . ALA A 1 223 ? -18.222 6.218 6.368 1.00 92.31 223 ALA A O 1
ATOM 1697 N N . PRO A 1 224 ? -19.905 5.871 4.905 1.00 88.94 224 PRO A N 1
ATOM 1698 C CA . PRO A 1 224 ? -20.173 7.288 4.686 1.00 88.94 224 PRO A CA 1
ATOM 1699 C C . PRO A 1 224 ? -20.459 8.021 6.003 1.00 88.94 224 PRO A C 1
ATOM 1701 O O . PRO A 1 224 ? -21.371 7.653 6.741 1.00 88.94 224 PRO A O 1
ATOM 1704 N N . GLY A 1 225 ? -19.680 9.064 6.299 1.00 80.88 225 GLY A N 1
ATOM 1705 C CA . GLY A 1 225 ? -19.796 9.838 7.542 1.00 80.88 225 GLY A CA 1
ATOM 1706 C C . GLY A 1 225 ? -19.020 9.270 8.738 1.00 80.88 225 GLY A C 1
ATOM 1707 O O . GLY A 1 225 ? -18.924 9.955 9.752 1.00 80.88 225 GLY A O 1
ATOM 1708 N N . GLY A 1 226 ? -18.432 8.076 8.614 1.00 86.69 226 GLY A N 1
ATOM 1709 C CA . GLY A 1 226 ? -17.510 7.493 9.590 1.00 86.69 226 GLY A CA 1
ATOM 1710 C C . GLY A 1 226 ? -16.033 7.844 9.321 1.00 86.69 226 GLY A C 1
ATOM 1711 O O . GLY A 1 226 ? -15.713 8.562 8.375 1.00 86.69 226 GLY A O 1
ATOM 1712 N N . PRO A 1 227 ? -15.083 7.337 10.124 1.00 95.56 227 PRO A N 1
ATOM 1713 C CA . PRO A 1 227 ? -15.319 6.494 11.289 1.00 95.56 227 PRO A CA 1
ATOM 1714 C C . PRO A 1 227 ? -15.818 7.323 12.481 1.00 95.56 227 PRO A C 1
ATOM 1716 O O . PRO A 1 227 ? -15.507 8.505 12.578 1.00 95.56 227 PRO A O 1
ATOM 1719 N N . ASP A 1 228 ? -16.557 6.702 13.401 1.00 96.62 228 ASP A N 1
ATOM 1720 C CA . ASP A 1 228 ? -16.916 7.323 14.686 1.00 96.62 228 ASP A CA 1
ATOM 1721 C C . ASP A 1 228 ? -15.707 7.358 15.633 1.00 96.62 228 ASP A C 1
ATOM 1723 O O . ASP A 1 228 ? -15.570 8.246 16.477 1.00 96.62 228 ASP A O 1
ATOM 1727 N N . VAL A 1 229 ? -14.839 6.351 15.512 1.00 98.12 229 VAL A N 1
ATOM 1728 C CA . VAL A 1 229 ? -13.700 6.115 16.400 1.00 98.12 229 VAL A CA 1
ATOM 1729 C C . VAL A 1 229 ? -12.466 5.764 15.581 1.00 98.12 229 VAL A C 1
ATOM 1731 O O . VAL A 1 229 ? -12.526 4.934 14.674 1.00 98.12 229 VAL A O 1
ATOM 1734 N N . VAL A 1 230 ? -11.333 6.361 15.941 1.00 98.50 230 VAL A N 1
ATOM 1735 C CA . VAL A 1 230 ? -10.001 5.957 15.487 1.00 98.50 230 VAL A CA 1
ATOM 1736 C C . VAL A 1 230 ? -9.257 5.335 16.654 1.00 98.50 230 VAL A C 1
ATOM 1738 O O . VAL A 1 230 ? -9.181 5.924 17.724 1.00 98.50 230 VAL A O 1
ATOM 1741 N N . VAL A 1 231 ? -8.663 4.173 16.435 1.00 98.19 231 VAL A N 1
ATOM 1742 C CA . VAL A 1 231 ? -7.846 3.455 17.406 1.00 98.19 231 VAL A CA 1
ATOM 1743 C C . VAL A 1 231 ? -6.402 3.483 16.938 1.00 98.19 231 VAL A C 1
ATOM 1745 O O . VAL A 1 231 ? -6.101 2.975 15.859 1.00 98.19 231 VAL A O 1
ATOM 1748 N N . ASN A 1 232 ? -5.503 4.044 17.743 1.00 97.56 232 ASN A N 1
ATOM 1749 C CA . ASN A 1 232 ? -4.069 3.921 17.503 1.00 97.56 232 ASN A CA 1
ATOM 1750 C C . ASN A 1 232 ? -3.520 2.714 18.256 1.00 97.56 232 ASN A C 1
ATOM 1752 O O . ASN A 1 232 ? -3.615 2.636 19.481 1.00 97.56 232 ASN A O 1
ATOM 1756 N N . THR A 1 233 ? -2.915 1.788 17.519 1.00 95.44 233 THR A N 1
ATOM 1757 C CA . THR A 1 233 ? -2.335 0.570 18.097 1.00 95.44 233 THR A CA 1
ATOM 1758 C C . THR A 1 233 ? -1.079 0.860 18.911 1.00 95.44 233 THR A C 1
ATOM 1760 O O . THR A 1 233 ? -0.823 0.170 19.893 1.00 95.44 233 THR A O 1
ATOM 1763 N N . HIS A 1 234 ? -0.297 1.863 18.498 1.00 94.56 234 HIS A N 1
ATOM 1764 C CA . HIS A 1 234 ? 0.885 2.362 19.197 1.00 94.56 234 HIS A CA 1
ATOM 1765 C C . HIS A 1 234 ? 1.324 3.735 18.657 1.00 94.56 234 HIS A C 1
ATOM 1767 O O . HIS A 1 234 ? 0.692 4.295 17.765 1.00 94.56 234 HIS A O 1
ATOM 1773 N N . PHE A 1 235 ? 2.399 4.302 19.219 1.00 94.69 235 PHE A N 1
ATOM 1774 C CA . PHE A 1 235 ? 2.724 5.730 19.080 1.00 94.69 235 PHE A CA 1
ATOM 1775 C C . PHE A 1 235 ? 3.475 6.120 17.799 1.00 94.69 235 PHE A C 1
ATOM 1777 O O . PHE A 1 235 ? 3.717 7.308 17.574 1.00 94.69 235 PHE A O 1
ATOM 1784 N N . HIS A 1 236 ? 3.907 5.155 16.984 1.00 93.06 236 HIS A N 1
ATOM 1785 C CA . HIS A 1 236 ? 4.751 5.456 15.832 1.00 93.06 236 HIS A CA 1
ATOM 1786 C C . HIS A 1 236 ? 4.020 6.299 14.782 1.00 93.06 236 HIS A C 1
ATOM 1788 O O . HIS A 1 236 ? 2.812 6.185 14.580 1.00 93.06 236 HIS A O 1
ATOM 1794 N N . GLY A 1 237 ? 4.776 7.164 14.103 1.00 90.62 237 GLY A N 1
ATOM 1795 C CA . GLY A 1 237 ? 4.229 8.162 13.181 1.00 90.62 237 GLY A CA 1
ATOM 1796 C C . GLY A 1 237 ? 3.427 7.572 12.022 1.00 90.62 237 GLY A C 1
ATOM 1797 O O . GLY A 1 237 ? 2.444 8.168 11.598 1.00 90.62 237 GLY A O 1
ATOM 1798 N N . ASP A 1 238 ? 3.774 6.375 11.557 1.00 89.50 238 ASP A N 1
ATOM 1799 C CA . ASP A 1 238 ? 3.006 5.629 10.559 1.00 89.50 238 ASP A CA 1
ATOM 1800 C C . ASP A 1 238 ? 1.639 5.141 11.042 1.00 89.50 238 ASP A C 1
ATOM 1802 O O . ASP A 1 238 ? 0.783 4.835 10.219 1.00 89.50 238 ASP A O 1
ATOM 1806 N N . HIS A 1 239 ? 1.388 5.156 12.347 1.00 94.31 239 HIS A N 1
ATOM 1807 C CA . HIS A 1 239 ? 0.109 4.781 12.942 1.00 94.31 239 HIS A CA 1
ATOM 1808 C C . HIS A 1 239 ? -0.729 5.995 13.361 1.00 94.31 239 HIS A C 1
ATOM 1810 O O . HIS A 1 239 ? -1.958 5.893 13.371 1.00 94.31 239 HIS A O 1
ATOM 1816 N N . VAL A 1 240 ? -0.085 7.130 13.678 1.00 96.56 240 VAL A N 1
ATOM 1817 C CA . VAL A 1 240 ? -0.733 8.271 14.356 1.00 96.56 240 VAL A CA 1
ATOM 1818 C C . VAL A 1 240 ? -0.715 9.592 13.581 1.00 96.56 240 VAL A C 1
ATOM 1820 O O . VAL A 1 240 ? -1.529 10.469 13.865 1.00 96.56 240 VAL A O 1
ATOM 1823 N N . PHE A 1 241 ? 0.185 9.801 12.612 1.00 96.25 241 PHE A N 1
ATOM 1824 C CA . PHE A 1 241 ? 0.294 11.116 11.955 1.00 96.25 241 PHE A CA 1
ATOM 1825 C C . PHE A 1 241 ? -0.918 11.459 11.090 1.00 96.25 241 PHE A C 1
ATOM 1827 O O . PHE A 1 241 ? -1.253 12.633 10.944 1.00 96.25 241 PHE A O 1
ATOM 1834 N N . GLY A 1 242 ? -1.621 10.461 10.564 1.00 95.94 242 GLY A N 1
ATOM 1835 C CA . GLY A 1 242 ? -2.858 10.666 9.825 1.00 95.94 242 GLY A CA 1
ATOM 1836 C C . GLY A 1 242 ? -4.070 11.011 10.688 1.00 95.94 242 GLY A C 1
ATOM 1837 O O . GLY A 1 242 ? -5.110 11.342 10.121 1.00 95.94 242 GLY A O 1
ATOM 1838 N N . ASN A 1 243 ? -3.963 10.993 12.025 1.00 98.19 243 ASN A N 1
ATOM 1839 C CA . ASN A 1 243 ? -5.074 11.291 12.940 1.00 98.19 243 ASN A CA 1
ATOM 1840 C C . ASN A 1 243 ? -5.741 12.636 12.619 1.00 98.19 243 ASN A C 1
ATOM 1842 O O . ASN A 1 243 ? -6.957 12.762 12.736 1.00 98.19 243 ASN A O 1
ATOM 1846 N N . VAL A 1 244 ? -4.969 13.617 12.139 1.00 97.12 244 VAL A N 1
ATOM 1847 C CA . VAL A 1 244 ? -5.478 14.929 11.715 1.00 97.12 244 VAL A CA 1
ATOM 1848 C C . VAL A 1 244 ? -6.567 14.852 10.635 1.00 97.12 244 VAL A C 1
ATOM 1850 O O . VAL A 1 244 ? -7.399 15.749 10.559 1.00 97.12 244 VAL A O 1
ATOM 1853 N N . GLU A 1 245 ? -6.604 13.816 9.790 1.00 96.12 245 GLU A N 1
ATOM 1854 C CA . GLU A 1 245 ? -7.686 13.674 8.800 1.00 96.12 245 GLU A CA 1
ATOM 1855 C C . GLU A 1 245 ? -9.003 13.178 9.394 1.00 96.12 245 GLU A C 1
ATOM 1857 O O . GLU A 1 245 ? -10.063 13.424 8.823 1.00 96.12 245 GLU A O 1
ATOM 1862 N N . PHE A 1 246 ? -8.956 12.514 10.545 1.00 97.56 246 PHE A N 1
ATOM 1863 C CA . PHE A 1 246 ? -10.119 11.847 11.126 1.00 97.56 246 PHE A CA 1
ATOM 1864 C C . PHE A 1 246 ? -10.650 12.554 12.372 1.00 97.56 246 PHE A C 1
ATOM 1866 O O . PHE A 1 246 ? -11.856 12.559 12.591 1.00 97.56 246 PHE A O 1
ATOM 1873 N N . ALA A 1 247 ? -9.784 13.210 13.145 1.00 96.56 247 ALA A N 1
ATOM 1874 C CA . ALA A 1 247 ? -10.137 13.913 14.379 1.00 96.56 247 ALA A CA 1
ATOM 1875 C C . ALA A 1 247 ? -11.288 14.937 14.261 1.00 96.56 247 ALA A C 1
ATOM 1877 O O . ALA A 1 247 ? -12.026 15.099 15.229 1.00 96.56 247 ALA A O 1
ATOM 1878 N N . PRO A 1 248 ? -11.526 15.607 13.110 1.00 95.75 248 PRO A N 1
ATOM 1879 C CA . PRO A 1 248 ? -12.703 16.466 12.965 1.00 95.75 248 PRO A CA 1
ATOM 1880 C C . PRO A 1 248 ? -14.050 15.731 13.049 1.00 95.75 248 PRO A C 1
ATOM 1882 O O . PRO A 1 248 ? -15.071 16.382 13.262 1.00 95.75 248 PRO A O 1
ATOM 1885 N N . ARG A 1 249 ? -14.075 14.405 12.842 1.00 94.44 249 ARG A N 1
ATOM 1886 C CA . ARG A 1 249 ? -15.303 13.590 12.793 1.00 94.44 249 ARG A CA 1
ATOM 1887 C C . ARG A 1 249 ? -15.278 12.325 13.657 1.00 94.44 249 ARG A C 1
ATOM 1889 O O . ARG A 1 249 ? -16.309 11.676 13.773 1.00 94.44 249 ARG A O 1
ATOM 1896 N N . ALA A 1 250 ? -14.139 11.991 14.260 1.00 97.69 250 ALA A N 1
ATOM 1897 C CA . ALA A 1 250 ? -13.934 10.768 15.027 1.00 97.69 250 ALA A CA 1
ATOM 1898 C C . ALA A 1 250 ? -13.262 11.058 16.373 1.00 97.69 250 ALA A C 1
ATOM 1900 O O . ALA A 1 250 ? -12.397 11.928 16.460 1.00 97.69 250 ALA A O 1
ATOM 1901 N N . THR A 1 251 ? -13.595 10.279 17.403 1.00 98.31 251 THR A N 1
ATOM 1902 C CA . THR A 1 251 ? -12.830 10.259 18.660 1.00 98.31 251 THR A CA 1
ATOM 1903 C C . THR A 1 251 ? -11.568 9.423 18.481 1.00 98.31 251 THR A C 1
ATOM 1905 O O . THR A 1 251 ? -11.656 8.263 18.073 1.00 98.31 251 THR A O 1
ATOM 1908 N N . VAL A 1 252 ? -10.399 9.981 18.801 1.00 98.69 252 VAL A N 1
ATOM 1909 C CA . VAL A 1 252 ? -9.132 9.241 18.748 1.00 98.69 252 VAL A CA 1
ATOM 1910 C C . VAL A 1 252 ? -8.887 8.548 20.087 1.00 98.69 252 VAL A C 1
ATOM 1912 O O . VAL A 1 252 ? -8.973 9.161 21.149 1.00 98.69 252 VAL A O 1
ATOM 1915 N N . VAL A 1 253 ? -8.570 7.259 20.044 1.00 98.69 253 VAL A N 1
ATOM 1916 C CA . VAL A 1 253 ? -8.485 6.376 21.208 1.00 98.69 253 VAL A CA 1
ATOM 1917 C C . VAL A 1 253 ? -7.178 5.598 21.171 1.00 98.69 253 VAL A C 1
ATOM 1919 O O . VAL A 1 253 ? -6.784 5.084 20.125 1.00 98.69 253 VAL A O 1
ATOM 1922 N N . ALA A 1 254 ? -6.496 5.491 22.308 1.00 98.25 254 ALA A N 1
ATOM 1923 C CA . ALA A 1 254 ? -5.280 4.687 22.430 1.00 98.25 254 ALA A CA 1
ATOM 1924 C C . ALA A 1 254 ? -5.042 4.246 23.879 1.00 98.25 254 ALA A C 1
ATOM 1926 O O . ALA A 1 254 ? -5.725 4.699 24.792 1.00 98.25 254 ALA A O 1
ATOM 1927 N N . HIS A 1 255 ? -4.030 3.415 24.112 1.00 98.38 255 HIS A N 1
ATOM 1928 C CA . HIS A 1 255 ? -3.547 3.162 25.468 1.00 98.38 255 HIS A CA 1
ATOM 1929 C C . HIS A 1 255 ? -2.951 4.441 26.096 1.00 98.38 255 HIS A C 1
ATOM 1931 O O . HIS A 1 255 ? -2.390 5.289 25.389 1.00 98.38 255 HIS A O 1
ATOM 1937 N N . GLU A 1 256 ? -3.023 4.596 27.422 1.00 98.12 256 GLU A N 1
ATOM 1938 C CA . GLU A 1 256 ? -2.499 5.791 28.114 1.00 98.12 256 GLU A CA 1
ATOM 1939 C C . GLU A 1 256 ? -1.000 6.042 27.860 1.00 98.12 256 GLU A C 1
ATOM 1941 O O . GLU A 1 256 ? -0.565 7.181 27.642 1.00 98.12 256 GLU A O 1
ATOM 1946 N N . GLN A 1 257 ? -0.217 4.964 27.792 1.00 97.69 257 GLN A N 1
ATOM 1947 C CA . GLN A 1 257 ? 1.206 5.030 27.476 1.00 97.69 257 GLN A CA 1
ATOM 1948 C C . GLN A 1 257 ? 1.437 5.473 26.029 1.00 97.69 257 GLN A C 1
ATOM 1950 O O . GLN A 1 257 ? 2.269 6.341 25.791 1.00 97.69 257 GLN A O 1
ATOM 1955 N N . THR A 1 258 ? 0.642 4.979 25.070 1.00 97.31 258 THR A N 1
ATOM 1956 C CA . THR A 1 258 ? 0.706 5.430 23.672 1.00 97.31 258 THR A CA 1
ATOM 1957 C C . THR A 1 258 ? 0.472 6.928 23.574 1.00 97.31 258 THR A C 1
ATOM 1959 O O . THR A 1 258 ? 1.234 7.625 22.913 1.00 97.31 258 THR A O 1
ATOM 1962 N N . ARG A 1 259 ? -0.544 7.456 24.266 1.00 98.25 259 ARG A N 1
ATOM 1963 C CA . ARG A 1 259 ? -0.812 8.898 24.277 1.00 98.25 259 ARG A CA 1
ATOM 1964 C C . ARG A 1 259 ? 0.387 9.694 24.806 1.00 98.25 259 ARG A C 1
ATOM 1966 O O . ARG A 1 259 ? 0.734 10.727 24.230 1.00 98.25 259 ARG A O 1
ATOM 1973 N N . SER A 1 260 ? 0.993 9.228 25.896 1.00 97.75 260 SER A N 1
ATOM 1974 C CA . SER A 1 260 ? 2.175 9.857 26.497 1.00 97.75 260 SER A CA 1
ATOM 1975 C C . SER A 1 260 ? 3.370 9.838 25.538 1.00 97.75 260 SER A C 1
ATOM 1977 O O . SER A 1 260 ? 3.983 10.880 25.307 1.00 97.75 260 SER A O 1
ATOM 1979 N N . ASP A 1 261 ? 3.621 8.699 24.891 1.00 97.19 261 ASP A N 1
ATOM 1980 C CA . ASP A 1 261 ? 4.721 8.515 23.942 1.00 97.19 261 ASP A CA 1
ATOM 1981 C C . ASP A 1 261 ? 4.545 9.363 22.673 1.00 97.19 261 ASP A C 1
ATOM 1983 O O . ASP A 1 261 ? 5.527 9.898 22.155 1.00 97.19 261 ASP A O 1
ATOM 1987 N N . VAL A 1 262 ? 3.310 9.548 22.178 1.00 96.88 262 VAL A N 1
ATOM 1988 C CA . VAL A 1 262 ? 3.029 10.465 21.056 1.00 96.88 262 VAL A CA 1
ATOM 1989 C C . VAL A 1 262 ? 3.367 11.904 21.454 1.00 96.88 262 VAL A C 1
ATOM 1991 O O . VAL A 1 262 ? 4.015 12.618 20.686 1.00 96.88 262 VAL A O 1
ATOM 1994 N N . ALA A 1 263 ? 2.961 12.335 22.653 1.00 97.50 263 ALA A N 1
ATOM 1995 C CA . ALA A 1 263 ? 3.227 13.687 23.141 1.00 97.50 263 ALA A CA 1
ATOM 1996 C C . ALA A 1 263 ? 4.728 13.957 23.340 1.00 97.50 263 ALA A C 1
ATOM 1998 O O . ALA A 1 263 ? 5.193 15.060 23.050 1.00 97.50 263 ALA A O 1
ATOM 1999 N N . GLU A 1 264 ? 5.484 12.960 23.806 1.00 96.62 264 GLU A N 1
ATOM 2000 C CA . GLU A 1 264 ? 6.934 13.060 23.983 1.00 96.62 264 GLU A CA 1
ATOM 2001 C C . GLU A 1 264 ? 7.690 13.006 22.647 1.00 96.62 264 GLU A C 1
ATOM 2003 O O . GLU A 1 264 ? 8.559 13.841 22.384 1.00 96.62 264 GLU A O 1
ATOM 2008 N N . SER A 1 265 ? 7.346 12.047 21.784 1.00 93.25 265 SER A N 1
ATOM 2009 C CA . SER A 1 265 ? 8.044 11.810 20.515 1.00 93.25 265 SER A CA 1
ATOM 2010 C C . SER A 1 265 ? 7.793 12.921 19.497 1.00 93.25 265 SER A C 1
ATOM 2012 O O . SER A 1 265 ? 8.685 13.265 18.709 1.00 93.25 265 SER A O 1
ATOM 2014 N N . GLY A 1 266 ? 6.575 13.472 19.487 1.00 94.31 266 GLY A N 1
ATOM 2015 C CA . GLY A 1 266 ? 6.113 14.442 18.501 1.00 94.31 266 GLY A CA 1
ATOM 2016 C C . GLY A 1 266 ? 6.449 14.024 17.067 1.00 94.31 266 GLY A C 1
ATOM 2017 O O . GLY A 1 266 ? 6.315 12.866 16.678 1.00 94.31 266 GLY A O 1
ATOM 2018 N N . HIS A 1 267 ? 6.965 14.963 16.275 1.00 93.62 267 HIS A N 1
ATOM 2019 C CA . HIS A 1 267 ? 7.416 14.711 14.899 1.00 93.62 267 HIS A CA 1
ATOM 2020 C C . HIS A 1 267 ? 8.861 14.207 14.802 1.00 93.62 267 HIS A C 1
ATOM 2022 O O . HIS A 1 267 ? 9.518 14.420 13.782 1.00 93.62 267 HIS A O 1
ATOM 2028 N N . GLY A 1 268 ? 9.399 13.561 15.843 1.00 85.38 268 GLY A N 1
ATOM 2029 C CA . GLY A 1 268 ? 10.776 13.053 15.847 1.00 85.38 268 GLY A CA 1
ATOM 2030 C C . GLY A 1 268 ? 11.097 12.192 14.620 1.00 85.38 268 GLY A C 1
ATOM 2031 O O . GLY A 1 268 ? 12.143 12.374 13.996 1.00 85.38 268 GLY A O 1
ATOM 2032 N N . LEU A 1 269 ? 10.142 11.355 14.202 1.00 83.44 269 LEU A N 1
ATOM 2033 C CA . LEU A 1 269 ? 10.231 10.502 13.014 1.00 83.44 269 LEU A CA 1
ATOM 2034 C C . LEU A 1 269 ? 10.475 11.296 11.717 1.00 83.44 269 LEU A C 1
ATOM 2036 O O . LEU A 1 269 ? 11.265 10.880 10.873 1.00 83.44 269 LEU A O 1
ATOM 2040 N N . CYS A 1 270 ? 9.870 12.483 11.585 1.00 84.81 270 CYS A N 1
ATOM 2041 C CA . CYS A 1 270 ? 10.020 13.333 10.400 1.00 84.81 270 CYS A CA 1
ATOM 2042 C C . CYS A 1 270 ? 11.462 13.822 10.209 1.00 84.81 270 CYS A C 1
ATOM 2044 O O . CYS A 1 270 ? 11.893 14.081 9.089 1.00 84.81 270 CYS A O 1
ATOM 2046 N N . ARG A 1 271 ? 12.232 13.923 11.301 1.00 84.44 271 ARG A N 1
ATOM 2047 C CA . ARG A 1 271 ? 13.637 14.355 11.262 1.00 84.44 271 ARG A CA 1
ATOM 2048 C C . ARG A 1 271 ? 14.573 13.267 10.745 1.00 84.44 271 ARG A C 1
ATOM 2050 O O . ARG A 1 271 ? 15.646 13.598 10.251 1.00 84.44 271 ARG A O 1
ATOM 2057 N N . LEU A 1 272 ? 14.184 11.996 10.866 1.00 78.25 272 LEU A N 1
ATOM 2058 C CA . LEU A 1 272 ? 14.966 10.862 10.368 1.00 78.25 272 LEU A CA 1
ATOM 2059 C C . LEU A 1 272 ? 14.870 10.733 8.842 1.00 78.25 272 LEU A C 1
ATOM 2061 O O . LEU A 1 272 ? 15.845 10.342 8.207 1.00 78.25 272 LEU A O 1
ATOM 2065 N N . TRP A 1 273 ? 13.736 11.132 8.253 1.00 75.88 273 TRP A N 1
ATOM 2066 C CA . TRP A 1 273 ? 13.531 11.151 6.800 1.00 75.88 273 TRP A CA 1
ATOM 2067 C C . TRP A 1 273 ? 13.077 12.537 6.316 1.00 75.88 273 TRP A C 1
ATOM 2069 O O . TRP A 1 273 ? 11.907 12.734 5.976 1.00 75.88 273 TRP A O 1
ATOM 2079 N N . PRO A 1 274 ? 13.997 13.517 6.258 1.00 75.00 274 PRO A N 1
ATOM 2080 C CA . PRO A 1 274 ? 13.670 14.904 5.917 1.00 75.00 274 PRO A CA 1
ATOM 2081 C C . PRO A 1 274 ? 13.274 15.102 4.446 1.00 75.00 274 PRO A C 1
ATOM 2083 O O . PRO A 1 274 ? 12.766 16.158 4.087 1.00 75.00 274 PRO A O 1
ATOM 2086 N N . THR A 1 275 ? 13.526 14.112 3.588 1.00 75.69 275 THR A N 1
ATOM 2087 C CA . THR A 1 275 ? 13.196 14.147 2.155 1.00 75.69 275 THR A CA 1
ATOM 2088 C C . THR A 1 275 ? 11.778 13.666 1.848 1.00 75.69 275 THR A C 1
ATOM 2090 O O . THR A 1 275 ? 11.336 13.777 0.706 1.00 75.69 275 THR A O 1
ATOM 2093 N N . VAL A 1 276 ? 11.064 13.119 2.836 1.00 75.38 276 VAL A N 1
ATOM 2094 C CA . VAL A 1 276 ? 9.672 12.688 2.681 1.00 75.38 276 VAL A CA 1
ATOM 2095 C C . VAL A 1 276 ? 8.760 13.912 2.699 1.00 75.38 276 VAL A C 1
ATOM 2097 O O . VAL A 1 276 ? 8.861 14.759 3.585 1.00 75.38 276 VAL A O 1
ATOM 2100 N N . ASP A 1 277 ? 7.831 13.982 1.744 1.00 78.38 277 ASP A N 1
ATOM 2101 C CA . ASP A 1 277 ? 6.711 14.917 1.824 1.00 78.38 277 ASP A CA 1
ATOM 2102 C C . ASP A 1 277 ? 5.682 14.396 2.836 1.00 78.38 277 ASP A C 1
ATOM 2104 O O . ASP A 1 277 ? 4.831 13.549 2.543 1.00 78.38 277 ASP A O 1
ATOM 2108 N N . TRP A 1 278 ? 5.809 14.876 4.068 1.00 83.06 278 TRP A N 1
ATOM 2109 C CA . TRP A 1 278 ? 4.901 14.544 5.161 1.00 83.06 278 TRP A CA 1
ATOM 2110 C C . TRP A 1 278 ? 3.531 15.226 5.011 1.00 83.06 278 TRP A C 1
ATOM 2112 O O . TRP A 1 278 ? 2.523 14.697 5.492 1.00 83.06 278 TRP A O 1
ATOM 2122 N N . GLY A 1 279 ? 3.478 16.362 4.306 1.00 88.19 279 GLY A N 1
ATOM 2123 C CA . GLY A 1 279 ? 2.347 17.286 4.288 1.00 88.19 279 GLY A CA 1
ATOM 2124 C C . GLY A 1 279 ? 2.135 18.030 5.615 1.00 88.19 279 GLY A C 1
ATOM 2125 O O . GLY A 1 279 ? 2.952 17.963 6.532 1.00 88.19 279 GLY A O 1
ATOM 2126 N N . ASP A 1 280 ? 1.015 18.752 5.716 1.00 91.88 280 ASP A N 1
ATOM 2127 C CA . ASP A 1 280 ? 0.592 19.403 6.961 1.00 91.88 280 ASP A CA 1
ATOM 2128 C C . ASP A 1 280 ? -0.035 18.371 7.911 1.00 91.88 280 ASP A C 1
ATOM 2130 O O . ASP A 1 280 ? -1.166 17.922 7.706 1.00 91.88 280 ASP A O 1
ATOM 2134 N N . ILE A 1 281 ? 0.740 17.948 8.910 1.00 93.69 281 ILE A N 1
ATOM 2135 C CA . ILE A 1 281 ? 0.395 16.892 9.873 1.00 93.69 281 ILE A CA 1
ATOM 2136 C C . ILE A 1 281 ? 0.481 17.411 11.317 1.00 93.69 281 ILE A C 1
ATOM 2138 O O . ILE A 1 281 ? 1.325 16.938 12.083 1.00 93.69 281 ILE A O 1
ATOM 2142 N N . PRO A 1 282 ? -0.336 18.399 11.734 1.00 95.31 282 PRO A N 1
ATOM 2143 C CA . PRO A 1 282 ? -0.366 18.819 13.131 1.00 95.31 282 PRO A CA 1
ATOM 2144 C C . PRO A 1 282 ? -0.624 17.606 14.030 1.00 95.31 282 PRO A C 1
ATOM 2146 O O . PRO A 1 282 ? -1.447 16.743 13.724 1.00 95.31 282 PRO A O 1
ATOM 2149 N N . LEU A 1 283 ? 0.131 17.520 15.125 1.00 96.38 283 LEU A N 1
ATOM 2150 C CA . LEU A 1 283 ? 0.082 16.362 16.007 1.00 96.38 283 LEU A CA 1
ATOM 2151 C C . LEU A 1 283 ? -1.269 16.319 16.728 1.00 96.38 283 LEU A C 1
ATOM 2153 O O . LEU A 1 283 ? -1.587 17.231 17.491 1.00 96.38 283 LEU A O 1
ATOM 2157 N N . VAL A 1 284 ? -2.032 15.250 16.510 1.00 98.12 284 VAL A N 1
ATOM 2158 C CA . VAL A 1 284 ? -3.284 14.986 17.225 1.00 98.12 284 VAL A CA 1
ATOM 2159 C C . VAL A 1 284 ? -3.052 13.863 18.224 1.00 98.12 284 VAL A C 1
ATOM 2161 O O . VAL A 1 284 ? -2.724 12.737 17.842 1.00 98.12 284 VAL A O 1
ATOM 2164 N N . LEU A 1 285 ? -3.215 14.186 19.505 1.00 98.31 285 LEU A N 1
ATOM 2165 C CA . LEU A 1 285 ? -3.129 13.212 20.588 1.00 98.31 285 LEU A CA 1
ATOM 2166 C C . LEU A 1 285 ? -4.453 12.447 20.727 1.00 98.31 285 LEU A C 1
ATOM 2168 O O . LEU A 1 285 ? -5.502 13.040 20.488 1.00 98.31 285 LEU A O 1
ATOM 2172 N N . PRO A 1 286 ? -4.418 11.182 21.176 1.00 98.25 286 PRO A N 1
ATOM 2173 C CA . PRO A 1 286 ? -5.617 10.467 21.606 1.00 98.25 286 PRO A CA 1
ATOM 2174 C C . PRO A 1 286 ? -6.447 11.255 22.636 1.00 98.25 286 PRO A C 1
ATOM 2176 O O . PRO A 1 286 ? -5.901 11.763 23.626 1.00 98.25 286 PRO A O 1
ATOM 2179 N N . ASP A 1 287 ? -7.757 11.330 22.393 1.00 97.94 287 ASP A N 1
ATOM 2180 C CA . ASP A 1 287 ? -8.762 12.008 23.221 1.00 97.94 287 ASP A CA 1
ATOM 2181 C C . ASP A 1 287 ? -9.176 11.152 24.420 1.00 97.94 287 ASP A C 1
ATOM 2183 O O . ASP A 1 287 ? -9.324 11.651 25.535 1.00 97.94 287 ASP A O 1
ATOM 2187 N N . VAL A 1 288 ? -9.353 9.850 24.182 1.00 98.56 288 VAL A N 1
ATOM 2188 C CA . VAL A 1 288 ? -9.750 8.862 25.188 1.00 98.56 288 VAL A CA 1
ATOM 2189 C C . VAL A 1 288 ? -8.637 7.838 25.346 1.00 98.56 288 VAL A C 1
ATOM 2191 O O . VAL A 1 288 ? -8.076 7.348 24.365 1.00 98.56 288 VAL A O 1
ATOM 2194 N N . THR A 1 289 ? -8.331 7.498 26.595 1.00 98.56 289 THR A N 1
ATOM 2195 C CA . THR A 1 289 ? -7.336 6.480 26.927 1.00 98.56 289 THR A CA 1
ATOM 2196 C C . THR A 1 289 ? -7.919 5.353 27.757 1.00 98.56 289 THR A C 1
ATOM 2198 O O . THR A 1 289 ? -8.907 5.544 28.465 1.00 98.56 289 THR A O 1
ATOM 2201 N N . PHE A 1 290 ? -7.284 4.187 27.682 1.00 98.38 290 PHE A N 1
ATOM 2202 C CA . PHE A 1 290 ? -7.575 3.026 28.518 1.00 98.38 290 PHE A CA 1
ATOM 2203 C C . PHE A 1 290 ? -6.273 2.330 28.945 1.00 98.38 290 PHE A C 1
ATOM 2205 O O . PHE A 1 290 ? -5.221 2.583 28.352 1.00 98.38 290 PHE A O 1
ATOM 2212 N N . GLU A 1 291 ? -6.364 1.485 29.973 1.00 97.00 291 GLU A N 1
ATOM 2213 C CA . GLU A 1 291 ? -5.239 0.720 30.537 1.00 97.00 291 GLU A CA 1
ATOM 2214 C C . GLU A 1 291 ? -5.294 -0.749 30.084 1.00 97.00 291 GLU A C 1
ATOM 2216 O O . GLU A 1 291 ? -4.411 -1.213 29.373 1.00 97.00 291 GLU A O 1
ATOM 2221 N N . ASP A 1 292 ? -6.368 -1.476 30.409 1.00 94.69 292 ASP A N 1
ATOM 2222 C CA . ASP A 1 292 ? -6.437 -2.920 30.132 1.00 94.69 292 ASP A CA 1
ATOM 2223 C C . ASP A 1 292 ? -7.226 -3.249 28.856 1.00 94.69 292 ASP A C 1
ATOM 2225 O O . ASP A 1 292 ? -6.691 -3.795 27.887 1.00 94.69 292 ASP A O 1
ATOM 2229 N N . GLU A 1 293 ? -8.516 -2.906 28.838 1.00 97.31 293 GLU A N 1
ATOM 2230 C CA . GLU A 1 293 ? -9.415 -3.217 27.730 1.00 97.31 293 GLU A CA 1
ATOM 2231 C C . GLU A 1 293 ? -10.454 -2.122 27.485 1.00 97.31 293 GLU A C 1
ATOM 2233 O O . GLU A 1 293 ? -10.861 -1.392 28.391 1.00 97.31 293 GLU A O 1
ATOM 2238 N N . LEU A 1 294 ? -10.912 -2.029 26.240 1.00 98.06 294 LEU A N 1
ATOM 2239 C CA . LEU A 1 294 ? -12.022 -1.171 25.846 1.00 98.06 294 LEU A CA 1
ATOM 2240 C C . LEU A 1 294 ? -12.774 -1.822 24.689 1.00 98.06 294 LEU A C 1
ATOM 2242 O O . LEU A 1 294 ? -12.162 -2.268 23.726 1.00 98.06 294 LEU A O 1
ATOM 2246 N N . THR A 1 295 ? -14.102 -1.873 24.754 1.00 98.25 295 THR A N 1
ATOM 2247 C CA . THR A 1 295 ? -14.917 -2.487 23.695 1.00 98.25 295 THR A CA 1
ATOM 2248 C C . THR A 1 295 ? -15.747 -1.439 22.972 1.00 98.25 295 THR A C 1
ATOM 2250 O O . THR A 1 295 ? -16.455 -0.652 23.601 1.00 98.25 295 THR A O 1
ATOM 2253 N N . PHE A 1 296 ? -15.696 -1.463 21.641 1.00 97.44 296 PHE A N 1
ATOM 2254 C CA . PHE A 1 296 ? -16.579 -0.685 20.778 1.00 97.44 296 PHE A CA 1
ATOM 2255 C C . PHE A 1 296 ? -17.622 -1.580 20.118 1.00 97.44 296 PHE A C 1
ATOM 2257 O O . PHE A 1 296 ? -17.312 -2.685 19.679 1.00 97.44 296 PHE A O 1
ATOM 2264 N N . HIS A 1 297 ? -18.847 -1.072 20.007 1.00 96.31 297 HIS A N 1
ATOM 2265 C CA . HIS A 1 297 ? -19.952 -1.748 19.332 1.00 96.31 297 HIS A CA 1
ATOM 2266 C C . HIS A 1 297 ? -20.256 -1.063 17.997 1.00 96.31 297 HIS A C 1
ATOM 2268 O O . HIS A 1 297 ? -20.465 0.154 17.955 1.00 96.31 297 HIS A O 1
ATOM 2274 N N . ALA A 1 298 ? -20.318 -1.854 16.928 1.00 93.38 298 ALA A N 1
ATOM 2275 C CA . ALA A 1 298 ? -20.700 -1.428 15.589 1.00 93.38 298 ALA A CA 1
ATOM 2276 C C . ALA A 1 298 ? -21.775 -2.377 15.037 1.00 93.38 298 ALA A C 1
ATOM 2278 O O . ALA A 1 298 ? -21.482 -3.348 14.344 1.00 93.38 298 ALA A O 1
ATOM 2279 N N . GLY A 1 299 ? -23.039 -2.115 15.385 1.00 92.25 299 GLY A N 1
ATOM 2280 C CA . GLY A 1 299 ? -24.150 -3.002 15.038 1.00 92.25 299 GLY A CA 1
ATOM 2281 C C . GLY A 1 299 ?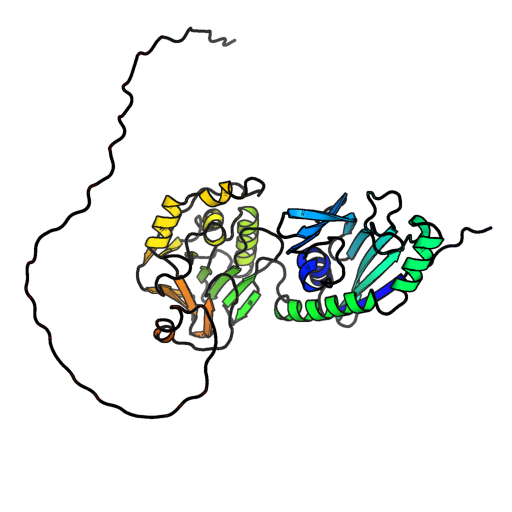 -24.051 -4.349 15.751 1.00 92.25 299 GLY A C 1
ATOM 2282 O O . GLY A 1 299 ? -24.053 -4.396 16.980 1.00 92.25 299 GLY A O 1
ATOM 2283 N N . ASP A 1 300 ? -23.985 -5.430 14.974 1.00 93.75 300 ASP A N 1
ATOM 2284 C CA . ASP A 1 300 ? -23.775 -6.802 15.446 1.00 93.75 300 ASP A CA 1
ATOM 2285 C C . ASP A 1 300 ? -22.294 -7.147 15.688 1.00 93.75 300 ASP A C 1
ATOM 2287 O O . ASP A 1 300 ? -22.006 -8.225 16.201 1.00 93.75 300 ASP A O 1
ATOM 2291 N N . LEU A 1 301 ? -21.364 -6.254 15.333 1.00 97.06 301 LEU A N 1
ATOM 2292 C CA . LEU A 1 301 ? -19.926 -6.448 15.512 1.00 97.06 301 LEU A CA 1
ATOM 2293 C C . LEU A 1 301 ? -19.412 -5.782 16.788 1.00 97.06 301 LEU A C 1
ATOM 2295 O O . LEU A 1 301 ? -19.847 -4.686 17.167 1.00 97.06 301 LEU A O 1
ATOM 2299 N N . THR A 1 302 ? -18.404 -6.403 17.399 1.00 97.44 302 THR A N 1
ATOM 2300 C CA . THR A 1 302 ? -17.632 -5.811 18.494 1.00 97.44 302 THR A CA 1
ATOM 2301 C C . THR A 1 302 ? -16.156 -5.689 18.133 1.00 97.44 302 THR A C 1
ATOM 2303 O O . THR A 1 302 ? -15.573 -6.565 17.502 1.00 97.44 302 THR A O 1
ATOM 2306 N N . ALA A 1 303 ? -15.528 -4.586 18.536 1.00 97.06 303 ALA A N 1
ATOM 2307 C CA . ALA A 1 303 ? -14.084 -4.399 18.461 1.00 97.06 303 ALA A CA 1
ATOM 2308 C C . ALA A 1 303 ? -13.526 -4.312 19.885 1.00 97.06 303 ALA A C 1
ATOM 2310 O O . ALA A 1 303 ? -13.653 -3.286 20.555 1.00 97.06 303 ALA A O 1
ATOM 2311 N N . HIS A 1 304 ? -12.932 -5.410 20.346 1.00 97.94 304 HIS A N 1
ATOM 2312 C CA . HIS A 1 304 ? -12.273 -5.521 21.642 1.00 97.94 304 HIS A CA 1
ATOM 2313 C C . HIS A 1 304 ? -10.846 -4.996 21.520 1.00 97.94 304 HIS A C 1
ATOM 2315 O O . HIS A 1 304 ? -10.001 -5.629 20.884 1.00 97.94 304 HIS A O 1
ATOM 2321 N N . LEU A 1 305 ? -10.572 -3.848 22.125 1.00 97.56 305 LEU A N 1
ATOM 2322 C CA . LEU A 1 305 ? -9.224 -3.328 22.277 1.00 97.56 305 LEU A CA 1
ATOM 2323 C C . LEU A 1 305 ? -8.607 -3.930 23.522 1.00 97.56 305 LEU A C 1
ATOM 2325 O O . LEU A 1 305 ? -9.170 -3.807 24.605 1.00 97.56 305 LEU A O 1
ATOM 2329 N N . LEU A 1 306 ? -7.462 -4.576 23.352 1.00 96.50 306 LEU A N 1
ATOM 2330 C CA . LEU A 1 306 ? -6.776 -5.283 24.422 1.00 96.50 306 LEU A CA 1
ATOM 2331 C C . LEU A 1 306 ? -5.338 -4.787 24.495 1.00 96.50 306 LEU A C 1
ATOM 2333 O O . LEU A 1 306 ? -4.594 -4.892 23.512 1.00 96.50 306 LEU A O 1
ATOM 2337 N N . HIS A 1 307 ? -4.938 -4.286 25.659 1.00 95.12 307 HIS A N 1
ATOM 2338 C CA . HIS A 1 307 ? -3.533 -4.108 25.965 1.00 95.12 307 HIS A CA 1
ATOM 2339 C C . HIS A 1 307 ? -2.933 -5.469 26.330 1.00 95.12 307 HIS A C 1
ATOM 2341 O O . HIS A 1 307 ? -3.325 -6.119 27.295 1.00 95.12 307 HIS A O 1
ATOM 2347 N N . VAL A 1 308 ? -1.981 -5.935 25.523 1.00 86.81 308 VAL A N 1
ATOM 2348 C CA . VAL A 1 308 ? -1.370 -7.271 25.673 1.00 86.81 308 VAL A CA 1
ATOM 2349 C C . VAL A 1 308 ? -0.028 -7.226 26.409 1.00 86.81 308 VAL A C 1
ATOM 2351 O O . VAL A 1 308 ? 0.751 -8.180 26.359 1.00 86.81 308 VAL A O 1
ATOM 2354 N N . GLY A 1 309 ? 0.245 -6.115 27.093 1.00 85.88 309 GLY A N 1
ATOM 2355 C CA . GLY A 1 309 ? 1.541 -5.802 27.677 1.00 85.88 309 GLY A CA 1
ATOM 2356 C C . GLY A 1 309 ? 2.548 -5.246 26.657 1.00 85.88 309 GLY A C 1
ATOM 2357 O O . GLY A 1 309 ? 2.268 -5.179 25.455 1.00 85.88 309 GLY A O 1
ATOM 2358 N N . PRO A 1 310 ? 3.748 -4.849 27.124 1.00 84.56 310 PRO A N 1
ATOM 2359 C CA . PRO A 1 310 ? 4.797 -4.317 26.263 1.00 84.56 310 PRO A CA 1
ATOM 2360 C C . PRO A 1 310 ? 5.245 -5.346 25.231 1.00 84.56 310 PRO A C 1
ATOM 2362 O O . PRO A 1 310 ? 5.579 -6.474 25.606 1.00 84.56 310 PRO A O 1
ATOM 2365 N N . ALA A 1 311 ? 5.365 -4.962 23.955 1.00 82.62 311 ALA A N 1
ATOM 2366 C CA . ALA A 1 311 ? 6.141 -5.795 23.038 1.00 82.62 311 ALA A CA 1
ATOM 2367 C C . ALA A 1 311 ? 6.929 -5.043 21.937 1.00 82.62 311 ALA A C 1
ATOM 2369 O O . ALA A 1 311 ? 8.141 -5.190 21.893 1.00 82.62 311 ALA A O 1
ATOM 2370 N N . HIS A 1 312 ? 6.320 -4.257 21.051 1.00 86.44 312 HIS A N 1
ATOM 2371 C CA . HIS A 1 312 ? 7.001 -3.348 20.109 1.00 86.44 312 HIS A CA 1
ATOM 2372 C C . HIS A 1 312 ? 7.144 -1.976 20.749 1.00 86.44 312 HIS A C 1
ATOM 2374 O O . HIS A 1 312 ? 8.202 -1.357 20.680 1.00 86.44 312 HIS A O 1
ATOM 2380 N N . THR A 1 313 ? 6.091 -1.553 21.441 1.00 88.75 313 THR A N 1
ATOM 2381 C CA . THR A 1 313 ? 6.083 -0.398 22.326 1.00 88.75 313 THR A CA 1
ATOM 2382 C C . THR A 1 313 ? 5.480 -0.786 23.678 1.00 88.75 313 THR A C 1
ATOM 2384 O O . THR A 1 313 ? 4.814 -1.822 23.791 1.00 88.75 313 THR A O 1
ATOM 2387 N N . PRO A 1 314 ? 5.711 0.006 24.736 1.00 91.19 314 PRO A N 1
ATOM 2388 C CA . PRO A 1 314 ? 5.104 -0.258 26.035 1.00 91.19 314 PRO A CA 1
ATOM 2389 C C . PRO A 1 314 ? 3.572 -0.170 26.042 1.00 91.19 314 PRO A C 1
ATOM 2391 O O . PRO A 1 314 ? 2.955 -0.836 26.860 1.00 91.19 314 PRO A O 1
ATOM 2394 N N . GLY A 1 315 ? 2.963 0.614 25.144 1.00 91.75 315 GLY A N 1
ATOM 2395 C CA . GLY A 1 315 ? 1.513 0.837 25.087 1.00 91.75 315 GLY A CA 1
ATOM 2396 C C . GLY A 1 315 ? 0.773 0.042 24.011 1.00 91.75 315 GLY A C 1
ATOM 2397 O O . GLY A 1 315 ? -0.281 0.483 23.574 1.00 91.75 315 GLY A O 1
ATOM 2398 N N . ASP A 1 316 ? 1.321 -1.070 23.517 1.00 92.81 316 ASP A N 1
ATOM 2399 C CA . ASP A 1 316 ? 0.723 -1.758 22.368 1.00 92.81 316 ASP A CA 1
ATOM 2400 C C . ASP A 1 316 ? -0.691 -2.287 22.633 1.00 92.81 316 ASP A C 1
ATOM 2402 O O . ASP A 1 316 ? -0.959 -2.960 23.632 1.00 92.81 316 ASP A O 1
ATOM 2406 N N . VAL A 1 317 ? -1.565 -2.061 21.656 1.00 94.62 317 VAL A N 1
ATOM 2407 C CA . VAL A 1 317 ? -2.953 -2.526 21.633 1.00 94.62 317 VAL A CA 1
ATOM 2408 C C . VAL A 1 317 ? -3.183 -3.425 20.424 1.00 94.62 317 VAL A C 1
ATOM 2410 O O . VAL A 1 317 ? -2.689 -3.158 19.326 1.00 94.62 317 VAL A O 1
ATOM 2413 N N . VAL A 1 318 ? -3.985 -4.473 20.609 1.00 94.88 318 VAL A N 1
ATOM 2414 C CA . VAL A 1 318 ? -4.583 -5.248 19.511 1.00 94.88 318 VAL A CA 1
ATOM 2415 C C . VAL A 1 318 ? -6.090 -5.018 19.471 1.00 94.88 318 VAL A C 1
ATOM 2417 O O . VAL A 1 318 ? -6.707 -4.822 20.517 1.00 94.88 318 VAL A O 1
ATOM 2420 N N . ALA A 1 319 ? -6.688 -5.066 18.278 1.00 95.69 319 ALA A N 1
ATOM 2421 C CA . ALA A 1 319 ? -8.141 -5.017 18.116 1.00 95.69 319 ALA A CA 1
ATOM 2422 C C . ALA A 1 319 ? -8.665 -6.385 17.658 1.00 95.69 319 ALA A C 1
ATOM 2424 O O . ALA A 1 319 ? -8.256 -6.899 16.616 1.00 95.69 319 ALA A O 1
ATOM 2425 N N . TRP A 1 320 ? -9.557 -6.984 18.440 1.00 96.31 320 TRP A N 1
ATOM 2426 C CA . TRP A 1 320 ? -10.142 -8.300 18.190 1.00 96.31 320 TRP A CA 1
ATOM 2427 C C . TRP A 1 320 ? -11.633 -8.191 17.865 1.00 96.31 320 TRP A C 1
ATOM 2429 O O . TRP A 1 320 ? -12.387 -7.584 18.621 1.00 96.31 320 TRP A O 1
ATOM 2439 N N . VAL A 1 321 ? -12.052 -8.811 16.759 1.00 96.69 321 VAL A N 1
ATOM 2440 C CA . VAL A 1 321 ? -13.451 -8.901 16.319 1.00 96.69 321 VAL A CA 1
ATOM 2441 C C . VAL A 1 321 ? -13.914 -10.355 16.445 1.00 96.69 321 VAL A C 1
ATOM 2443 O O . VAL A 1 321 ? -13.661 -11.161 15.537 1.00 96.69 321 VAL A O 1
ATOM 2446 N N . PRO A 1 322 ? -14.542 -10.745 17.568 1.00 95.25 322 PRO A N 1
ATOM 2447 C CA . PRO A 1 322 ? -14.864 -12.141 17.850 1.00 95.25 322 PRO A CA 1
ATOM 2448 C C . PRO A 1 322 ? -15.859 -12.743 16.857 1.00 95.25 322 PRO A C 1
ATOM 2450 O O . PRO A 1 322 ? -15.700 -13.905 16.476 1.00 95.25 322 PRO A O 1
ATOM 2453 N N . GLU A 1 323 ? -16.846 -11.972 16.396 1.00 95.69 323 GLU A N 1
ATOM 2454 C CA . GLU A 1 323 ? -17.915 -12.453 15.513 1.00 95.69 323 GLU A CA 1
ATOM 2455 C C . GLU A 1 323 ? -17.382 -12.866 14.139 1.00 95.69 323 GLU A C 1
ATOM 2457 O O . GLU A 1 323 ? -17.934 -13.760 13.498 1.00 95.69 323 GLU A O 1
ATOM 2462 N N . ARG A 1 324 ? -16.292 -12.235 13.692 1.00 92.19 324 ARG A N 1
ATOM 2463 C CA . ARG A 1 324 ? -15.614 -12.548 12.425 1.00 92.19 324 ARG A CA 1
ATOM 2464 C C . ARG A 1 324 ? -14.295 -13.294 12.613 1.00 92.19 324 ARG A C 1
ATOM 2466 O O . ARG A 1 324 ? -13.688 -13.722 11.637 1.00 92.19 324 ARG A O 1
ATOM 2473 N N . LYS A 1 325 ? -13.878 -13.516 13.863 1.00 90.81 325 LYS A N 1
ATOM 2474 C CA . LYS A 1 325 ? -12.600 -14.134 14.243 1.00 90.81 325 LYS A CA 1
ATOM 2475 C C . LYS A 1 325 ? -11.392 -13.430 13.614 1.00 90.81 325 LYS A C 1
ATOM 2477 O O . LYS A 1 325 ? -10.449 -14.091 13.173 1.00 90.81 325 LYS A O 1
ATOM 2482 N N . VAL A 1 326 ? -11.432 -12.100 13.567 1.00 89.00 326 VAL A N 1
ATOM 2483 C CA . VAL A 1 326 ? -10.376 -11.270 12.975 1.00 89.00 326 VAL A CA 1
ATOM 2484 C C . VAL A 1 326 ? -9.609 -10.548 14.071 1.00 89.00 326 VAL A C 1
ATOM 2486 O O . VAL A 1 326 ? -10.197 -9.864 14.904 1.00 89.00 326 VAL A O 1
ATOM 2489 N N . LEU A 1 327 ? -8.284 -10.681 14.045 1.00 90.75 327 LEU A N 1
ATOM 2490 C CA . LEU A 1 327 ? -7.374 -9.956 14.923 1.00 90.75 327 LEU A CA 1
ATOM 2491 C C . LEU A 1 327 ? -6.544 -8.969 14.105 1.00 90.75 327 LEU A C 1
ATOM 2493 O O . LEU A 1 327 ? -5.785 -9.370 13.221 1.00 90.75 327 LEU A O 1
ATOM 2497 N N . PHE A 1 328 ? -6.625 -7.692 14.460 1.00 89.25 328 PHE A N 1
ATOM 2498 C CA . PHE A 1 328 ? -5.670 -6.682 14.031 1.00 89.25 328 PHE A CA 1
ATOM 2499 C C . PHE A 1 328 ? -4.502 -6.678 15.018 1.00 89.25 328 PHE A C 1
ATOM 2501 O O . PHE A 1 328 ? -4.550 -6.046 16.075 1.00 89.25 328 PHE A O 1
ATOM 2508 N N . ALA A 1 329 ? -3.460 -7.438 14.675 1.00 78.00 329 ALA A N 1
ATOM 2509 C CA . ALA A 1 329 ? -2.238 -7.561 15.457 1.00 78.00 329 ALA A CA 1
ATOM 2510 C C . ALA A 1 329 ? -1.026 -7.139 14.623 1.00 78.00 329 ALA A C 1
ATOM 2512 O O . ALA A 1 329 ? -0.512 -7.924 13.838 1.00 78.00 329 ALA A O 1
ATOM 2513 N N . ARG A 1 330 ? -0.541 -5.917 14.864 1.00 65.31 330 ARG A N 1
ATOM 2514 C CA . ARG A 1 330 ? 0.691 -5.328 14.299 1.00 65.31 330 ARG A CA 1
ATOM 2515 C C . ARG A 1 330 ? 0.800 -5.258 12.765 1.00 65.31 330 ARG A C 1
ATOM 2517 O O . ARG A 1 330 ? 0.246 -6.043 12.010 1.00 65.31 330 ARG A O 1
ATOM 2524 N N . GLY A 1 331 ? 1.609 -4.306 12.292 1.00 48.28 331 GLY A N 1
ATOM 2525 C CA . GLY A 1 331 ? 1.826 -3.942 10.880 1.00 48.28 331 GLY A CA 1
ATOM 2526 C C . GLY A 1 331 ? 2.486 -4.984 9.958 1.00 48.28 331 GLY A C 1
ATOM 2527 O O . GLY A 1 331 ? 3.053 -4.610 8.937 1.00 48.28 331 GLY A O 1
ATOM 2528 N N . ARG A 1 332 ? 2.428 -6.284 10.269 1.00 34.06 332 ARG A N 1
ATOM 2529 C CA . ARG A 1 332 ? 2.745 -7.372 9.330 1.00 34.06 332 ARG A CA 1
ATOM 2530 C C . ARG A 1 332 ? 1.853 -8.580 9.633 1.00 34.06 332 ARG A C 1
ATOM 2532 O O . ARG A 1 332 ? 2.168 -9.351 10.531 1.00 34.06 332 ARG A O 1
ATOM 2539 N N . ARG A 1 333 ? 0.837 -8.768 8.782 1.00 33.38 333 ARG A N 1
ATOM 2540 C CA . ARG A 1 333 ? -0.143 -9.875 8.683 1.00 33.38 333 ARG A CA 1
ATOM 2541 C C . ARG A 1 333 ? -1.439 -9.736 9.486 1.00 33.38 333 ARG A C 1
ATOM 2543 O O . ARG A 1 333 ? -1.475 -9.908 10.696 1.00 33.38 333 ARG A O 1
ATOM 2550 N N . VAL A 1 334 ? -2.530 -9.618 8.731 1.00 38.00 334 VAL A N 1
ATOM 2551 C CA . VAL A 1 334 ? -3.841 -10.157 9.107 1.00 38.00 334 VAL A CA 1
ATOM 2552 C C . VAL A 1 334 ? -3.740 -11.684 9.035 1.00 38.00 334 VAL A C 1
ATOM 2554 O O . VAL A 1 334 ? -3.291 -12.220 8.021 1.00 38.00 334 VAL A O 1
ATOM 2557 N N . VAL A 1 335 ? -4.120 -12.397 10.096 1.00 32.50 335 VAL A N 1
ATOM 2558 C CA . VAL A 1 335 ? -4.179 -13.869 10.095 1.00 32.50 335 VAL A CA 1
ATOM 2559 C C . VAL A 1 335 ? -5.643 -14.299 10.169 1.00 32.50 335 VAL A C 1
ATOM 2561 O O . VAL A 1 335 ? -6.241 -14.207 11.241 1.00 32.50 335 VAL A O 1
ATOM 2564 N N . PRO A 1 336 ? -6.242 -14.796 9.074 1.00 27.19 336 PRO A N 1
ATOM 2565 C CA . PRO A 1 336 ? -7.518 -15.488 9.153 1.00 27.19 336 PRO A CA 1
ATOM 2566 C C . PRO A 1 336 ? -7.327 -16.865 9.805 1.00 27.19 336 PRO A C 1
ATOM 2568 O O . PRO A 1 336 ? -6.455 -17.639 9.411 1.00 27.19 336 PRO A O 1
ATOM 2571 N N . GLY A 1 337 ? -8.186 -17.209 10.766 1.00 30.95 337 GLY A N 1
ATOM 2572 C CA . GLY A 1 337 ? -8.492 -18.615 11.044 1.00 30.95 337 GLY A CA 1
ATOM 2573 C C . GLY A 1 337 ? -7.748 -19.331 12.172 1.00 30.95 337 GLY A C 1
ATOM 2574 O O . GLY A 1 337 ? -7.815 -20.556 12.204 1.00 30.95 337 GLY A O 1
ATOM 2575 N N . HIS A 1 338 ? -7.109 -18.661 13.134 1.00 25.88 338 HIS A N 1
ATOM 2576 C CA . HIS A 1 338 ? -6.710 -19.312 14.395 1.00 25.88 338 HIS A CA 1
ATOM 2577 C C . HIS A 1 338 ? -7.310 -18.562 15.584 1.00 25.88 338 HIS A C 1
ATOM 2579 O O . HIS A 1 338 ? -6.872 -17.473 15.940 1.00 25.88 338 HIS A O 1
ATOM 2585 N N . ALA A 1 339 ? -8.327 -19.159 16.209 1.00 28.77 339 ALA A N 1
ATOM 2586 C CA . ALA A 1 339 ? -8.810 -18.721 17.508 1.00 28.77 339 ALA A CA 1
ATOM 2587 C C . ALA A 1 339 ? -7.718 -19.008 18.549 1.00 28.77 339 ALA A C 1
ATOM 2589 O O . ALA A 1 339 ? -7.627 -20.116 19.073 1.00 28.77 339 ALA A O 1
ATOM 2590 N N . VAL A 1 340 ? -6.880 -18.017 18.836 1.00 31.25 340 VAL A N 1
ATOM 2591 C CA . VAL A 1 340 ? -6.053 -18.018 20.042 1.00 31.25 340 VAL A CA 1
ATOM 2592 C C . VAL A 1 340 ? -6.707 -17.034 20.998 1.00 31.25 340 VAL A C 1
ATOM 2594 O O . VAL A 1 340 ? -6.732 -15.834 20.740 1.00 31.25 340 VAL A O 1
ATOM 2597 N N . ARG A 1 341 ? -7.289 -17.548 22.087 1.00 28.70 341 ARG A N 1
ATOM 2598 C CA . ARG A 1 341 ? -7.684 -16.696 23.213 1.00 28.70 341 ARG A CA 1
ATOM 2599 C C . ARG A 1 341 ? -6.444 -15.916 23.692 1.00 28.70 341 ARG A C 1
ATOM 2601 O O . ARG A 1 341 ? -5.391 -16.546 23.833 1.00 28.70 341 ARG A O 1
ATOM 2608 N N . PRO A 1 342 ? -6.549 -14.603 23.970 1.00 38.91 342 PRO A N 1
ATOM 2609 C CA . PRO A 1 342 ? -5.429 -13.771 24.428 1.00 38.91 342 PRO A CA 1
ATOM 2610 C C . PRO A 1 342 ? -4.708 -14.319 25.669 1.00 38.91 342 PRO A C 1
ATOM 2612 O O . PRO A 1 342 ? -3.511 -14.094 25.827 1.00 38.91 342 PRO A O 1
ATOM 2615 N N . ASP A 1 343 ? -5.391 -15.134 26.479 1.00 34.97 343 ASP A N 1
ATOM 2616 C CA . ASP A 1 343 ? -4.845 -15.839 27.648 1.00 34.97 343 ASP A CA 1
ATOM 2617 C C . ASP A 1 343 ? -3.592 -16.693 27.339 1.00 34.97 343 ASP A C 1
ATOM 2619 O O . ASP A 1 343 ? -2.853 -17.069 28.248 1.00 34.97 343 ASP A O 1
ATOM 2623 N N . GLY A 1 344 ? -3.337 -17.019 26.063 1.00 29.77 344 GLY A N 1
ATOM 2624 C CA . GLY A 1 344 ? -2.174 -17.790 25.612 1.00 29.77 344 GLY A CA 1
ATOM 2625 C C . GLY A 1 344 ? -0.962 -16.976 25.136 1.00 29.77 344 GLY A C 1
ATOM 2626 O O . GLY A 1 344 ? 0.091 -17.568 24.899 1.00 29.77 344 GLY A O 1
ATOM 2627 N N . LEU A 1 345 ? -1.062 -15.649 24.986 1.00 36.56 345 LEU A N 1
ATOM 2628 C CA . LEU A 1 345 ? 0.033 -14.821 24.445 1.00 36.56 345 LEU A CA 1
ATOM 2629 C C . LEU A 1 345 ? 1.112 -14.470 25.488 1.00 36.56 345 LEU A C 1
ATOM 2631 O O . LEU A 1 345 ? 2.245 -14.163 25.118 1.00 36.56 345 LEU A O 1
ATOM 2635 N N . GLY A 1 346 ? 0.809 -14.601 26.783 1.00 28.86 346 GLY A N 1
ATOM 2636 C CA . GLY A 1 346 ? 1.714 -14.234 27.883 1.00 28.86 346 GLY A CA 1
ATOM 2637 C C . GLY A 1 346 ? 2.925 -15.154 28.108 1.00 28.86 346 GLY A C 1
ATOM 2638 O O . GLY A 1 346 ? 3.760 -14.847 28.954 1.00 28.86 346 GLY A O 1
ATOM 2639 N N . ALA A 1 347 ? 3.053 -16.273 27.385 1.00 27.36 347 ALA A N 1
ATOM 2640 C CA . ALA A 1 347 ? 4.100 -17.275 27.641 1.00 27.36 347 ALA A CA 1
ATOM 2641 C C . ALA A 1 347 ? 5.100 -17.499 26.486 1.00 27.36 347 ALA A C 1
ATOM 2643 O O . ALA A 1 347 ? 6.007 -18.315 26.628 1.00 27.36 347 ALA A O 1
ATOM 2644 N N . GLY A 1 348 ? 4.957 -16.813 25.345 1.00 27.47 348 GLY A N 1
ATOM 2645 C CA . GLY A 1 348 ? 5.670 -17.183 24.111 1.00 27.47 348 GLY A CA 1
ATOM 2646 C C . GLY A 1 348 ? 6.841 -16.301 23.671 1.00 27.47 348 GLY A C 1
ATOM 2647 O O . GLY A 1 348 ? 7.576 -16.703 22.774 1.00 27.47 348 GLY A O 1
ATOM 2648 N N . LEU A 1 349 ? 7.036 -15.112 24.247 1.00 29.45 349 LEU A N 1
ATOM 2649 C CA . LEU A 1 349 ? 8.001 -14.131 23.727 1.00 29.45 349 LEU A CA 1
ATOM 2650 C C . LEU A 1 349 ? 8.974 -13.655 24.812 1.00 29.45 349 LEU A C 1
ATOM 2652 O O . LEU A 1 349 ? 9.067 -12.471 25.117 1.00 29.45 349 LEU A O 1
ATOM 2656 N N . SER A 1 350 ? 9.728 -14.587 25.395 1.00 25.28 350 SER A N 1
ATOM 2657 C CA . SER A 1 350 ? 10.932 -14.250 26.158 1.00 25.28 350 SER A CA 1
ATOM 2658 C C . SER A 1 350 ? 12.075 -15.244 25.893 1.00 25.28 350 SER A C 1
ATOM 2660 O O . SER A 1 350 ? 12.150 -16.321 26.470 1.00 25.28 350 SER A O 1
ATOM 2662 N N . GLY A 1 351 ? 13.006 -14.827 25.026 1.00 24.11 351 GLY A N 1
ATOM 2663 C CA . GLY A 1 351 ? 14.415 -15.244 25.043 1.00 24.11 351 GLY A CA 1
ATOM 2664 C C . GLY A 1 351 ? 14.834 -16.445 24.180 1.00 24.11 351 GLY A C 1
ATOM 2665 O O . GLY A 1 351 ? 14.214 -17.501 24.205 1.00 24.11 351 GLY A O 1
ATOM 2666 N N . GLY A 1 352 ? 15.982 -16.302 23.497 1.00 24.41 352 GLY A N 1
ATOM 2667 C CA . GLY A 1 352 ? 16.857 -17.445 23.204 1.00 24.41 352 GLY A CA 1
ATOM 2668 C C . GLY A 1 352 ? 17.602 -17.445 21.867 1.00 24.41 352 GLY A C 1
ATOM 2669 O O . GLY A 1 352 ? 17.231 -18.162 20.947 1.00 24.41 352 GLY A O 1
ATOM 2670 N N . THR A 1 353 ? 18.718 -16.723 21.787 1.00 29.61 353 THR A N 1
ATOM 2671 C CA . THR A 1 353 ? 19.821 -16.987 20.849 1.00 29.61 353 THR A CA 1
ATOM 2672 C C . THR A 1 353 ? 20.443 -18.379 21.079 1.00 29.61 353 THR A C 1
ATOM 2674 O O . THR A 1 353 ? 20.816 -18.676 22.209 1.00 29.61 353 THR A O 1
ATOM 2677 N N . GLY A 1 354 ? 20.672 -19.162 20.012 1.00 24.73 354 GLY A N 1
ATOM 2678 C CA . GLY A 1 354 ? 21.792 -20.121 19.911 1.00 24.73 354 GLY A CA 1
ATOM 2679 C C . GLY A 1 354 ? 21.577 -21.615 20.244 1.00 24.73 354 GLY A C 1
ATOM 2680 O O . GLY A 1 354 ? 21.705 -22.015 21.392 1.00 24.73 354 GLY A O 1
ATOM 2681 N N . ALA A 1 355 ? 21.483 -22.422 19.172 1.00 24.95 355 ALA A N 1
ATOM 2682 C CA . ALA A 1 355 ? 22.012 -23.793 18.972 1.00 24.95 355 ALA A CA 1
ATOM 2683 C C . ALA A 1 355 ? 21.385 -25.026 19.702 1.00 24.95 355 ALA A C 1
ATOM 2685 O O . ALA A 1 355 ? 20.766 -24.895 20.752 1.00 24.95 355 ALA A O 1
ATOM 2686 N N . PRO A 1 356 ? 21.491 -26.249 19.112 1.00 41.56 356 PRO A N 1
ATOM 2687 C CA . PRO A 1 356 ? 20.448 -27.280 19.194 1.00 41.56 356 PRO A CA 1
ATOM 2688 C C . PRO A 1 356 ? 20.776 -28.454 20.134 1.00 41.56 356 PRO A C 1
ATOM 2690 O O . PRO A 1 356 ? 21.927 -28.877 20.228 1.00 41.56 356 PRO A O 1
ATOM 2693 N N . ALA A 1 357 ? 19.755 -29.087 20.728 1.00 24.75 357 ALA A N 1
ATOM 2694 C CA . ALA A 1 357 ? 19.905 -30.422 21.318 1.00 24.75 357 ALA A CA 1
ATOM 2695 C C . ALA A 1 357 ? 18.585 -31.219 21.430 1.00 24.75 357 ALA A C 1
ATOM 2697 O O . ALA A 1 357 ? 17.662 -30.819 22.125 1.00 24.75 357 ALA A O 1
ATOM 2698 N N . ARG A 1 358 ? 18.584 -32.370 20.737 1.00 26.42 358 ARG A N 1
ATOM 2699 C CA . ARG A 1 358 ? 18.135 -33.737 21.102 1.00 26.42 358 ARG A CA 1
ATOM 2700 C C . ARG A 1 358 ? 16.807 -33.976 21.864 1.00 26.42 358 ARG A C 1
ATOM 2702 O O . ARG A 1 358 ? 16.516 -33.393 22.897 1.00 26.42 358 ARG A O 1
ATOM 2709 N N . SER A 1 359 ? 16.077 -34.977 21.355 1.00 26.34 359 SER A N 1
ATOM 2710 C CA . SER A 1 359 ? 14.819 -35.581 21.836 1.00 26.34 359 SER A CA 1
ATOM 2711 C C . SER A 1 359 ? 14.815 -36.109 23.291 1.00 26.34 359 SER A C 1
ATOM 2713 O O . SER A 1 359 ? 15.881 -36.356 23.856 1.00 26.34 359 SER A O 1
ATOM 2715 N N . PRO A 1 360 ? 13.618 -36.332 23.892 1.00 35.53 360 PRO A N 1
ATOM 2716 C CA . PRO A 1 360 ? 13.421 -36.304 25.341 1.00 35.53 360 PRO A CA 1
ATOM 2717 C C . PRO A 1 360 ? 13.354 -37.686 26.009 1.00 35.53 360 PRO A C 1
ATOM 2719 O O . PRO A 1 360 ? 12.920 -38.672 25.411 1.00 35.53 360 PRO A O 1
ATOM 2722 N N . ALA A 1 361 ? 13.659 -37.718 27.310 1.00 25.83 361 ALA A N 1
ATOM 2723 C CA . ALA A 1 361 ? 13.279 -38.798 28.215 1.00 25.83 361 ALA A CA 1
ATOM 2724 C C . ALA A 1 361 ? 12.564 -38.256 29.472 1.00 25.83 361 ALA A C 1
ATOM 2726 O O . ALA A 1 361 ? 12.989 -37.304 30.114 1.00 25.83 361 ALA A O 1
ATOM 2727 N N . ARG A 1 362 ? 11.434 -38.915 29.736 1.00 29.55 362 ARG A N 1
ATOM 2728 C CA . ARG A 1 362 ? 10.416 -38.860 30.800 1.00 29.55 362 ARG A CA 1
ATOM 2729 C C . ARG A 1 362 ? 10.869 -38.552 32.246 1.00 29.55 362 ARG A C 1
ATOM 2731 O O . ARG A 1 362 ? 11.837 -39.132 32.716 1.00 29.55 362 ARG A O 1
ATOM 2738 N N . GLY A 1 363 ? 9.966 -37.905 33.005 1.00 25.92 363 GLY A N 1
ATOM 2739 C CA . GLY A 1 363 ? 9.492 -38.455 34.294 1.00 25.92 363 GLY A CA 1
ATOM 2740 C C . GLY A 1 363 ? 9.379 -37.518 35.514 1.00 25.92 363 GLY A C 1
ATOM 2741 O O . GLY A 1 363 ? 10.396 -37.111 36.047 1.00 25.92 363 GLY A O 1
ATOM 2742 N N . GLY A 1 364 ? 8.138 -37.327 36.011 1.00 26.59 364 GLY A N 1
ATOM 2743 C CA . GLY A 1 364 ? 7.749 -37.045 37.419 1.00 26.59 364 GLY A CA 1
ATOM 2744 C C . GLY A 1 364 ? 8.125 -35.664 37.993 1.00 26.59 364 GLY A C 1
ATOM 2745 O O . GLY A 1 364 ? 9.269 -35.263 37.950 1.00 26.59 364 GLY A O 1
ATOM 2746 N N . GLY A 1 365 ? 7.257 -34.832 38.575 1.00 24.77 365 GLY A N 1
ATOM 2747 C CA . GLY A 1 365 ? 6.065 -35.083 39.378 1.00 24.77 365 GLY A CA 1
ATOM 2748 C C . GLY A 1 365 ? 6.364 -34.801 40.859 1.00 24.77 365 GLY A C 1
ATOM 2749 O O . GLY A 1 365 ? 6.956 -35.659 41.500 1.00 24.77 365 GLY A O 1
ATOM 2750 N N . ARG A 1 366 ? 5.933 -33.644 41.405 1.00 28.77 366 ARG A N 1
ATOM 2751 C CA . ARG A 1 366 ? 5.336 -33.468 42.759 1.00 28.77 366 ARG A CA 1
ATOM 2752 C C . ARG A 1 366 ? 5.147 -31.994 43.162 1.00 28.77 366 ARG A C 1
ATOM 2754 O O . ARG A 1 366 ? 5.939 -31.122 42.838 1.00 28.77 366 ARG A O 1
ATOM 2761 N N . ARG A 1 367 ? 4.046 -31.774 43.891 1.00 29.22 367 ARG A N 1
ATOM 2762 C CA . ARG A 1 367 ? 3.536 -30.533 44.503 1.00 29.22 367 ARG A CA 1
ATOM 2763 C C . ARG A 1 367 ? 4.137 -30.285 45.899 1.00 29.22 367 ARG A C 1
ATOM 2765 O O . ARG A 1 367 ? 4.313 -31.257 46.625 1.00 29.22 367 ARG A O 1
ATOM 2772 N N . ALA A 1 368 ? 4.246 -29.015 46.310 1.00 28.31 368 ALA A N 1
ATOM 2773 C CA . ALA A 1 368 ? 3.996 -28.471 47.670 1.00 28.31 368 ALA A CA 1
ATOM 2774 C C . ALA A 1 368 ? 4.127 -26.927 47.598 1.00 28.31 368 ALA A C 1
ATOM 2776 O O . ALA A 1 368 ? 5.135 -26.438 47.112 1.00 28.31 368 ALA A O 1
ATOM 2777 N N . ARG A 1 369 ? 3.071 -26.110 47.724 1.00 27.91 369 ARG A N 1
ATOM 2778 C CA . ARG A 1 369 ? 2.398 -25.545 48.919 1.00 27.91 369 ARG A CA 1
ATOM 2779 C C . ARG A 1 369 ? 3.272 -24.745 49.917 1.00 27.91 369 ARG A C 1
ATOM 2781 O O . ARG A 1 369 ? 4.170 -25.286 50.543 1.00 27.91 369 ARG A O 1
ATOM 2788 N N . THR A 1 370 ? 2.785 -23.512 50.139 1.00 28.30 370 THR A N 1
ATOM 2789 C CA . THR A 1 370 ? 2.786 -22.635 51.338 1.00 28.30 370 THR A CA 1
ATOM 2790 C C . THR A 1 370 ? 4.012 -21.796 51.708 1.00 28.30 370 THR A C 1
ATOM 2792 O O . THR A 1 370 ? 5.099 -22.323 51.888 1.00 28.30 370 THR A O 1
ATOM 2795 N N . GLY A 1 371 ? 3.760 -20.504 51.990 1.00 25.55 371 GLY A N 1
ATOM 2796 C CA . GLY A 1 371 ? 4.544 -19.728 52.959 1.00 25.55 371 GLY A CA 1
ATOM 2797 C C . GLY A 1 371 ? 4.640 -18.219 52.710 1.00 25.55 371 GLY A C 1
ATOM 2798 O O . GLY A 1 371 ? 5.646 -17.751 52.198 1.00 25.55 371 GLY A O 1
ATOM 2799 N N . VAL A 1 372 ? 3.641 -17.444 53.143 1.00 30.61 372 VAL A N 1
ATOM 2800 C CA . VAL A 1 372 ? 3.781 -15.993 53.393 1.00 30.61 372 VAL A CA 1
ATOM 2801 C C . VAL A 1 372 ? 4.535 -15.787 54.711 1.00 30.61 372 VAL A C 1
ATOM 2803 O O . VAL A 1 372 ? 4.174 -16.432 55.695 1.00 30.61 372 VAL A O 1
ATOM 2806 N N . ARG A 1 373 ? 5.499 -14.851 54.769 1.00 27.22 373 ARG A N 1
ATOM 2807 C CA . ARG A 1 373 ? 5.819 -14.037 55.966 1.00 27.22 373 ARG A CA 1
ATOM 2808 C C . ARG A 1 373 ? 6.694 -12.820 55.623 1.00 27.22 373 ARG A C 1
ATOM 2810 O O . ARG A 1 373 ? 7.547 -12.863 54.748 1.00 27.22 373 ARG A O 1
ATOM 2817 N N . HIS A 1 374 ? 6.420 -11.738 56.347 1.00 30.33 374 HIS A N 1
ATOM 2818 C CA . HIS A 1 374 ? 6.934 -10.371 56.219 1.00 30.33 374 HIS A CA 1
ATOM 2819 C C . HIS A 1 374 ? 8.014 -10.059 57.287 1.00 30.33 374 HIS A C 1
ATOM 2821 O O . HIS A 1 374 ? 8.060 -10.743 58.310 1.00 30.33 374 HIS A O 1
ATOM 2827 N N . ARG A 1 375 ? 8.710 -8.914 57.107 1.00 29.36 375 ARG A N 1
ATOM 2828 C CA . ARG A 1 375 ? 9.742 -8.225 57.943 1.00 29.36 375 ARG A CA 1
ATOM 2829 C C . ARG A 1 375 ? 11.181 -8.736 57.746 1.00 29.36 375 ARG A C 1
ATOM 2831 O O . ARG A 1 375 ? 11.392 -9.933 57.722 1.00 29.36 375 ARG A O 1
ATOM 2838 N N . GLY A 1 376 ? 12.234 -7.923 57.647 1.00 26.30 376 GLY A N 1
ATOM 2839 C CA . GLY A 1 376 ? 12.428 -6.472 57.705 1.00 26.30 376 GLY A CA 1
ATOM 2840 C C . GLY A 1 376 ? 13.943 -6.164 57.762 1.00 26.30 376 GLY A C 1
ATOM 2841 O O . GLY A 1 376 ? 14.714 -6.994 58.225 1.00 26.30 376 GLY A O 1
ATOM 2842 N N . THR A 1 377 ? 14.327 -4.965 57.304 1.00 32.78 377 THR A N 1
ATOM 2843 C CA . THR A 1 377 ? 15.564 -4.194 57.599 1.00 32.78 377 THR A CA 1
ATOM 2844 C C . THR A 1 377 ? 16.959 -4.790 57.317 1.00 32.78 377 THR A C 1
ATOM 2846 O O . THR A 1 377 ? 17.417 -5.695 58.001 1.00 32.78 377 THR A O 1
ATOM 2849 N N . GLY A 1 378 ? 17.715 -4.119 56.436 1.00 28.89 378 GLY A N 1
ATOM 2850 C CA . GLY A 1 378 ? 19.177 -4.214 56.327 1.00 28.89 378 GLY A CA 1
ATOM 2851 C C . GLY A 1 378 ? 19.748 -3.048 55.506 1.00 28.89 378 GLY A C 1
ATOM 2852 O O . GLY A 1 378 ? 19.385 -2.867 54.350 1.00 28.89 378 GLY A O 1
ATOM 2853 N N . ARG A 1 379 ? 20.587 -2.213 56.130 1.00 31.94 379 ARG A N 1
ATOM 2854 C CA . ARG A 1 379 ? 21.197 -0.988 55.577 1.00 31.94 379 ARG A CA 1
ATOM 2855 C C . ARG A 1 379 ? 22.478 -1.261 54.761 1.00 31.94 379 ARG A C 1
ATOM 2857 O O . ARG A 1 379 ? 23.287 -2.085 55.157 1.00 31.94 379 ARG A O 1
ATOM 2864 N N . HIS A 1 380 ? 22.683 -0.393 53.761 1.00 31.05 380 HIS A N 1
ATOM 2865 C CA . HIS A 1 380 ? 23.931 0.180 53.204 1.00 31.05 380 HIS A CA 1
ATOM 2866 C C . HIS A 1 380 ? 25.017 -0.681 52.529 1.00 31.05 380 HIS A C 1
ATOM 2868 O O . HIS A 1 380 ? 25.743 -1.420 53.183 1.00 31.05 380 HIS A O 1
ATOM 2874 N N . ARG A 1 381 ? 25.271 -0.354 51.247 1.00 32.50 381 ARG A N 1
ATOM 2875 C CA . ARG A 1 381 ? 26.473 0.284 50.624 1.00 32.50 381 ARG A CA 1
ATOM 2876 C C . ARG A 1 381 ? 26.156 0.351 49.109 1.00 32.50 381 ARG A C 1
ATOM 2878 O O . ARG A 1 381 ? 25.693 -0.642 48.580 1.00 32.50 381 ARG A O 1
ATOM 2885 N N . GLY A 1 382 ? 26.242 1.423 48.323 1.00 28.17 382 GLY A N 1
ATOM 2886 C CA . GLY A 1 382 ? 27.009 2.664 48.347 1.00 28.17 382 GLY A CA 1
ATOM 2887 C C . GLY A 1 382 ? 27.704 2.797 46.979 1.00 28.17 382 GLY A C 1
ATOM 2888 O O . GLY A 1 382 ? 28.726 2.155 46.783 1.00 28.17 382 GLY A O 1
ATOM 2889 N N . VAL A 1 383 ? 27.160 3.592 46.045 1.00 34.09 383 VAL A N 1
ATOM 2890 C CA . VAL A 1 383 ? 27.838 4.046 44.806 1.00 34.09 383 VAL A CA 1
ATOM 2891 C C . VAL A 1 383 ? 27.461 5.526 44.581 1.00 34.09 383 VAL A C 1
ATOM 2893 O O . VAL A 1 383 ? 26.279 5.854 44.706 1.00 34.09 383 VAL A O 1
ATOM 2896 N N . PRO A 1 384 ? 28.423 6.442 44.341 1.00 41.03 384 PRO A N 1
ATOM 2897 C CA . PRO A 1 384 ? 28.194 7.892 44.361 1.00 41.03 384 PRO A CA 1
ATOM 2898 C C . PRO A 1 384 ? 27.626 8.447 43.036 1.00 41.03 384 PRO A C 1
ATOM 2900 O O . PRO A 1 384 ? 27.838 7.846 41.983 1.00 41.03 384 PRO A O 1
ATOM 2903 N N . PRO A 1 385 ? 26.943 9.612 43.057 1.00 46.12 385 PRO A N 1
ATOM 2904 C CA . PRO A 1 385 ? 26.397 10.241 41.854 1.00 46.12 385 PRO A CA 1
ATOM 2905 C C . PRO A 1 385 ? 27.442 11.079 41.082 1.00 46.12 385 PRO A C 1
ATOM 2907 O O . PRO A 1 385 ? 28.400 11.579 41.679 1.00 46.12 385 PRO A O 1
ATOM 2910 N N . PRO A 1 386 ? 27.249 11.289 39.763 1.00 42.41 386 PRO A N 1
ATOM 2911 C CA . PRO A 1 386 ? 28.166 12.050 38.911 1.00 42.41 386 PRO A CA 1
ATOM 2912 C C . PRO A 1 386 ? 28.084 13.580 39.132 1.00 42.41 386 PRO A C 1
ATOM 2914 O O . PRO A 1 386 ? 27.089 14.092 39.657 1.00 42.41 386 PRO A O 1
ATOM 2917 N N . PRO A 1 387 ? 29.123 14.344 38.730 1.00 45.38 387 PRO A N 1
ATOM 2918 C CA . PRO A 1 387 ? 29.271 15.754 39.086 1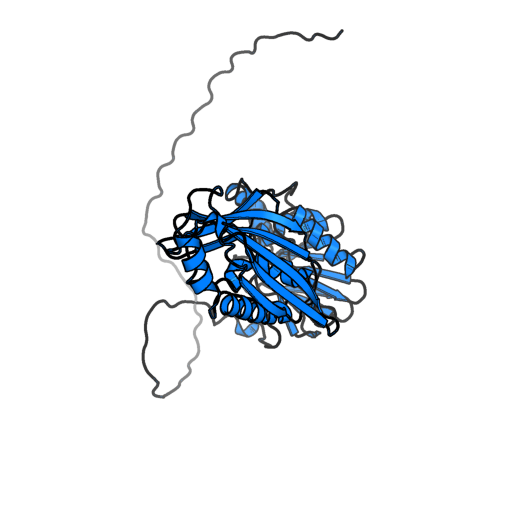.00 45.38 387 PRO A CA 1
ATOM 2919 C C . PRO A 1 387 ? 28.342 16.693 38.298 1.00 45.38 387 PRO A C 1
ATOM 2921 O O . PRO A 1 387 ? 28.176 16.588 37.083 1.00 45.38 387 PRO A O 1
ATOM 2924 N N . ARG A 1 388 ? 27.790 17.689 39.005 1.00 37.75 388 ARG A N 1
ATOM 2925 C CA . ARG A 1 388 ? 26.957 18.770 38.454 1.00 37.75 388 ARG A CA 1
ATOM 2926 C C . ARG A 1 388 ? 27.796 19.749 37.622 1.00 37.75 388 ARG A C 1
ATOM 2928 O O . ARG A 1 388 ? 28.698 20.397 38.152 1.00 37.75 388 ARG A O 1
ATOM 2935 N N . ARG A 1 389 ? 27.450 19.934 36.343 1.00 41.59 389 ARG A N 1
ATOM 2936 C CA . ARG A 1 389 ? 27.972 21.035 35.512 1.00 41.59 389 ARG A CA 1
ATOM 2937 C C . ARG A 1 389 ? 27.217 22.340 35.797 1.00 41.59 389 ARG A C 1
ATOM 2939 O O . ARG A 1 389 ? 25.997 22.362 35.939 1.00 41.59 389 ARG A O 1
ATOM 2946 N N . ARG A 1 390 ? 27.990 23.421 35.928 1.00 35.88 390 ARG A N 1
ATOM 2947 C CA . ARG A 1 390 ? 27.574 24.782 36.300 1.00 35.88 390 ARG A CA 1
ATOM 2948 C C . ARG A 1 390 ? 26.720 25.452 35.213 1.00 35.88 390 ARG A C 1
ATOM 2950 O O . ARG A 1 390 ? 27.024 25.340 34.031 1.00 35.88 390 ARG A O 1
ATOM 2957 N N . ARG A 1 391 ? 25.706 26.216 35.641 1.00 36.47 391 ARG A N 1
ATOM 2958 C CA . ARG A 1 391 ? 24.960 27.189 34.818 1.00 36.47 391 ARG A CA 1
ATOM 2959 C C . ARG A 1 391 ? 25.864 28.377 34.434 1.00 36.47 391 ARG A C 1
ATOM 2961 O O . ARG A 1 391 ? 26.554 28.878 35.324 1.00 36.47 391 ARG A O 1
ATOM 2968 N N . PRO A 1 392 ? 25.809 28.903 33.198 1.00 41.47 392 PRO A N 1
ATOM 2969 C CA . PRO A 1 392 ? 26.352 30.220 32.884 1.00 41.47 392 PRO A CA 1
ATOM 2970 C C . PRO A 1 392 ? 25.352 31.316 33.282 1.00 41.47 392 PRO A C 1
ATOM 2972 O O . PRO A 1 392 ? 24.163 31.241 32.970 1.00 41.47 392 PRO A O 1
ATOM 2975 N N . GLY A 1 393 ? 25.843 32.323 34.004 1.00 35.00 393 GLY A N 1
ATOM 2976 C CA . GLY A 1 393 ? 25.089 33.504 34.415 1.00 35.00 393 GLY A CA 1
ATOM 2977 C C . GLY A 1 393 ? 24.872 34.509 33.280 1.00 35.00 393 GLY A C 1
ATOM 2978 O O . GLY A 1 393 ? 25.659 34.606 32.343 1.00 35.00 393 GLY A O 1
ATOM 2979 N N . ARG A 1 394 ? 23.780 35.269 33.411 1.00 36.03 394 ARG A N 1
ATOM 2980 C CA . ARG A 1 394 ? 23.414 36.438 32.600 1.00 36.03 394 ARG A CA 1
ATOM 2981 C C . ARG A 1 394 ? 24.524 37.494 32.591 1.00 36.03 394 ARG A C 1
ATOM 2983 O O . ARG A 1 394 ? 24.971 37.904 33.658 1.00 36.03 394 ARG A O 1
ATOM 2990 N N . ALA A 1 395 ? 24.811 38.055 31.417 1.00 36.78 395 ALA A N 1
ATOM 2991 C CA . ALA A 1 395 ? 25.428 39.371 31.288 1.00 36.78 395 ALA A CA 1
ATOM 2992 C C . ALA A 1 395 ? 24.750 40.200 30.179 1.00 36.78 395 ALA A C 1
ATOM 2994 O O . ALA A 1 395 ? 24.631 39.766 29.040 1.00 36.78 395 ALA A O 1
ATOM 2995 N N . ALA A 1 396 ? 24.298 41.382 30.606 1.00 36.75 396 ALA A N 1
ATOM 2996 C CA . ALA A 1 396 ? 24.136 42.664 29.916 1.00 36.75 396 ALA A CA 1
ATOM 2997 C C . ALA A 1 396 ? 23.464 42.755 28.527 1.00 36.75 396 ALA A C 1
ATOM 2999 O O . ALA A 1 396 ? 24.017 42.416 27.487 1.00 36.75 396 ALA A O 1
ATOM 3000 N N . ARG A 1 397 ? 22.306 43.430 28.538 1.00 37.22 397 ARG A N 1
ATOM 3001 C CA . ARG A 1 397 ? 21.691 44.123 27.399 1.00 37.22 397 ARG A CA 1
ATOM 3002 C C . ARG A 1 397 ? 22.582 45.284 26.923 1.00 37.22 397 ARG A C 1
ATOM 3004 O O . ARG A 1 397 ? 23.046 46.071 27.746 1.00 37.22 397 ARG A O 1
ATOM 3011 N N . ARG A 1 398 ? 22.707 45.460 25.604 1.00 36.56 398 ARG A N 1
ATOM 3012 C CA . ARG A 1 398 ? 23.025 46.741 24.944 1.00 36.56 398 ARG A CA 1
ATOM 3013 C C . ARG A 1 398 ? 21.992 47.017 23.833 1.00 36.56 398 ARG A C 1
ATOM 3015 O O . ARG A 1 398 ? 21.421 46.060 23.315 1.00 36.56 398 ARG A O 1
ATOM 3022 N N . PRO A 1 399 ? 21.680 48.292 23.540 1.00 40.72 399 PRO A N 1
ATOM 3023 C CA . PRO A 1 399 ? 20.439 48.684 22.875 1.00 40.72 399 PRO A CA 1
ATOM 3024 C C . PRO A 1 399 ? 20.499 48.638 21.340 1.00 40.72 399 PRO A C 1
ATOM 3026 O O . PRO A 1 399 ? 21.548 48.830 20.729 1.00 40.72 399 PRO A O 1
ATOM 3029 N N . HIS A 1 400 ? 19.323 48.418 20.747 1.00 42.12 400 HIS A N 1
ATOM 3030 C CA . HIS A 1 400 ? 19.023 48.436 19.313 1.00 42.12 400 HIS A CA 1
ATOM 3031 C C . HIS A 1 400 ? 19.130 49.855 18.718 1.00 42.12 400 HIS A C 1
ATOM 3033 O O . HIS A 1 400 ? 18.614 50.793 19.330 1.00 42.12 400 HIS A O 1
ATOM 3039 N N . PRO A 1 401 ? 19.679 50.035 17.501 1.00 45.34 401 PRO A N 1
ATOM 3040 C CA . PRO A 1 401 ? 19.507 51.269 16.749 1.00 45.34 401 PRO A CA 1
ATOM 3041 C C . PRO A 1 401 ? 18.173 51.264 15.989 1.00 45.34 401 PRO A C 1
ATOM 3043 O O . PRO A 1 401 ? 17.800 50.290 15.333 1.00 45.34 401 PRO A O 1
ATOM 3046 N N . ALA A 1 402 ? 17.464 52.386 16.080 1.00 41.69 402 ALA A N 1
ATOM 3047 C CA . ALA A 1 402 ? 16.234 52.676 15.361 1.00 41.69 402 ALA A CA 1
ATOM 3048 C C . ALA A 1 402 ? 16.481 52.880 13.860 1.00 41.69 402 ALA A C 1
ATOM 3050 O O . ALA A 1 402 ? 17.357 53.663 13.494 1.00 41.69 402 ALA A O 1
ATOM 3051 N N . ARG A 1 403 ? 15.628 52.309 12.996 1.00 42.53 403 ARG A N 1
ATOM 3052 C CA . ARG A 1 403 ? 15.302 52.903 11.689 1.00 42.53 403 ARG A CA 1
ATOM 3053 C C . ARG A 1 403 ? 13.837 52.675 11.301 1.00 42.53 403 ARG A C 1
ATOM 3055 O O . ARG A 1 403 ? 13.418 51.572 10.992 1.00 42.53 403 ARG A O 1
ATOM 3062 N N . ARG A 1 404 ? 13.126 53.807 11.334 1.00 43.00 404 ARG A N 1
ATOM 3063 C CA . ARG A 1 404 ? 12.196 54.357 10.334 1.00 43.00 404 ARG A CA 1
ATOM 3064 C C . ARG A 1 404 ? 11.067 53.464 9.809 1.00 43.00 404 ARG A C 1
ATOM 3066 O O . ARG A 1 404 ? 11.244 52.654 8.912 1.00 43.00 404 ARG A O 1
ATOM 3073 N N . ARG A 1 405 ? 9.867 53.821 10.275 1.00 41.84 405 ARG A N 1
ATOM 3074 C CA . ARG A 1 405 ? 8.629 53.810 9.493 1.00 41.84 405 ARG A CA 1
ATOM 3075 C C . ARG A 1 405 ? 8.789 54.684 8.242 1.00 41.84 405 ARG A C 1
ATOM 3077 O O . ARG A 1 405 ? 9.198 55.839 8.358 1.00 41.84 405 ARG A O 1
ATOM 3084 N N . THR A 1 406 ? 8.377 54.162 7.099 1.00 49.78 406 THR A N 1
ATOM 3085 C CA . THR A 1 406 ? 7.837 54.937 5.978 1.00 49.78 406 THR A CA 1
ATOM 3086 C C . THR A 1 406 ? 6.442 54.388 5.720 1.00 49.78 406 THR A C 1
ATOM 3088 O O . THR A 1 406 ? 6.298 53.228 5.348 1.00 49.78 406 THR A O 1
ATOM 3091 N N . GLY A 1 407 ? 5.432 55.200 6.015 1.00 49.06 407 GLY A N 1
ATOM 3092 C CA . GLY A 1 407 ? 4.094 55.074 5.455 1.00 49.06 407 GLY A CA 1
ATOM 3093 C C . GLY A 1 407 ? 3.876 56.292 4.564 1.00 49.06 407 GLY A C 1
ATOM 3094 O O . GLY A 1 407 ? 4.222 57.403 4.975 1.00 49.06 407 GLY A O 1
ATOM 3095 N N . GLY A 1 408 ? 3.377 56.041 3.361 1.00 41.88 408 GLY A N 1
ATOM 3096 C CA . GLY A 1 408 ? 3.078 56.990 2.297 1.00 41.88 408 GLY A CA 1
ATOM 3097 C C . GLY A 1 408 ? 2.572 56.197 1.112 1.00 41.88 408 GLY A C 1
ATOM 3098 O O . GLY A 1 408 ? 3.388 55.394 0.610 1.00 41.88 408 GLY A O 1
#

Foldseek 3Di:
DPPPFQDKQKDKDWAQDALQLLQCCVAQVCVQQPDQVLDQDPDRWPDWHWDQDFQTWTWTADPVGDIDTQFTWHDHDRSFKTKTFGQAWLVRHGHPYRQLTWMKIWGWDADPVHTTMIMIMTGPLCSNPDVRSVSVSVVCNPCPPVSSNVSSNVSSVVVVVVPPDDLAWDPPDVQKTKGFDGPDDPLGFIKIWRAAPLEIEIFFQAQACVNNVSHVVRCCVVRPLDHQAYEQQAQDNGRFQSVVVHVVRYQYEFAPVRLVCNVVCPVVVCVVPVVDRRDPRHGDGGPYHDHAWDWDDRHVWIWIWGQLADDPHRGGIKTATVVQRWIRDTRPDTDPDDPDDSVPVVPDDDDDDDDDDDDDDDDDDDDDDDDDDDDDDDDDDDDDDDDDDDDDDDDDDDDDDDDDDDDD